Protein AF-A0A842RLC2-F1 (afdb_monomer)

Foldseek 3Di:
DEFEDEQDESEEAEQHEPEEAEQYEQEHYQAAPYEEYLYENYEYELYEQEHHHNPPDPHESYEYENYELYEYALYEQYQHQAANYEYYLYENYEDALYEHYDHNDDWNYEYDPNYANYEAALYETARAYADAPHYHQADPAAGYEYPPDDADDPVPLQWHCDWDQHHHGDIGRTYGPDHFPSVDDDAKAKAWPPPPLEAALDQKDKTFIDIPDDQWSWKWKDKDPDDTDIGPDRMDIGHRHDFAKIKMKMWTQGSNRHIHIDMHIYTYDNAAKDKAWDPDAAEEDQFQQTKGKIFIDDDTFAWDFKWKDKQVPDIDTWDDDDDRMTIDRPGGHDAFKMKIKMKIATPNGHIDIDDIGIYGYDHDDPDDPPDDPDDPPPPVPPPDDDDDDDDDDDDDDDD

Sequence (399 aa):
NRITNSDGFGIYLHSADNTTIFQNNISFHDQTGIQIEDCTYNHISQNLIENNGGHLSFDFGIFVQGSLNSTFSRNIFKGNDWRGITLENSNETLLVQNNFSNHYIDYDAYFSTDSIDSKIYKNNFYRGCYSWENNEFNSSLIGNHWKDYSGSDSNGDGIGESSYNVLGGDYDYLPKFTPFNISDVIDPVVQIEYPDEMDLNTQNFIVNWSCNESDIDHFEIRIDDGARNYTQLLEWEYIGVDNGNHTIQIRAIDNGWNIGEDEICFTIDTMGPSISLITPTNSTYDSNNVEINATITDAHSSIILVVAELDGAQNITLSLDSGNIYTNTTITFTEGHHSLKIYAEDSLGNSNTSPLLHFTIDLPSTTPPSGIPGYDLFVILGLMAVGLVYPLMKLKSRD

Secondary structure (DSSP, 8-state):
-EEE--SS-SEEEES-TT-EEES-EEE--SS-SEEEES-BS-EEES-EEES-S-SSS---SEEEES-BS-EEES-EEES-SS-SEEEES-BS-EEES-EEE--SSS-SEEE-TT--S-EEES-EESS-EE-BSS-B---SS---EETT-----SSSSSB-SS-EE-BTB-EESS-BSSPP-TT--PPP-EEEEES-S--BS-S-EEEEEEES-S-EEEEEEEETTPPPEEESSSEEEE-SPPSEEEEEEEEEEETT--EEEEEEEEEE---PPEEEEEES-SSEES-S---EEEEEE-SSS-EEEEEEEETTTEEEE-EEEETTEEEE-S--PPSEEEEEEEEEEETTS-EEEPPPEEEEE-PPP-PPPS--TT-TTSSTT-S----------------

Radius of gyration: 46.1 Å; Cα contacts (8 Å, |Δi|>4): 1080; chains: 1; bounding box: 141×34×130 Å

Structure (mmCIF, N/CA/C/O backbone):
data_AF-A0A842RLC2-F1
#
_entry.id   AF-A0A842RLC2-F1
#
loop_
_atom_site.group_PDB
_atom_site.id
_atom_site.type_symbol
_atom_site.label_atom_id
_atom_site.label_alt_id
_atom_site.label_comp_id
_atom_site.label_asym_id
_atom_site.label_entity_id
_atom_site.label_seq_id
_atom_site.pdbx_PDB_ins_code
_atom_site.Cartn_x
_atom_site.Cartn_y
_atom_site.Cartn_z
_atom_site.occupancy
_atom_site.B_iso_or_equiv
_atom_site.auth_seq_id
_atom_site.auth_comp_id
_atom_site.auth_asym_id
_atom_site.auth_atom_id
_atom_site.pdbx_PDB_model_num
ATOM 1 N N . ASN A 1 1 ? -1.863 -3.385 -30.961 1.00 90.38 1 ASN A N 1
ATOM 2 C CA . ASN A 1 1 ? -1.889 -3.751 -32.410 1.00 90.38 1 ASN A CA 1
ATOM 3 C C . ASN A 1 1 ? -0.727 -4.676 -32.766 1.00 90.38 1 ASN A C 1
ATOM 5 O O . ASN A 1 1 ? 0.130 -4.892 -31.923 1.00 90.38 1 ASN A O 1
ATOM 9 N N . ARG A 1 2 ? -0.669 -5.210 -33.996 1.00 94.19 2 ARG A N 1
ATOM 10 C CA . ARG A 1 2 ? 0.551 -5.813 -34.563 1.00 94.19 2 ARG A CA 1
ATOM 11 C C . ARG A 1 2 ? 1.010 -4.973 -35.754 1.00 94.19 2 ARG A C 1
ATOM 13 O O . ARG A 1 2 ? 0.242 -4.807 -36.696 1.00 94.19 2 ARG A O 1
ATOM 20 N N . ILE A 1 3 ? 2.226 -4.451 -35.679 1.00 94.25 3 ILE A N 1
ATOM 21 C CA . ILE A 1 3 ? 2.848 -3.543 -36.644 1.00 94.25 3 ILE A CA 1
ATOM 22 C C . ILE A 1 3 ? 4.186 -4.195 -36.997 1.00 94.25 3 ILE A C 1
ATOM 24 O O . ILE A 1 3 ? 4.971 -4.472 -36.097 1.00 94.25 3 ILE A O 1
ATOM 28 N N . THR A 1 4 ? 4.380 -4.587 -38.259 1.00 93.19 4 THR A N 1
ATOM 29 C CA . THR A 1 4 ? 5.533 -5.417 -38.652 1.00 93.19 4 THR A CA 1
ATOM 30 C C . THR A 1 4 ? 5.877 -5.307 -40.128 1.00 93.19 4 THR A C 1
ATOM 32 O O . THR A 1 4 ? 4.947 -5.166 -40.925 1.00 93.19 4 THR A O 1
ATOM 35 N N . ASN A 1 5 ? 7.138 -5.564 -40.492 1.00 85.50 5 ASN A N 1
ATOM 36 C CA . ASN A 1 5 ? 7.617 -5.679 -41.878 1.00 85.50 5 ASN A CA 1
ATOM 37 C C . ASN A 1 5 ? 7.379 -4.400 -42.699 1.00 85.50 5 ASN A C 1
ATOM 39 O O . ASN A 1 5 ? 6.626 -4.413 -43.675 1.00 85.50 5 ASN A O 1
ATOM 43 N N . SER A 1 6 ? 8.010 -3.295 -42.292 1.00 83.50 6 SER A N 1
ATOM 44 C CA . SER A 1 6 ? 8.138 -2.100 -43.136 1.00 83.50 6 SER A CA 1
ATOM 45 C C . SER A 1 6 ? 9.595 -1.727 -43.362 1.00 83.50 6 SER A C 1
ATOM 47 O O . SER A 1 6 ? 10.399 -1.773 -42.434 1.00 83.50 6 SER A O 1
ATOM 49 N N . ASP A 1 7 ? 9.867 -1.233 -44.567 1.00 85.31 7 ASP A N 1
ATOM 50 C CA . ASP A 1 7 ? 11.138 -0.675 -45.056 1.00 85.31 7 ASP A CA 1
ATOM 51 C C . ASP A 1 7 ? 11.552 0.645 -44.340 1.00 85.31 7 ASP A C 1
ATOM 53 O O . ASP A 1 7 ? 12.331 1.443 -44.860 1.00 85.31 7 ASP A O 1
ATOM 57 N N . GLY A 1 8 ? 10.960 0.938 -43.180 1.00 86.69 8 GLY A N 1
ATOM 58 C CA . GLY A 1 8 ? 11.087 2.183 -42.423 1.00 86.69 8 GLY A CA 1
ATOM 59 C C . GLY A 1 8 ? 10.551 2.029 -40.996 1.00 86.69 8 GLY A C 1
ATOM 60 O O . GLY A 1 8 ? 10.218 0.911 -40.597 1.00 86.69 8 GLY A O 1
ATOM 61 N N . PHE A 1 9 ? 10.436 3.127 -40.241 1.00 91.56 9 PHE A N 1
ATOM 62 C CA . PHE A 1 9 ? 9.949 3.107 -38.850 1.00 91.56 9 PHE A CA 1
ATOM 63 C C . PHE A 1 9 ? 8.607 2.375 -38.669 1.00 91.56 9 PHE A C 1
ATOM 65 O O . PHE A 1 9 ? 7.706 2.499 -39.502 1.00 91.56 9 PHE A O 1
ATOM 72 N N . GLY A 1 10 ? 8.442 1.673 -37.542 1.00 93.81 10 GLY A N 1
ATOM 73 C CA . GLY A 1 10 ? 7.175 1.020 -37.186 1.00 93.81 10 GLY A CA 1
ATOM 74 C C . GLY A 1 10 ? 6.098 2.009 -36.728 1.00 93.81 10 GLY A C 1
ATOM 75 O O . GLY A 1 10 ? 4.975 2.004 -37.234 1.00 93.81 10 GLY A O 1
ATOM 76 N N . ILE A 1 11 ? 6.448 2.892 -35.790 1.00 95.62 11 ILE A N 1
ATOM 77 C CA . ILE A 1 11 ? 5.656 4.062 -35.387 1.00 95.62 11 ILE A CA 1
ATOM 78 C C . ILE A 1 11 ? 6.572 5.289 -35.404 1.00 95.62 11 ILE A C 1
ATOM 80 O O . ILE A 1 11 ? 7.719 5.207 -34.975 1.00 95.62 11 ILE A O 1
ATOM 84 N N . TYR A 1 12 ? 6.058 6.433 -35.856 1.00 95.88 12 TYR A N 1
ATOM 85 C CA . TYR A 1 12 ? 6.765 7.711 -35.816 1.00 95.88 12 TYR A CA 1
ATOM 86 C C . TYR A 1 12 ? 5.864 8.796 -35.220 1.00 95.88 12 TYR A C 1
ATOM 88 O O . TYR A 1 12 ? 4.761 9.032 -35.717 1.00 95.88 12 TYR A O 1
ATOM 96 N N . LEU A 1 13 ? 6.337 9.432 -34.148 1.00 96.81 13 LEU A N 1
ATOM 97 C CA . LEU A 1 13 ? 5.762 10.628 -33.540 1.00 96.81 13 LEU A CA 1
ATOM 98 C C . LEU A 1 13 ? 6.701 11.812 -33.791 1.00 96.81 13 LEU A C 1
ATOM 100 O O . LEU A 1 13 ? 7.897 11.713 -33.531 1.00 96.81 13 LEU A O 1
ATOM 104 N N . HIS A 1 14 ? 6.153 12.926 -34.270 1.00 97.31 14 HIS A N 1
ATOM 105 C CA . HIS A 1 14 ? 6.890 14.168 -34.494 1.00 97.31 14 HIS A CA 1
ATOM 106 C C . HIS A 1 14 ? 5.993 15.350 -34.110 1.00 97.31 14 HIS A C 1
ATOM 108 O O . HIS A 1 14 ? 4.898 15.474 -34.667 1.00 97.31 14 HIS A O 1
ATOM 114 N N . SER A 1 15 ? 6.424 16.198 -33.167 1.00 96.25 15 SER A N 1
ATOM 115 C CA . SER A 1 15 ? 5.609 17.304 -32.618 1.00 96.25 15 SER A CA 1
ATOM 116 C C . SER A 1 15 ? 4.204 16.866 -32.147 1.00 96.25 15 SER A C 1
ATOM 118 O O . SER A 1 15 ? 3.202 17.536 -32.414 1.00 96.25 15 SER A O 1
ATOM 120 N N . ALA A 1 16 ? 4.113 15.699 -31.501 1.00 94.88 16 ALA A N 1
ATOM 121 C CA . ALA A 1 16 ? 2.867 15.011 -31.161 1.00 94.88 16 ALA A CA 1
ATOM 122 C C . ALA A 1 16 ? 2.757 14.743 -29.648 1.00 94.88 16 ALA A C 1
ATOM 124 O O . ALA A 1 16 ? 2.960 13.623 -29.180 1.00 94.88 16 ALA A O 1
ATOM 125 N N . ASP A 1 17 ? 2.433 15.789 -28.886 1.00 96.94 17 ASP A N 1
ATOM 126 C CA . ASP A 1 17 ? 2.313 15.728 -27.426 1.00 96.94 17 ASP A CA 1
ATOM 127 C C . ASP A 1 17 ? 1.108 14.902 -26.935 1.00 96.94 17 ASP A C 1
ATOM 129 O O . ASP A 1 17 ? 0.078 14.814 -27.606 1.00 96.94 17 ASP A O 1
ATOM 133 N N . ASN A 1 18 ? 1.182 14.412 -25.692 1.00 97.06 18 ASN A N 1
ATOM 134 C CA . ASN A 1 18 ? 0.107 13.694 -24.989 1.00 97.06 18 ASN A CA 1
ATOM 135 C C . ASN A 1 18 ? -0.343 12.394 -25.694 1.00 97.06 18 ASN A C 1
ATOM 137 O O . ASN A 1 18 ? -1.499 11.973 -25.583 1.00 97.06 18 ASN A O 1
ATOM 141 N N . THR A 1 19 ? 0.560 11.743 -26.432 1.00 97.38 19 THR A N 1
ATOM 142 C CA . THR A 1 19 ? 0.267 10.506 -27.164 1.00 97.38 19 THR A CA 1
ATOM 143 C C . THR A 1 19 ? 0.406 9.277 -26.264 1.00 97.38 19 THR A C 1
ATOM 145 O O . THR A 1 19 ? 1.356 9.156 -25.494 1.00 97.38 19 THR A O 1
ATOM 148 N N . THR A 1 20 ? -0.509 8.311 -26.395 1.00 97.75 20 THR A N 1
ATOM 149 C CA . THR A 1 20 ? -0.395 6.989 -25.753 1.00 97.75 20 THR A CA 1
ATOM 150 C C . THR A 1 20 ? -0.148 5.894 -26.793 1.00 97.75 20 THR A C 1
ATOM 152 O O . THR A 1 20 ? -0.951 5.718 -27.709 1.00 97.75 20 THR A O 1
ATOM 155 N N . ILE A 1 21 ? 0.929 5.121 -26.630 1.00 97.75 21 ILE A N 1
ATOM 156 C CA . ILE A 1 21 ? 1.228 3.913 -27.415 1.00 97.75 21 ILE A CA 1
ATOM 157 C C . ILE A 1 21 ? 1.183 2.718 -26.460 1.00 97.75 21 ILE A C 1
ATOM 159 O O . ILE A 1 21 ? 2.101 2.512 -25.671 1.00 97.75 21 ILE A O 1
ATOM 163 N N . PHE A 1 22 ? 0.112 1.927 -26.536 1.00 96.88 22 PHE A N 1
ATOM 164 C CA . PHE A 1 22 ? -0.175 0.866 -25.567 1.00 96.88 22 PHE A CA 1
ATOM 165 C C . PHE A 1 22 ? -0.469 -0.488 -26.227 1.00 96.88 22 PHE A C 1
ATOM 167 O O . PHE A 1 22 ? -1.183 -0.538 -27.234 1.00 96.88 22 PHE A O 1
ATOM 174 N N . GLN A 1 23 ? 0.058 -1.578 -25.654 1.00 95.31 23 GLN A N 1
ATOM 175 C CA . GLN A 1 23 ? -0.206 -2.970 -26.064 1.00 95.31 23 GLN A CA 1
ATOM 176 C C . GLN A 1 23 ? -0.027 -3.236 -27.575 1.00 95.31 23 GLN A C 1
ATOM 178 O O . GLN A 1 23 ? -0.905 -3.763 -28.277 1.00 95.31 23 GLN A O 1
ATOM 183 N N . ASN A 1 24 ? 1.139 -2.868 -28.111 1.00 96.94 24 ASN A N 1
ATOM 184 C CA . ASN A 1 24 ? 1.532 -3.168 -29.488 1.00 96.94 24 ASN A CA 1
ATOM 185 C C . ASN A 1 24 ? 2.673 -4.187 -29.552 1.00 96.94 24 ASN A C 1
ATOM 187 O O . ASN A 1 24 ? 3.611 -4.122 -28.769 1.00 96.94 24 ASN A O 1
ATOM 191 N N . ASN A 1 25 ? 2.601 -5.102 -30.519 1.00 96.88 25 ASN A N 1
ATOM 192 C CA . ASN A 1 25 ? 3.758 -5.839 -31.020 1.00 96.88 25 ASN A CA 1
ATOM 193 C C . ASN A 1 25 ? 4.301 -5.064 -32.229 1.00 96.88 25 ASN A C 1
ATOM 195 O O . ASN A 1 25 ? 3.563 -4.872 -33.200 1.00 96.88 25 ASN A O 1
ATOM 199 N N . ILE A 1 26 ? 5.545 -4.602 -32.126 1.00 96.75 26 ILE A N 1
ATOM 200 C CA . ILE A 1 26 ? 6.264 -3.779 -33.102 1.00 96.75 26 ILE A CA 1
ATOM 201 C C . ILE A 1 26 ? 7.551 -4.533 -33.438 1.00 96.75 26 ILE A C 1
ATOM 203 O O . ILE A 1 26 ? 8.449 -4.628 -32.595 1.00 96.75 26 ILE A O 1
ATOM 207 N N . SER A 1 27 ? 7.608 -5.161 -34.614 1.00 94.81 27 SER A N 1
ATOM 208 C CA . SER A 1 27 ? 8.696 -6.097 -34.922 1.00 94.81 27 SER A CA 1
ATOM 209 C C . SER A 1 27 ? 9.049 -6.245 -36.398 1.00 94.81 27 SER A C 1
ATOM 211 O O . SER A 1 27 ? 8.184 -6.178 -37.270 1.00 94.81 27 SER A O 1
ATOM 213 N N . PHE A 1 28 ? 10.320 -6.549 -36.675 1.00 90.62 28 PHE A N 1
ATOM 214 C CA . PHE A 1 28 ? 10.841 -6.759 -38.032 1.00 90.62 28 PHE A CA 1
ATOM 215 C C . PHE A 1 28 ? 10.667 -5.525 -38.931 1.00 90.62 28 PHE A C 1
ATOM 217 O O . PHE A 1 28 ? 10.184 -5.624 -40.057 1.00 90.62 28 PHE A O 1
ATOM 224 N N . HIS A 1 29 ? 11.000 -4.347 -38.406 1.00 89.81 29 HIS A N 1
ATOM 225 C CA . HIS A 1 29 ? 11.132 -3.113 -39.179 1.00 89.81 29 HIS A CA 1
ATOM 226 C C . HIS A 1 29 ? 12.589 -2.911 -39.617 1.00 89.81 29 HIS A C 1
ATOM 228 O O . HIS A 1 29 ? 13.495 -3.160 -38.825 1.00 89.81 29 HIS A O 1
ATOM 234 N N . ASP A 1 30 ? 12.817 -2.432 -40.844 1.00 88.19 30 ASP A N 1
ATOM 235 C CA . ASP A 1 30 ? 14.168 -2.161 -41.379 1.00 88.19 30 ASP A CA 1
ATOM 236 C C . ASP A 1 30 ? 14.829 -0.921 -40.737 1.00 88.19 30 ASP A C 1
ATOM 238 O O . ASP A 1 30 ? 16.003 -0.648 -40.972 1.00 88.19 30 ASP A O 1
ATOM 242 N N . GLN A 1 31 ? 14.077 -0.165 -39.932 1.00 90.38 31 GLN A N 1
ATOM 243 C CA . GLN A 1 31 ? 14.549 0.955 -39.115 1.00 90.38 31 GLN A CA 1
ATOM 244 C C . GLN A 1 31 ? 14.074 0.792 -37.660 1.00 90.38 31 GLN A C 1
ATOM 246 O O . GLN A 1 31 ? 13.462 -0.215 -37.297 1.00 90.38 31 GLN A O 1
ATOM 251 N N . THR A 1 32 ? 14.319 1.806 -36.824 1.00 92.19 32 THR A N 1
ATOM 252 C CA . THR A 1 32 ? 13.828 1.892 -35.440 1.00 92.19 32 THR A CA 1
ATOM 253 C C . THR A 1 32 ? 12.341 1.524 -35.288 1.00 92.19 32 THR A C 1
ATOM 255 O O . THR A 1 32 ? 11.487 1.968 -36.059 1.00 92.19 32 THR A O 1
ATOM 258 N N . GLY A 1 33 ? 12.012 0.754 -34.244 1.00 95.12 33 GLY A N 1
ATOM 259 C CA . GLY A 1 33 ? 10.639 0.321 -33.956 1.00 95.12 33 GLY A CA 1
ATOM 260 C C . GLY A 1 33 ? 9.678 1.485 -33.667 1.00 95.12 33 GLY A C 1
ATOM 261 O O . GLY A 1 33 ? 8.629 1.588 -34.305 1.00 95.12 33 GLY A O 1
ATOM 262 N N . ILE A 1 34 ? 10.041 2.378 -32.738 1.00 96.56 34 ILE A N 1
ATOM 263 C CA . ILE A 1 34 ? 9.324 3.638 -32.463 1.00 96.56 34 ILE A CA 1
ATOM 264 C C . ILE A 1 34 ? 10.299 4.820 -32.500 1.00 96.56 34 ILE A C 1
ATOM 266 O O . ILE A 1 34 ? 11.227 4.887 -31.696 1.00 96.56 34 ILE A O 1
ATOM 270 N N . GLN A 1 35 ? 10.047 5.772 -33.392 1.00 96.25 35 GLN A N 1
ATOM 271 C CA . GLN A 1 35 ? 10.743 7.055 -33.476 1.00 96.25 35 GLN A CA 1
ATOM 272 C C . GLN A 1 35 ? 9.891 8.141 -32.794 1.00 96.25 35 GLN A C 1
ATOM 274 O O . GLN A 1 35 ? 8.692 8.236 -33.071 1.00 96.25 35 GLN A O 1
ATOM 279 N N . ILE A 1 36 ? 10.480 8.951 -31.911 1.00 97.44 36 ILE A N 1
ATOM 280 C CA . ILE A 1 36 ? 9.808 10.057 -31.208 1.00 97.44 36 ILE A CA 1
ATOM 281 C C . ILE A 1 36 ? 10.683 11.311 -31.296 1.00 97.44 36 ILE A C 1
ATOM 283 O O . ILE A 1 36 ? 11.817 11.295 -30.830 1.00 97.44 36 ILE A O 1
ATOM 287 N N . GLU A 1 37 ? 10.165 12.391 -31.875 1.00 98.00 37 GLU A N 1
ATOM 288 C CA . GLU A 1 37 ? 10.899 13.644 -32.108 1.00 98.00 37 GLU A CA 1
ATOM 289 C C . GLU A 1 37 ? 10.094 14.863 -31.648 1.00 98.00 37 GLU A C 1
ATOM 291 O O . GLU A 1 37 ? 8.940 15.035 -32.047 1.00 98.00 37 GLU A O 1
ATOM 296 N N . ASP A 1 38 ? 10.703 15.730 -30.840 1.00 97.88 38 ASP A N 1
ATOM 297 C CA . ASP A 1 38 ? 10.122 16.999 -30.381 1.00 97.88 38 ASP A CA 1
ATOM 298 C C . ASP A 1 38 ? 8.718 16.836 -29.747 1.00 97.88 38 ASP A C 1
ATOM 300 O O . ASP A 1 38 ? 7.798 17.600 -30.039 1.00 97.88 38 ASP A O 1
ATOM 304 N N . CYS A 1 39 ? 8.518 15.798 -28.920 1.00 97.00 39 CYS A N 1
ATOM 305 C CA . CYS A 1 39 ? 7.225 15.473 -28.297 1.00 97.00 39 CYS A CA 1
ATOM 306 C C . CYS A 1 39 ? 7.268 15.547 -26.755 1.00 97.00 39 CYS A C 1
ATOM 308 O O . CYS A 1 39 ? 8.276 15.247 -26.118 1.00 97.00 39 CYS A O 1
ATOM 310 N N . THR A 1 40 ? 6.126 15.842 -26.135 1.00 96.81 40 THR A N 1
ATOM 311 C CA . THR A 1 40 ? 5.985 16.039 -24.679 1.00 96.81 40 THR A CA 1
ATOM 312 C C . THR A 1 40 ? 4.878 15.163 -24.084 1.00 96.81 40 THR A C 1
ATOM 314 O O . THR A 1 40 ? 3.861 14.929 -24.736 1.00 96.81 40 THR A O 1
ATOM 317 N N . TYR A 1 41 ? 5.018 14.716 -22.830 1.00 96.50 41 TYR A N 1
ATOM 318 C CA . TYR A 1 41 ? 3.956 14.017 -22.074 1.00 96.50 41 TYR A CA 1
ATOM 319 C C . TYR A 1 41 ? 3.432 12.722 -22.722 1.00 96.50 41 TYR A C 1
ATOM 321 O O . TYR A 1 41 ? 2.236 12.437 -22.691 1.00 96.50 41 TYR A O 1
ATOM 329 N N . ASN A 1 42 ? 4.308 11.922 -23.333 1.00 96.31 42 ASN A N 1
ATOM 330 C CA . ASN A 1 42 ? 3.894 10.688 -24.006 1.00 96.31 42 ASN A CA 1
ATOM 331 C C . ASN A 1 42 ? 3.946 9.481 -23.070 1.00 96.31 42 ASN A C 1
ATOM 333 O O . ASN A 1 42 ? 4.799 9.395 -22.189 1.00 96.31 42 ASN A O 1
ATOM 337 N N . HIS A 1 43 ? 3.050 8.520 -23.281 1.00 97.81 43 HIS A N 1
ATOM 338 C CA . HIS A 1 43 ? 2.955 7.297 -22.486 1.00 97.81 43 HIS A CA 1
ATOM 339 C C . HIS A 1 43 ? 3.080 6.072 -23.394 1.00 97.81 43 HIS A C 1
ATOM 341 O O . HIS A 1 43 ? 2.152 5.706 -24.115 1.00 97.81 43 HIS A O 1
ATOM 347 N N . ILE A 1 44 ? 4.253 5.444 -23.383 1.00 98.25 44 ILE A N 1
ATOM 348 C CA . ILE A 1 44 ? 4.569 4.268 -24.191 1.00 98.25 44 ILE A CA 1
ATOM 349 C C . ILE A 1 44 ? 4.647 3.084 -23.233 1.00 98.25 44 ILE A C 1
ATOM 351 O O . ILE A 1 44 ? 5.610 2.972 -22.472 1.00 98.25 44 ILE A O 1
ATOM 355 N N . SER A 1 45 ? 3.638 2.211 -23.226 1.00 96.75 45 SER A N 1
ATOM 356 C CA . SER A 1 45 ? 3.575 1.141 -22.229 1.00 96.75 45 SER A CA 1
ATOM 357 C C . SER A 1 45 ? 3.012 -0.202 -22.689 1.00 96.75 45 SER A C 1
ATOM 359 O O . SER A 1 45 ? 2.210 -0.298 -23.617 1.00 96.75 45 SER A O 1
ATOM 361 N N . GLN A 1 46 ? 3.460 -1.278 -22.034 1.00 94.94 46 GLN A N 1
ATOM 362 C CA . GLN A 1 46 ? 3.072 -2.664 -22.343 1.00 94.94 46 GLN A CA 1
ATOM 363 C C . GLN A 1 46 ? 3.287 -3.073 -23.819 1.00 94.94 46 GLN A C 1
ATOM 365 O O . GLN A 1 46 ? 2.574 -3.929 -24.345 1.00 94.94 46 GLN A O 1
ATOM 370 N N . ASN A 1 47 ? 4.253 -2.469 -24.521 1.00 97.00 47 ASN A N 1
ATOM 371 C CA . ASN A 1 47 ? 4.578 -2.839 -25.900 1.00 97.00 47 ASN A CA 1
ATOM 372 C C . ASN A 1 47 ? 5.675 -3.911 -25.945 1.00 97.00 47 ASN A C 1
ATOM 374 O O . ASN A 1 47 ? 6.657 -3.844 -25.208 1.00 97.00 47 ASN A O 1
ATOM 378 N N . LEU A 1 48 ? 5.536 -4.866 -26.863 1.00 96.19 48 LEU A N 1
ATOM 379 C CA . LEU A 1 48 ? 6.591 -5.792 -27.262 1.00 96.19 48 LEU A CA 1
ATOM 380 C C . LEU A 1 48 ? 7.292 -5.218 -28.496 1.00 96.19 48 LEU A C 1
ATOM 382 O O . LEU A 1 48 ? 6.690 -5.125 -29.565 1.00 96.19 48 LEU A O 1
ATOM 386 N N . ILE A 1 49 ? 8.553 -4.832 -28.338 1.00 96.00 49 ILE A N 1
ATOM 387 C CA . ILE A 1 49 ? 9.353 -4.142 -29.350 1.00 96.00 49 ILE A CA 1
ATOM 388 C C . ILE A 1 49 ? 10.560 -5.029 -29.651 1.00 96.00 49 ILE A C 1
ATOM 390 O O . ILE A 1 49 ? 11.560 -5.005 -28.923 1.00 96.00 49 ILE A O 1
ATOM 394 N N . GLU A 1 50 ? 10.435 -5.874 -30.678 1.00 93.62 50 GLU A N 1
ATOM 395 C CA . GLU A 1 50 ? 11.387 -6.963 -30.920 1.00 93.62 50 GLU A CA 1
ATOM 396 C C . GLU A 1 50 ? 11.913 -7.082 -32.355 1.00 93.62 50 GLU A C 1
ATOM 398 O O . GLU A 1 50 ? 11.163 -6.968 -33.317 1.00 93.62 50 GLU A O 1
ATOM 403 N N . ASN A 1 51 ? 13.200 -7.409 -32.498 1.00 90.81 51 ASN A N 1
ATOM 404 C CA . ASN A 1 51 ? 13.870 -7.665 -33.781 1.00 90.81 51 ASN A CA 1
ATOM 405 C C . ASN A 1 51 ? 13.677 -6.537 -34.818 1.00 90.81 51 ASN A C 1
ATOM 407 O O . ASN A 1 51 ? 13.362 -6.803 -35.977 1.00 90.81 51 ASN A O 1
ATOM 411 N N . ASN A 1 52 ? 13.804 -5.280 -34.388 1.00 90.44 52 ASN A N 1
ATOM 412 C CA . ASN A 1 52 ? 13.821 -4.109 -35.267 1.00 90.44 52 ASN A CA 1
ATOM 413 C C . ASN A 1 52 ? 15.260 -3.678 -35.581 1.00 90.44 52 ASN A C 1
ATOM 415 O O . ASN A 1 52 ? 16.144 -3.794 -34.725 1.00 90.44 52 ASN A O 1
ATOM 419 N N . GLY A 1 53 ? 15.453 -3.161 -36.791 1.00 83.12 53 GLY A N 1
ATOM 420 C CA . GLY A 1 53 ? 16.728 -2.759 -37.373 1.00 83.12 53 GLY A CA 1
ATOM 421 C C . GLY A 1 53 ? 17.096 -3.572 -38.612 1.00 83.12 53 GLY A C 1
ATOM 422 O O . GLY A 1 53 ? 16.950 -4.793 -38.651 1.00 83.12 53 GLY A O 1
ATOM 423 N N . GLY A 1 54 ? 17.570 -2.872 -39.643 1.00 66.69 54 GLY A N 1
ATOM 424 C CA . GLY A 1 54 ? 17.836 -3.419 -40.973 1.00 66.69 54 GLY A CA 1
ATOM 425 C C . GLY A 1 54 ? 19.228 -4.029 -41.149 1.00 66.69 54 GLY A C 1
ATOM 426 O O . GLY A 1 54 ? 19.849 -3.803 -42.186 1.00 66.69 54 GLY A O 1
ATOM 427 N N . HIS A 1 55 ? 19.750 -4.760 -40.155 1.00 58.03 55 HIS A N 1
ATOM 428 C CA . HIS A 1 55 ? 21.023 -5.497 -40.209 1.00 58.03 55 HIS A CA 1
ATOM 429 C C . HIS A 1 55 ? 22.173 -4.728 -40.884 1.00 58.03 55 HIS A C 1
ATOM 431 O O . HIS A 1 55 ? 22.717 -5.221 -41.873 1.00 58.03 55 HIS A O 1
ATOM 437 N N . LEU A 1 56 ? 22.527 -3.541 -40.350 1.00 57.31 56 LEU A N 1
ATOM 438 C CA . LEU A 1 56 ? 23.809 -2.795 -40.491 1.00 57.31 56 LEU A CA 1
ATOM 439 C C . LEU A 1 56 ? 23.708 -1.297 -40.082 1.00 57.31 56 LEU A C 1
ATOM 441 O O . LEU A 1 56 ? 24.707 -0.579 -40.178 1.00 57.31 56 LEU A O 1
ATOM 445 N N . SER A 1 57 ? 22.543 -0.810 -39.639 1.00 61.00 57 SER A N 1
ATOM 446 C CA . SER A 1 57 ? 22.258 0.606 -39.326 1.00 61.00 57 SER A CA 1
ATOM 447 C C . SER A 1 57 ? 22.114 0.917 -37.823 1.00 61.00 57 SER A C 1
ATOM 449 O O . SER A 1 57 ? 22.078 0.025 -36.977 1.00 61.00 57 SER A O 1
ATOM 451 N N . PHE A 1 58 ? 22.075 2.215 -37.485 1.00 69.56 58 PHE A N 1
ATOM 452 C CA . PHE A 1 58 ? 21.870 2.747 -36.127 1.00 69.56 58 PHE A CA 1
ATOM 453 C C . PHE A 1 58 ? 20.387 2.673 -35.719 1.00 69.56 58 PHE A C 1
ATOM 455 O O . PHE A 1 58 ? 19.762 3.697 -35.463 1.00 69.56 58 PHE A O 1
ATOM 462 N N . ASP A 1 59 ? 19.816 1.468 -35.713 1.00 79.56 59 ASP A N 1
ATOM 463 C CA . ASP A 1 59 ? 18.385 1.253 -35.483 1.00 79.56 59 ASP A CA 1
ATOM 464 C C . ASP A 1 59 ? 18.103 0.686 -34.090 1.00 79.56 59 ASP A C 1
ATOM 466 O O . ASP A 1 59 ? 18.773 -0.236 -33.613 1.00 79.56 59 ASP A O 1
ATOM 470 N N . PHE A 1 60 ? 17.078 1.230 -33.438 1.00 87.94 60 PHE A N 1
ATOM 471 C CA . PHE A 1 60 ? 16.784 0.978 -32.028 1.00 87.94 60 PHE A CA 1
ATOM 472 C C . PHE A 1 60 ? 15.415 0.305 -31.838 1.00 87.94 60 PHE A C 1
ATOM 474 O O . PHE A 1 60 ? 14.578 0.271 -32.740 1.00 87.94 60 PHE A O 1
ATOM 481 N N . GLY A 1 61 ? 15.129 -0.195 -30.635 1.00 93.62 61 GLY A N 1
ATOM 482 C CA . GLY A 1 61 ? 13.740 -0.495 -30.267 1.00 93.62 61 GLY A CA 1
ATOM 483 C C . GLY A 1 61 ? 12.902 0.788 -30.233 1.00 93.62 61 GLY A C 1
ATOM 484 O O . GLY A 1 61 ? 11.907 0.912 -30.948 1.00 93.62 61 GLY A O 1
ATOM 485 N N . ILE A 1 62 ? 13.352 1.761 -29.441 1.00 96.19 62 ILE A N 1
ATOM 486 C CA . ILE A 1 62 ? 12.832 3.129 -29.385 1.00 96.19 62 ILE A CA 1
ATOM 487 C C . ILE A 1 62 ? 13.995 4.115 -29.516 1.00 96.19 62 ILE A C 1
ATOM 489 O O . ILE A 1 62 ? 15.031 3.945 -28.870 1.00 96.19 62 ILE A O 1
ATOM 493 N N . PHE A 1 63 ? 13.797 5.175 -30.291 1.00 96.00 63 PHE A N 1
ATOM 494 C CA . PHE A 1 63 ? 14.662 6.351 -30.304 1.00 96.00 63 PHE A CA 1
ATOM 495 C C . PHE A 1 63 ? 13.835 7.598 -30.001 1.00 96.00 63 PHE A C 1
ATOM 497 O O . PHE A 1 63 ? 12.747 7.781 -30.551 1.00 96.00 63 PHE A O 1
ATOM 504 N N . VAL A 1 64 ? 14.353 8.434 -29.106 1.00 97.50 64 VAL A N 1
ATOM 505 C CA . VAL A 1 64 ? 13.690 9.636 -28.603 1.00 97.50 64 VAL A CA 1
ATOM 506 C C . VAL A 1 64 ? 14.635 10.816 -28.767 1.00 97.50 64 VAL A C 1
ATOM 508 O O . VAL A 1 64 ? 15.769 10.755 -28.297 1.00 97.50 64 VAL A O 1
ATOM 511 N N . GLN A 1 65 ? 14.171 11.886 -29.406 1.00 97.62 65 GLN A N 1
ATOM 512 C CA . GLN A 1 65 ? 14.952 13.092 -29.654 1.00 97.62 65 GLN A CA 1
ATOM 513 C C . GLN A 1 65 ? 14.172 14.353 -29.269 1.00 97.62 65 GLN A C 1
ATOM 515 O O . GLN A 1 65 ? 12.973 14.446 -29.537 1.00 97.62 65 GLN A O 1
ATOM 520 N N . GLY A 1 66 ? 14.843 15.319 -28.632 1.00 97.50 66 GLY A N 1
ATOM 521 C CA . GLY A 1 66 ? 14.280 16.645 -28.323 1.00 97.50 66 GLY A CA 1
ATOM 522 C C . GLY A 1 66 ? 13.008 16.632 -27.463 1.00 97.50 66 GLY A C 1
ATOM 523 O O . GLY A 1 66 ? 12.233 17.584 -27.497 1.00 97.50 66 GLY A O 1
ATOM 524 N N . SER A 1 67 ? 12.746 15.539 -26.744 1.00 97.56 67 SER A N 1
ATOM 525 C CA . SER A 1 67 ? 11.454 15.259 -26.109 1.00 97.56 67 SER A CA 1
ATOM 526 C C . SER A 1 67 ? 11.520 15.393 -24.586 1.00 97.56 67 SER A C 1
ATOM 528 O O . SER A 1 67 ? 12.579 15.246 -23.980 1.00 97.56 67 SER A O 1
ATOM 530 N N . LEU A 1 68 ? 10.385 15.661 -23.941 1.00 97.50 68 LEU A N 1
ATOM 531 C CA . LEU A 1 68 ? 10.337 15.975 -22.507 1.00 97.50 68 LEU A CA 1
ATOM 532 C C . LEU A 1 68 ? 9.202 15.220 -21.795 1.00 97.50 68 LEU A C 1
ATOM 534 O O . LEU A 1 68 ? 8.152 14.940 -22.383 1.00 97.50 68 LEU A O 1
ATOM 538 N N . ASN A 1 69 ? 9.410 14.896 -20.516 1.00 97.19 69 ASN A N 1
ATOM 539 C CA . ASN A 1 69 ? 8.375 14.412 -19.591 1.00 97.19 69 ASN A CA 1
ATOM 540 C C . ASN A 1 69 ? 7.584 13.194 -20.122 1.00 97.19 69 ASN A C 1
ATOM 542 O O . ASN A 1 69 ? 6.364 13.103 -19.998 1.00 97.19 69 ASN A O 1
ATOM 546 N N . SER A 1 70 ? 8.270 12.274 -20.805 1.00 97.88 70 SER A N 1
ATOM 547 C CA . SER A 1 70 ? 7.653 11.080 -21.394 1.00 97.88 70 SER A CA 1
ATOM 548 C C . SER A 1 70 ? 7.906 9.845 -20.526 1.00 97.88 70 SER A C 1
ATOM 550 O O . SER A 1 70 ? 8.944 9.709 -19.884 1.00 97.88 70 SER A O 1
ATOM 552 N N . THR A 1 71 ? 6.933 8.938 -20.476 1.00 98.50 71 THR A N 1
ATOM 553 C CA . THR A 1 71 ? 6.967 7.712 -19.670 1.00 98.50 71 THR A CA 1
ATOM 554 C C . THR A 1 71 ? 7.034 6.485 -20.567 1.00 98.50 71 THR A C 1
ATOM 556 O O . THR A 1 71 ? 6.166 6.275 -21.417 1.00 98.50 71 THR A O 1
ATOM 559 N N . PHE A 1 72 ? 8.025 5.639 -20.314 1.00 98.38 72 PHE A N 1
ATOM 560 C CA . PHE A 1 72 ? 8.212 4.333 -20.926 1.00 98.38 72 PHE A CA 1
ATOM 561 C C . PHE A 1 72 ? 8.061 3.279 -19.830 1.00 98.38 72 PHE A C 1
ATOM 563 O O . PHE A 1 72 ? 8.933 3.171 -18.963 1.00 98.38 72 PHE A O 1
ATOM 570 N N . SER A 1 73 ? 6.959 2.522 -19.829 1.00 96.81 73 SER A N 1
ATOM 571 C CA . SER A 1 73 ? 6.693 1.557 -18.755 1.00 96.81 73 SER A CA 1
ATOM 572 C C . SER A 1 73 ? 6.193 0.185 -19.190 1.00 96.81 73 SER A C 1
ATOM 574 O O . SER A 1 73 ? 5.365 0.055 -20.086 1.00 96.81 73 SER A O 1
ATOM 576 N N . ARG A 1 74 ? 6.676 -0.883 -18.542 1.00 95.25 74 ARG A N 1
ATOM 577 C CA . ARG A 1 74 ? 6.254 -2.270 -18.840 1.00 95.25 74 ARG A CA 1
ATOM 578 C C . ARG A 1 74 ? 6.464 -2.702 -20.298 1.00 95.25 74 ARG A C 1
ATOM 580 O O . ARG A 1 74 ? 5.806 -3.624 -20.770 1.00 95.25 74 ARG A O 1
ATOM 587 N N . ASN A 1 75 ? 7.373 -2.057 -21.034 1.00 97.19 75 ASN A N 1
ATOM 588 C CA . ASN A 1 75 ? 7.722 -2.482 -22.390 1.00 97.19 75 ASN A CA 1
ATOM 589 C C . ASN A 1 75 ? 8.750 -3.619 -22.350 1.00 97.19 75 ASN A C 1
ATOM 591 O O . ASN A 1 75 ? 9.632 -3.657 -21.489 1.00 97.19 75 ASN A O 1
ATOM 595 N N . ILE A 1 76 ? 8.650 -4.528 -23.316 1.00 96.25 76 ILE A N 1
ATOM 596 C CA . ILE A 1 76 ? 9.576 -5.641 -23.509 1.00 96.25 76 ILE A CA 1
ATOM 597 C C . ILE A 1 76 ? 10.396 -5.358 -24.765 1.00 96.25 76 ILE A C 1
ATOM 599 O O . ILE A 1 76 ? 9.884 -5.416 -25.883 1.00 96.25 76 ILE A O 1
ATOM 603 N N . PHE A 1 77 ? 11.680 -5.086 -24.569 1.00 95.38 77 PHE A N 1
ATOM 604 C CA . PHE A 1 77 ? 12.668 -4.891 -25.619 1.00 95.38 77 PHE A CA 1
ATOM 605 C C . PHE A 1 77 ? 13.431 -6.198 -25.830 1.00 95.38 77 PHE A C 1
ATOM 607 O O . PHE A 1 77 ? 13.966 -6.786 -24.884 1.00 95.38 77 PHE A O 1
ATOM 614 N N . LYS A 1 78 ? 13.455 -6.697 -27.069 1.00 93.25 78 LYS A N 1
ATOM 615 C CA . LYS A 1 78 ? 14.023 -8.022 -27.337 1.00 93.25 78 LYS A CA 1
ATOM 616 C C . LYS A 1 78 ? 14.660 -8.138 -28.712 1.00 93.25 78 LYS A C 1
ATOM 618 O O . LYS A 1 78 ? 13.978 -8.033 -29.719 1.00 93.25 78 LYS A O 1
ATOM 623 N N . GLY A 1 79 ? 15.958 -8.413 -28.774 1.00 89.12 79 GLY A N 1
ATOM 624 C CA . GLY A 1 79 ? 16.611 -8.770 -30.041 1.00 89.12 79 GLY A CA 1
ATOM 625 C C . GLY A 1 79 ? 16.626 -7.680 -31.117 1.00 89.12 79 GLY A C 1
ATOM 626 O O . GLY A 1 79 ? 16.911 -8.000 -32.263 1.00 89.12 79 GLY A O 1
ATOM 627 N N . ASN A 1 80 ? 16.322 -6.418 -30.781 1.00 90.06 80 ASN A N 1
ATOM 628 C CA . ASN A 1 80 ? 16.580 -5.291 -31.686 1.00 90.06 80 ASN A CA 1
ATOM 629 C C . ASN A 1 80 ? 18.093 -5.211 -31.974 1.00 90.06 80 ASN A C 1
ATOM 631 O O . ASN A 1 80 ? 18.899 -5.569 -31.104 1.00 90.06 80 ASN A O 1
ATOM 635 N N . ASP A 1 81 ? 18.458 -4.768 -33.176 1.00 87.94 81 ASP A N 1
ATOM 636 C CA . ASP A 1 81 ? 19.831 -4.867 -33.691 1.00 87.94 81 ASP A CA 1
ATOM 637 C C . ASP A 1 81 ? 20.842 -4.053 -32.870 1.00 87.94 81 ASP A C 1
ATOM 639 O O . ASP A 1 81 ? 21.960 -4.509 -32.608 1.00 87.94 81 ASP A O 1
ATOM 643 N N . TRP A 1 82 ? 20.434 -2.875 -32.399 1.00 88.50 82 TRP A N 1
ATOM 644 C CA . TRP A 1 82 ? 21.195 -2.077 -31.443 1.00 88.50 82 TRP A CA 1
ATOM 645 C C . TRP A 1 82 ? 20.466 -2.028 -30.091 1.00 88.50 82 TRP A C 1
ATOM 647 O O . TRP A 1 82 ? 20.056 -3.064 -29.566 1.00 88.50 82 TRP A O 1
ATOM 657 N N . ARG A 1 83 ?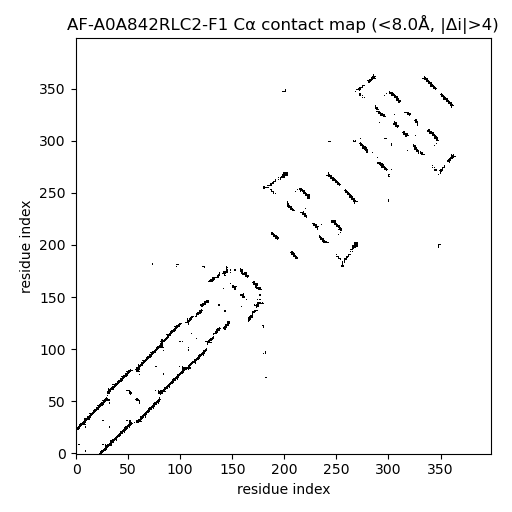 20.315 -0.844 -29.493 1.00 91.38 83 ARG A N 1
ATOM 658 C CA . ARG A 1 83 ? 19.785 -0.683 -28.128 1.00 91.38 83 ARG A CA 1
ATOM 659 C C . ARG A 1 83 ? 18.276 -0.907 -28.069 1.00 91.38 83 ARG A C 1
ATOM 661 O O . ARG A 1 83 ? 17.556 -0.721 -29.053 1.00 91.38 83 ARG A O 1
ATOM 668 N N . GLY A 1 84 ? 17.780 -1.252 -26.885 1.00 94.38 84 GLY A N 1
ATOM 669 C CA . GLY A 1 84 ? 16.352 -1.247 -26.593 1.00 94.38 84 GLY A CA 1
ATOM 670 C C . GLY A 1 84 ? 15.781 0.168 -26.668 1.00 94.38 84 GLY A C 1
ATOM 671 O O . GLY A 1 84 ? 14.846 0.394 -27.433 1.00 94.38 84 GLY A O 1
ATOM 672 N N . ILE A 1 85 ? 16.382 1.121 -25.950 1.00 96.06 85 ILE A N 1
ATOM 673 C CA . ILE A 1 85 ? 15.996 2.540 -25.980 1.00 96.06 85 ILE A CA 1
ATOM 674 C C . ILE A 1 85 ? 17.216 3.469 -26.081 1.00 96.06 85 ILE A C 1
ATOM 676 O O . ILE A 1 85 ? 18.266 3.204 -25.498 1.00 96.06 85 ILE A O 1
ATOM 680 N N . THR A 1 86 ? 17.069 4.573 -26.809 1.00 95.69 86 THR A N 1
ATOM 681 C CA . THR A 1 86 ? 18.052 5.662 -26.888 1.00 95.69 86 THR A CA 1
ATOM 682 C C . THR A 1 86 ? 17.341 6.998 -26.663 1.00 95.69 86 THR A C 1
ATOM 684 O O . THR A 1 86 ? 16.336 7.263 -27.324 1.00 95.69 86 THR A O 1
ATOM 687 N N . LEU A 1 87 ? 17.863 7.826 -25.752 1.00 96.81 87 LEU A N 1
ATOM 688 C CA . LEU A 1 87 ? 17.443 9.214 -25.541 1.00 96.81 87 LEU A CA 1
ATOM 689 C C . LEU A 1 87 ? 18.546 10.165 -26.031 1.00 96.81 87 LEU A C 1
ATOM 691 O O . LEU A 1 87 ? 19.698 10.061 -25.603 1.00 96.81 87 LEU A O 1
ATOM 695 N N . GLU A 1 88 ? 18.186 11.101 -26.907 1.00 96.75 88 GLU A N 1
ATOM 696 C CA . GLU A 1 88 ? 19.034 12.210 -27.339 1.00 96.75 88 GLU A CA 1
ATOM 697 C C . GLU A 1 88 ? 18.375 13.551 -27.008 1.00 96.75 88 GLU A C 1
ATOM 699 O O . GLU A 1 88 ? 17.268 13.854 -27.455 1.00 96.75 88 GLU A O 1
ATOM 704 N N . ASN A 1 89 ? 19.074 14.382 -26.237 1.00 96.88 89 ASN A N 1
ATOM 705 C CA . ASN A 1 89 ? 18.640 15.722 -25.834 1.00 96.88 89 ASN A CA 1
ATOM 706 C C . ASN A 1 89 ? 17.213 15.714 -25.251 1.00 96.88 89 ASN A C 1
ATOM 708 O O . ASN A 1 89 ? 16.392 16.564 -25.602 1.00 96.88 89 ASN A O 1
ATOM 712 N N . SER A 1 90 ? 16.890 14.676 -24.471 1.00 97.62 90 SER A N 1
ATOM 713 C CA . SER A 1 90 ? 15.532 14.385 -24.010 1.00 97.62 90 SER A CA 1
ATOM 714 C C . SER A 1 90 ? 15.511 14.168 -22.499 1.00 97.62 90 SER A C 1
ATOM 716 O O . SER A 1 90 ? 16.218 13.302 -21.988 1.00 97.62 90 SER A O 1
ATOM 718 N N . ASN A 1 91 ? 14.694 14.953 -21.796 1.00 97.56 91 ASN A N 1
ATOM 719 C CA . ASN A 1 91 ? 14.786 15.146 -20.343 1.00 97.56 91 ASN A CA 1
ATOM 720 C C . ASN A 1 91 ? 13.512 14.712 -19.608 1.00 97.56 91 ASN A C 1
ATOM 722 O O . ASN A 1 91 ? 12.478 14.440 -20.228 1.00 97.56 91 ASN A O 1
ATOM 726 N N . GLU A 1 92 ? 13.574 14.679 -18.274 1.00 97.44 92 GLU A N 1
ATOM 727 C CA . GLU A 1 92 ? 12.435 14.361 -17.392 1.00 97.44 92 GLU A CA 1
ATOM 728 C C . GLU A 1 92 ? 11.760 13.013 -17.739 1.00 97.44 92 GLU A C 1
ATOM 730 O O . GLU A 1 92 ? 10.559 12.825 -17.539 1.00 97.44 92 GLU A O 1
ATOM 735 N N . THR A 1 93 ? 12.506 12.067 -18.318 1.00 97.75 93 THR A N 1
ATOM 736 C CA . THR A 1 93 ? 11.942 10.805 -18.809 1.00 97.75 93 THR A CA 1
ATOM 737 C C . THR A 1 93 ? 11.791 9.800 -17.670 1.00 97.75 93 THR A C 1
ATOM 739 O O . THR A 1 93 ? 12.707 9.597 -16.877 1.00 97.75 93 THR A O 1
ATOM 742 N N . LEU A 1 94 ? 10.647 9.121 -17.595 1.00 98.44 94 LEU A N 1
ATOM 743 C CA . LEU A 1 94 ? 10.418 8.027 -16.651 1.00 98.44 94 LEU A CA 1
ATOM 744 C C . LEU A 1 94 ? 10.547 6.682 -17.373 1.00 98.44 94 LEU A C 1
ATOM 746 O O . LEU A 1 94 ? 9.658 6.300 -18.132 1.00 98.44 94 LEU A O 1
ATOM 750 N N . LEU A 1 95 ? 11.631 5.948 -17.117 1.00 98.19 95 LEU A N 1
ATOM 751 C CA . LEU A 1 95 ? 11.851 4.588 -17.614 1.00 98.19 95 LEU A CA 1
ATOM 752 C C . LEU A 1 95 ? 11.639 3.607 -16.452 1.00 98.19 95 LEU A C 1
ATOM 754 O O . LEU A 1 95 ? 12.513 3.452 -15.603 1.00 98.19 95 LEU A O 1
ATOM 758 N N . VAL A 1 96 ? 10.472 2.963 -16.377 1.00 97.00 96 VAL A N 1
ATOM 759 C CA . VAL A 1 96 ? 10.082 2.156 -15.203 1.00 97.00 96 VAL A CA 1
ATOM 760 C C . VAL A 1 96 ? 9.493 0.797 -15.569 1.00 97.00 96 VAL A C 1
ATOM 762 O O . VAL A 1 96 ? 8.680 0.699 -16.480 1.00 97.00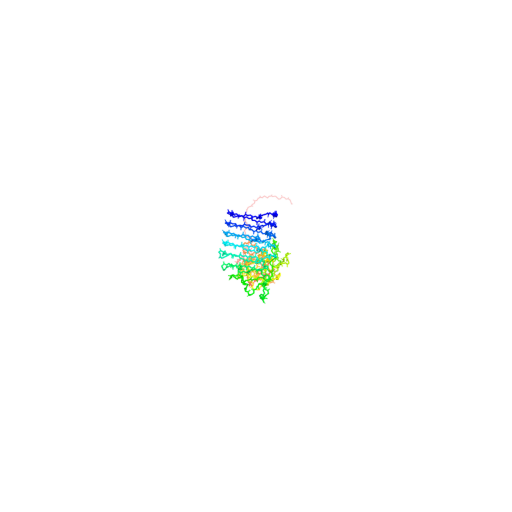 96 VAL A O 1
ATOM 765 N N . GLN A 1 97 ? 9.854 -0.271 -14.851 1.00 95.94 97 GLN A N 1
ATOM 766 C CA . GLN A 1 97 ? 9.304 -1.617 -15.098 1.00 95.94 97 GLN A CA 1
ATOM 767 C C . GLN A 1 97 ? 9.534 -2.149 -16.531 1.00 95.94 97 GLN A C 1
ATOM 769 O O . GLN A 1 97 ? 8.718 -2.909 -17.029 1.00 95.94 97 GLN A O 1
ATOM 774 N N . ASN A 1 98 ? 10.592 -1.772 -17.255 1.00 97.69 98 ASN A N 1
ATOM 775 C CA . ASN A 1 98 ? 10.852 -2.312 -18.602 1.00 97.69 98 ASN A CA 1
ATOM 776 C C . ASN A 1 98 ? 11.777 -3.534 -18.558 1.00 97.69 98 ASN A C 1
ATOM 778 O O . ASN A 1 98 ? 12.613 -3.661 -17.666 1.00 97.69 98 ASN A O 1
ATOM 782 N N . ASN A 1 99 ? 11.657 -4.420 -19.546 1.00 96.31 99 ASN A N 1
ATOM 783 C CA . ASN A 1 99 ? 12.455 -5.640 -19.646 1.00 96.31 99 ASN A CA 1
ATOM 784 C C . ASN A 1 99 ? 13.300 -5.636 -20.924 1.00 96.31 99 ASN A C 1
ATOM 786 O O . ASN A 1 99 ? 12.740 -5.636 -22.020 1.00 96.31 99 ASN A O 1
ATOM 790 N N . PHE A 1 100 ? 14.626 -5.667 -20.793 1.00 95.94 100 PHE A N 1
ATOM 791 C CA . PHE A 1 100 ? 15.567 -5.662 -21.915 1.00 95.94 100 PHE A CA 1
ATOM 792 C C . PHE A 1 100 ? 16.220 -7.035 -22.090 1.00 95.94 100 PHE A C 1
ATOM 794 O O . PHE A 1 100 ? 16.570 -7.698 -21.115 1.00 95.94 100 PHE A O 1
ATOM 801 N N . SER A 1 101 ? 16.381 -7.506 -23.332 1.00 92.25 101 SER A N 1
ATOM 802 C CA . SER A 1 101 ? 16.958 -8.834 -23.574 1.00 92.25 101 SER A CA 1
ATOM 803 C C . SER A 1 101 ? 17.539 -9.031 -24.976 1.00 92.25 101 SER A C 1
ATOM 805 O O . SER A 1 101 ? 16.971 -8.619 -25.984 1.00 92.25 101 SER A O 1
ATOM 807 N N . ASN A 1 102 ? 18.644 -9.777 -25.058 1.00 78.62 102 ASN A N 1
ATOM 808 C CA . ASN A 1 102 ? 19.181 -10.341 -26.308 1.00 78.62 102 ASN A CA 1
ATOM 809 C C . ASN A 1 102 ? 19.475 -9.341 -27.448 1.00 78.62 102 ASN A C 1
ATOM 811 O O . ASN A 1 102 ? 19.564 -9.758 -28.599 1.00 78.62 102 ASN A O 1
ATOM 815 N N . HIS A 1 103 ? 19.653 -8.054 -27.144 1.00 77.25 103 HIS A N 1
ATOM 816 C CA . HIS A 1 103 ? 20.084 -7.033 -28.103 1.00 77.25 103 HIS A CA 1
ATOM 817 C C . HIS A 1 103 ? 21.415 -7.404 -28.763 1.00 77.25 103 HIS A C 1
ATOM 819 O O . HIS A 1 103 ? 22.254 -8.056 -28.134 1.00 77.25 103 HIS A O 1
ATOM 825 N N . TYR A 1 104 ? 21.608 -7.049 -30.036 1.00 70.06 104 TYR A N 1
ATOM 826 C CA . TYR A 1 104 ? 22.748 -7.563 -30.805 1.00 70.06 104 TYR A CA 1
ATOM 827 C C . TYR A 1 104 ? 24.056 -6.867 -30.403 1.00 70.06 104 TYR A C 1
ATOM 829 O O . TYR A 1 104 ? 25.020 -7.533 -30.005 1.00 70.06 104 TYR A O 1
ATOM 837 N N . ILE A 1 105 ? 24.078 -5.531 -30.389 1.00 71.12 105 ILE A N 1
ATOM 838 C CA . ILE A 1 105 ? 25.263 -4.693 -30.129 1.00 71.12 105 ILE A CA 1
ATOM 839 C C . ILE A 1 105 ? 24.982 -3.699 -28.986 1.00 71.12 105 ILE A C 1
ATOM 841 O O . ILE A 1 105 ? 23.856 -3.238 -28.835 1.00 71.12 105 ILE A O 1
ATOM 845 N N . ASP A 1 106 ? 26.026 -3.356 -28.218 1.00 81.75 106 ASP A N 1
ATOM 846 C CA . ASP A 1 106 ? 26.026 -2.276 -27.209 1.00 81.75 106 ASP A CA 1
ATOM 847 C C . ASP A 1 106 ? 25.153 -2.532 -25.956 1.00 81.75 106 ASP A C 1
ATOM 849 O O . ASP A 1 106 ? 24.766 -3.677 -25.692 1.00 81.75 106 ASP A O 1
ATOM 853 N N . TYR A 1 107 ? 24.923 -1.474 -25.169 1.00 89.38 107 TYR A N 1
ATOM 854 C CA . TYR A 1 107 ? 24.039 -1.409 -23.993 1.00 89.38 107 TYR A CA 1
ATOM 855 C C . TYR A 1 107 ? 22.548 -1.532 -24.340 1.00 89.38 107 TYR A C 1
ATOM 857 O O . TYR A 1 107 ? 22.128 -1.253 -25.464 1.00 89.38 107 TYR A O 1
ATOM 865 N N . ASP A 1 108 ? 21.723 -1.870 -23.350 1.00 94.75 108 ASP A N 1
ATOM 866 C CA . ASP A 1 108 ? 20.268 -1.954 -23.528 1.00 94.75 108 ASP A CA 1
ATOM 867 C C . ASP A 1 108 ? 19.604 -0.570 -23.616 1.00 94.75 108 ASP A C 1
ATOM 869 O O . ASP A 1 108 ? 18.629 -0.390 -24.351 1.00 94.75 108 ASP A O 1
ATOM 873 N N . ALA A 1 109 ? 20.145 0.405 -22.880 1.00 95.62 109 ALA A N 1
ATOM 874 C CA . ALA A 1 109 ? 19.699 1.793 -22.852 1.00 95.62 109 ALA A CA 1
ATOM 875 C C . ALA A 1 109 ? 20.890 2.765 -22.943 1.00 95.62 109 ALA A C 1
ATOM 877 O O . ALA A 1 109 ? 21.969 2.488 -22.411 1.00 95.62 109 ALA A O 1
ATOM 878 N N . TYR A 1 110 ? 20.694 3.894 -23.628 1.00 95.44 110 TYR A N 1
ATOM 879 C CA . TYR A 1 110 ? 21.680 4.974 -23.757 1.00 95.44 110 TYR A CA 1
ATOM 880 C C . TYR A 1 110 ? 21.015 6.343 -23.638 1.00 95.44 110 TYR A C 1
ATOM 882 O O . TYR A 1 110 ? 20.056 6.604 -24.368 1.00 95.44 110 TYR A O 1
ATOM 890 N N . PHE A 1 111 ? 21.562 7.224 -22.802 1.00 96.88 111 PHE A N 1
ATOM 891 C CA . PHE A 1 111 ? 21.140 8.622 -22.667 1.00 96.88 111 PHE A CA 1
ATOM 892 C C . PHE A 1 111 ? 22.309 9.557 -23.021 1.00 96.88 111 PHE A C 1
ATOM 894 O O . PHE A 1 111 ? 23.443 9.330 -22.591 1.00 96.88 111 PHE A O 1
ATOM 901 N N . SER A 1 112 ? 22.055 10.577 -23.850 1.00 95.56 112 SER A N 1
ATOM 902 C CA . SER A 1 112 ? 23.087 11.525 -24.304 1.00 95.56 112 SER A CA 1
ATOM 903 C C . SER A 1 112 ? 23.530 12.517 -23.216 1.00 95.56 112 SER A C 1
ATOM 905 O O . SER A 1 112 ? 22.907 12.629 -22.165 1.00 95.56 112 SER A O 1
ATOM 907 N N . THR A 1 113 ? 24.573 13.305 -23.513 1.00 95.12 113 THR A N 1
ATOM 908 C CA . THR A 1 113 ? 25.071 14.429 -22.687 1.00 95.12 113 THR A CA 1
ATOM 909 C C . THR A 1 113 ? 24.006 15.383 -22.179 1.00 95.12 113 THR A C 1
ATOM 911 O O . THR A 1 113 ? 24.150 15.934 -21.093 1.00 95.12 113 THR A O 1
ATOM 914 N N . ASP A 1 114 ? 22.978 15.598 -22.986 1.00 95.50 114 ASP A N 1
ATOM 915 C CA . ASP A 1 114 ? 21.943 16.597 -22.765 1.00 95.50 114 ASP A CA 1
ATOM 916 C C . ASP A 1 114 ? 20.591 15.920 -22.471 1.00 95.50 114 ASP A C 1
ATOM 918 O O . ASP A 1 114 ? 19.550 16.534 -22.680 1.00 95.50 114 ASP A O 1
ATOM 922 N N . SER A 1 115 ? 20.620 14.647 -22.041 1.00 97.06 115 SER A N 1
ATOM 923 C CA . SER A 1 115 ? 19.469 13.845 -21.601 1.00 97.06 115 SER A CA 1
ATOM 924 C C . SER A 1 115 ? 19.563 13.605 -20.088 1.00 97.06 115 SER A C 1
ATOM 926 O O . SER A 1 115 ? 20.229 12.673 -19.635 1.00 97.06 115 SER A O 1
ATOM 928 N N . ILE A 1 116 ? 18.944 14.493 -19.313 1.00 96.69 116 ILE A N 1
ATOM 929 C CA . ILE A 1 116 ? 19.092 14.634 -17.855 1.00 96.69 116 ILE A CA 1
ATOM 930 C C . ILE A 1 116 ? 17.737 14.633 -17.128 1.00 96.69 116 ILE A C 1
ATOM 932 O O . ILE A 1 116 ? 16.670 14.616 -17.752 1.00 96.69 116 ILE A O 1
ATOM 936 N N . ASP A 1 117 ? 17.779 14.655 -15.794 1.00 97.19 117 ASP A N 1
ATOM 937 C CA . ASP A 1 117 ? 16.622 14.705 -14.888 1.00 97.19 117 ASP A CA 1
ATOM 938 C C . ASP A 1 117 ? 15.634 13.531 -15.078 1.00 97.19 117 ASP A C 1
ATOM 940 O O . ASP A 1 117 ? 14.467 13.595 -14.683 1.00 97.19 117 ASP A O 1
ATOM 944 N N . SER A 1 118 ? 16.096 12.435 -15.688 1.00 97.62 118 SER A N 1
ATOM 945 C CA . SER A 1 118 ? 15.297 11.235 -15.937 1.00 97.62 118 SER A CA 1
ATOM 946 C C . SER A 1 118 ? 15.374 10.262 -14.759 1.00 97.62 118 SER A C 1
ATOM 948 O O . SER A 1 118 ? 16.360 10.219 -14.021 1.00 97.62 118 SER A O 1
ATOM 950 N N . LYS A 1 119 ? 14.315 9.468 -14.570 1.00 98.19 119 LYS A N 1
ATOM 951 C CA . LYS A 1 119 ? 14.168 8.503 -13.469 1.00 98.19 119 LYS A CA 1
ATOM 952 C C . LYS A 1 119 ? 14.049 7.091 -14.023 1.00 98.19 119 LYS A C 1
ATOM 954 O O . LYS A 1 119 ? 13.154 6.806 -14.820 1.00 98.19 119 LYS A O 1
ATOM 959 N N . ILE A 1 120 ? 14.943 6.210 -13.590 1.00 98.31 120 ILE A N 1
ATOM 960 C CA . ILE A 1 120 ? 15.144 4.876 -14.149 1.00 98.31 120 ILE A CA 1
ATOM 961 C C . ILE A 1 120 ? 15.171 3.858 -13.014 1.00 98.31 120 ILE A C 1
ATOM 963 O O . ILE A 1 120 ? 16.192 3.676 -12.369 1.00 98.31 120 ILE A O 1
ATOM 967 N N . TYR A 1 121 ? 14.056 3.187 -12.739 1.00 97.69 121 TYR A N 1
ATOM 968 C CA . TYR A 1 121 ? 13.975 2.208 -11.647 1.00 97.69 121 TYR A CA 1
ATOM 969 C C . TYR A 1 121 ? 13.028 1.054 -11.991 1.00 97.69 121 TYR A C 1
ATOM 971 O O . TYR A 1 121 ? 12.182 1.159 -12.876 1.00 97.69 121 TYR A O 1
ATOM 979 N N . LYS A 1 122 ? 13.161 -0.076 -11.295 1.00 96.38 122 LYS A N 1
ATOM 980 C CA . LYS A 1 122 ? 12.415 -1.324 -11.532 1.00 96.38 122 LYS A CA 1
ATOM 981 C C . LYS A 1 122 ? 12.579 -1.943 -12.931 1.00 96.38 122 LYS A C 1
ATOM 983 O O . LYS A 1 122 ? 11.760 -2.762 -13.330 1.00 96.38 122 LYS A O 1
ATOM 988 N N . ASN A 1 123 ? 13.599 -1.572 -13.706 1.00 97.81 123 ASN A N 1
ATOM 989 C CA . ASN A 1 123 ? 13.859 -2.197 -15.009 1.00 97.81 123 ASN A CA 1
ATOM 990 C C . ASN A 1 123 ? 14.734 -3.454 -14.862 1.00 97.81 123 ASN A C 1
ATOM 992 O O . ASN A 1 123 ? 15.528 -3.549 -13.929 1.00 97.81 123 ASN A O 1
ATOM 996 N N . ASN A 1 124 ? 14.626 -4.387 -15.809 1.00 97.06 124 ASN A N 1
ATOM 997 C CA . ASN A 1 124 ? 15.536 -5.524 -15.966 1.00 97.06 124 ASN A CA 1
ATOM 998 C C . ASN A 1 124 ? 16.528 -5.239 -17.099 1.00 97.06 124 ASN A C 1
ATOM 1000 O O . ASN A 1 124 ? 16.150 -5.286 -18.274 1.00 97.06 124 ASN A O 1
ATOM 1004 N N . PHE A 1 125 ? 17.791 -4.997 -16.760 1.00 97.06 125 PHE A N 1
ATOM 1005 C CA . PHE A 1 125 ? 18.882 -4.804 -17.713 1.00 97.06 125 PHE A CA 1
ATOM 1006 C C . PHE A 1 125 ? 19.713 -6.086 -17.892 1.00 97.06 125 PHE A C 1
ATOM 1008 O O . PHE A 1 125 ? 20.123 -6.740 -16.934 1.00 97.06 125 PHE A O 1
ATOM 1015 N N . TYR A 1 126 ? 19.987 -6.437 -19.147 1.00 95.06 126 TYR A N 1
ATOM 1016 C CA . TYR A 1 126 ? 20.704 -7.632 -19.598 1.00 95.06 126 TYR A CA 1
ATOM 1017 C C . TYR A 1 126 ? 22.170 -7.355 -19.999 1.00 95.06 126 TYR A C 1
ATOM 1019 O O . TYR A 1 126 ? 23.015 -8.250 -19.886 1.00 95.06 126 TYR A O 1
ATOM 1027 N N . ARG A 1 127 ? 22.463 -6.134 -20.470 1.00 92.00 127 ARG A N 1
ATOM 1028 C CA . ARG A 1 127 ? 23.787 -5.588 -20.844 1.00 92.00 127 ARG A CA 1
ATOM 1029 C C . ARG A 1 127 ? 24.095 -4.229 -20.198 1.00 92.00 127 ARG A C 1
ATOM 1031 O O . ARG A 1 127 ? 25.102 -3.610 -20.537 1.00 92.00 127 ARG A O 1
ATOM 1038 N N . GLY A 1 128 ? 23.240 -3.773 -19.289 1.00 93.94 128 GLY A N 1
ATOM 1039 C CA . GLY A 1 128 ? 23.407 -2.507 -18.586 1.00 93.94 128 GLY A CA 1
ATOM 1040 C C . GLY A 1 128 ? 22.962 -1.288 -19.393 1.00 93.94 128 GLY A C 1
ATOM 1041 O O . GLY A 1 128 ? 22.382 -1.394 -20.477 1.00 93.94 128 GLY A O 1
ATOM 1042 N N . CYS A 1 129 ? 23.234 -0.118 -18.823 1.00 95.50 129 CYS A N 1
ATOM 1043 C CA . CYS A 1 129 ? 22.837 1.190 -19.328 1.00 95.50 129 CYS A CA 1
ATOM 1044 C C . CYS A 1 129 ? 24.059 2.111 -19.389 1.00 95.50 129 CYS A C 1
ATOM 1046 O O . CYS A 1 129 ? 25.000 1.971 -18.602 1.00 95.50 129 CYS A O 1
ATOM 1048 N N . TYR A 1 130 ? 24.017 3.066 -20.311 1.00 96.06 130 TYR A N 1
ATOM 1049 C CA . TYR A 1 130 ? 25.006 4.126 -20.446 1.00 96.06 130 TYR A CA 1
ATOM 1050 C C . TYR A 1 130 ? 24.304 5.468 -20.284 1.00 96.06 130 TYR A C 1
ATOM 1052 O O . TYR A 1 130 ? 23.416 5.802 -21.066 1.00 96.06 130 TYR A O 1
ATOM 1060 N N . SER A 1 131 ? 24.655 6.199 -19.236 1.00 96.19 131 SER A N 1
ATOM 1061 C CA . SER A 1 131 ? 23.978 7.427 -18.832 1.00 96.19 131 SER A CA 1
ATOM 1062 C C . SER A 1 131 ? 25.002 8.415 -18.328 1.00 96.19 131 SER A C 1
ATOM 1064 O O . SER A 1 131 ? 25.860 8.075 -17.510 1.00 96.19 131 SER A O 1
ATOM 1066 N N . TRP A 1 132 ? 24.953 9.617 -18.887 1.00 92.94 132 TRP A N 1
ATOM 1067 C CA . TRP A 1 132 ? 25.773 10.722 -18.431 1.00 92.94 132 TRP A CA 1
ATOM 1068 C C . TRP A 1 132 ? 25.141 11.333 -17.180 1.00 92.94 132 TRP A C 1
ATOM 1070 O O . TRP A 1 132 ? 23.917 11.361 -17.070 1.00 92.94 132 TRP A O 1
ATOM 1080 N N . GLU A 1 133 ? 26.003 11.812 -16.275 1.00 86.56 133 GLU A N 1
ATOM 1081 C CA . GLU A 1 133 ? 25.634 12.323 -14.949 1.00 86.56 133 GLU A CA 1
ATOM 1082 C C . GLU A 1 133 ? 24.367 13.202 -14.958 1.00 86.56 133 GLU A C 1
ATOM 1084 O O . GLU A 1 133 ? 24.175 14.012 -15.870 1.00 86.56 133 GLU A O 1
ATOM 1089 N N . ASN A 1 134 ? 23.600 13.123 -13.863 1.00 94.38 134 ASN A N 1
ATOM 1090 C CA . ASN A 1 134 ? 22.312 13.792 -13.590 1.00 94.38 134 ASN A CA 1
ATOM 1091 C C . ASN A 1 134 ? 21.063 12.978 -13.988 1.00 94.38 134 ASN A C 1
ATOM 1093 O O . ASN A 1 134 ? 20.049 13.560 -14.377 1.00 94.38 134 ASN A O 1
ATOM 1097 N N . ASN A 1 135 ? 21.095 11.650 -13.826 1.00 97.44 135 ASN A N 1
ATOM 1098 C CA . ASN A 1 135 ? 19.899 10.802 -13.899 1.00 97.44 135 ASN A CA 1
ATOM 1099 C C . ASN A 1 135 ? 19.751 9.911 -12.645 1.00 97.44 135 ASN A C 1
ATOM 1101 O O . ASN A 1 135 ? 20.727 9.424 -12.078 1.00 97.44 135 ASN A O 1
ATOM 1105 N N . GLU A 1 136 ? 18.516 9.690 -12.183 1.00 98.06 136 GLU A N 1
ATOM 1106 C CA . GLU A 1 136 ? 18.224 8.928 -10.958 1.00 98.06 136 GLU A CA 1
ATOM 1107 C C . GLU A 1 136 ? 17.961 7.446 -11.276 1.00 98.06 136 GLU A C 1
ATOM 1109 O O . GLU A 1 136 ? 16.894 7.103 -11.790 1.00 98.06 136 GLU A O 1
ATOM 1114 N N . PHE A 1 137 ? 18.887 6.546 -10.924 1.00 98.25 137 PHE A N 1
ATOM 1115 C CA . PHE A 1 137 ? 18.745 5.101 -11.182 1.00 98.25 137 PHE A CA 1
ATOM 1116 C C . PHE A 1 137 ? 18.071 4.293 -10.057 1.00 98.25 137 PHE A C 1
ATOM 1118 O O . PHE A 1 137 ? 18.002 3.066 -10.118 1.00 98.25 137 PHE A O 1
ATOM 1125 N N . ASN A 1 138 ? 17.525 4.956 -9.039 1.00 98.00 138 ASN A N 1
ATOM 1126 C CA . ASN A 1 138 ? 16.685 4.308 -8.040 1.00 98.00 138 ASN A CA 1
ATOM 1127 C C . ASN A 1 138 ? 15.644 5.257 -7.450 1.00 98.00 138 ASN A C 1
ATOM 1129 O O . ASN A 1 138 ? 15.835 6.466 -7.366 1.00 98.00 138 ASN A O 1
ATOM 1133 N N . SER A 1 139 ? 14.537 4.672 -6.997 1.00 94.69 139 SER A N 1
ATOM 1134 C CA . SER A 1 139 ? 13.597 5.327 -6.086 1.00 94.69 139 SER A CA 1
ATOM 1135 C C . SER A 1 139 ? 14.159 5.351 -4.655 1.00 94.69 139 SER A C 1
ATOM 1137 O O . SER A 1 139 ? 15.250 4.845 -4.397 1.00 94.69 139 SER A O 1
ATOM 1139 N N . SER A 1 140 ? 13.403 5.879 -3.690 1.00 91.88 140 SER A N 1
ATOM 1140 C CA . SER A 1 140 ? 13.765 5.806 -2.265 1.00 91.88 140 SER A CA 1
ATOM 1141 C C . SER A 1 140 ? 13.690 4.396 -1.660 1.00 91.88 140 SER A C 1
ATOM 1143 O O . SER A 1 140 ? 14.105 4.227 -0.519 1.00 91.88 140 SER A O 1
ATOM 1145 N N . LEU A 1 141 ? 13.118 3.421 -2.379 1.00 90.06 141 LEU A N 1
ATOM 1146 C CA . LEU A 1 141 ? 12.903 2.049 -1.897 1.00 90.06 141 LEU A CA 1
ATOM 1147 C C . LEU A 1 141 ? 13.622 0.995 -2.743 1.00 90.06 141 LEU A C 1
ATOM 1149 O O . LEU A 1 141 ? 14.048 -0.014 -2.201 1.00 90.06 141 LEU A O 1
ATOM 1153 N N . ILE A 1 142 ? 13.752 1.203 -4.058 1.00 94.19 142 ILE A N 1
ATOM 1154 C CA . ILE A 1 142 ? 14.394 0.234 -4.958 1.00 94.19 142 ILE A CA 1
ATOM 1155 C C . ILE A 1 142 ? 14.896 0.848 -6.272 1.00 94.19 142 ILE A C 1
ATOM 1157 O O . ILE A 1 142 ? 14.310 1.811 -6.786 1.00 94.19 142 ILE A O 1
ATOM 1161 N N . GLY A 1 143 ? 15.960 0.260 -6.816 1.00 97.31 143 GLY A N 1
ATOM 1162 C CA . GLY A 1 143 ? 16.547 0.524 -8.126 1.00 97.31 143 GLY A CA 1
ATOM 1163 C C . GLY A 1 143 ? 16.127 -0.477 -9.197 1.00 97.31 143 GLY A C 1
ATOM 1164 O O . GLY A 1 143 ? 14.956 -0.850 -9.295 1.00 97.31 143 GLY A O 1
ATOM 1165 N N . ASN A 1 144 ? 17.073 -0.875 -10.041 1.00 98.00 144 ASN A N 1
ATOM 1166 C CA . ASN A 1 144 ? 16.903 -1.774 -11.181 1.00 98.00 144 ASN A CA 1
ATOM 1167 C C . ASN A 1 144 ? 17.551 -3.136 -10.918 1.00 98.00 144 ASN A C 1
ATOM 1169 O O . ASN A 1 144 ? 18.438 -3.277 -10.081 1.00 98.00 144 ASN A O 1
ATOM 1173 N N . HIS A 1 145 ? 17.144 -4.144 -11.682 1.00 97.38 145 HIS A N 1
ATOM 1174 C CA . HIS A 1 145 ? 17.851 -5.409 -11.756 1.00 97.38 145 HIS A CA 1
ATOM 1175 C C . HIS A 1 145 ? 18.886 -5.339 -12.879 1.00 97.38 145 HIS A C 1
ATOM 1177 O O . HIS A 1 145 ? 18.543 -5.063 -14.031 1.00 97.38 145 HIS A O 1
ATOM 1183 N N . TRP A 1 146 ? 20.140 -5.644 -12.556 1.00 97.44 146 TRP A N 1
ATOM 1184 C CA . TRP A 1 146 ? 21.233 -5.716 -13.521 1.00 97.44 146 TRP A CA 1
ATOM 1185 C C . TRP A 1 146 ? 21.749 -7.150 -13.571 1.00 97.44 146 TRP A C 1
ATOM 1187 O O . TRP A 1 146 ? 22.197 -7.691 -12.562 1.00 97.44 146 TRP A O 1
ATOM 1197 N N . LYS A 1 147 ? 21.710 -7.776 -14.749 1.00 95.69 147 LYS A N 1
ATOM 1198 C CA . LYS A 1 147 ? 22.111 -9.180 -14.927 1.00 95.69 147 LYS A CA 1
ATOM 1199 C C . LYS A 1 147 ? 23.562 -9.470 -14.517 1.00 95.69 147 LYS A C 1
ATOM 1201 O O . LYS A 1 147 ? 23.891 -10.612 -14.197 1.00 95.69 147 LYS A O 1
ATOM 1206 N N . ASP A 1 148 ? 24.437 -8.475 -14.594 1.00 94.69 148 ASP A N 1
ATOM 1207 C CA . ASP A 1 148 ? 25.841 -8.555 -14.197 1.00 94.69 148 ASP A CA 1
ATOM 1208 C C . ASP A 1 148 ? 26.114 -8.002 -12.787 1.00 94.69 148 ASP A C 1
ATOM 1210 O O . ASP A 1 148 ? 27.275 -7.939 -12.379 1.00 94.69 148 ASP A O 1
ATOM 1214 N N . TYR A 1 149 ? 25.075 -7.659 -12.011 1.00 97.19 149 TYR A N 1
ATOM 1215 C CA . TYR A 1 149 ? 25.246 -7.299 -10.607 1.00 97.19 149 TYR A CA 1
ATOM 1216 C C . TYR A 1 149 ? 25.813 -8.477 -9.809 1.00 97.19 149 TYR A C 1
ATOM 1218 O O . TYR A 1 149 ? 25.292 -9.592 -9.829 1.00 97.19 149 TYR A O 1
ATOM 1226 N N . SER A 1 150 ? 26.901 -8.210 -9.090 1.00 95.50 150 SER A N 1
ATOM 1227 C CA . SER A 1 150 ? 27.634 -9.204 -8.303 1.00 95.50 150 SER A CA 1
ATOM 1228 C C . SER A 1 150 ? 28.041 -8.665 -6.927 1.00 95.50 150 SER A C 1
ATOM 1230 O O . SER A 1 150 ? 29.127 -8.986 -6.436 1.00 95.50 150 SER A O 1
ATOM 1232 N N . GLY A 1 151 ? 27.231 -7.772 -6.351 1.00 95.50 151 GLY A N 1
ATOM 1233 C CA . GLY A 1 151 ? 27.445 -7.278 -4.992 1.00 95.50 151 GLY A CA 1
ATOM 1234 C C . GLY A 1 151 ? 27.015 -8.293 -3.931 1.00 95.50 151 GLY A C 1
ATOM 1235 O O . GLY A 1 151 ? 26.957 -9.497 -4.188 1.00 95.50 151 GLY A O 1
ATOM 1236 N N . SER A 1 152 ? 26.708 -7.802 -2.734 1.00 95.44 152 SER A N 1
ATOM 1237 C CA . SER A 1 152 ? 26.165 -8.592 -1.626 1.00 95.44 152 SER A CA 1
ATOM 1238 C C . SER A 1 152 ? 24.733 -8.176 -1.286 1.00 95.44 152 SER A C 1
ATOM 1240 O O . SER A 1 152 ? 24.335 -7.037 -1.538 1.00 95.44 152 SER A O 1
ATOM 1242 N N . ASP A 1 153 ? 23.996 -9.140 -0.741 1.00 93.38 153 ASP A N 1
ATOM 1243 C CA . ASP A 1 153 ? 22.733 -9.012 -0.013 1.00 93.38 153 ASP A CA 1
ATOM 1244 C C . ASP A 1 153 ? 22.920 -9.896 1.231 1.00 93.38 153 ASP A C 1
ATOM 1246 O O . ASP A 1 153 ? 22.924 -11.130 1.152 1.00 93.38 153 ASP A O 1
ATOM 1250 N N . SER A 1 154 ? 23.274 -9.260 2.347 1.00 94.50 154 SER A N 1
ATOM 1251 C CA . SER A 1 154 ? 23.658 -9.909 3.605 1.00 94.50 154 SER A CA 1
ATOM 1252 C C . SER A 1 154 ? 22.522 -9.882 4.629 1.00 94.50 154 SER A C 1
ATOM 1254 O O . SER A 1 154 ? 22.546 -10.665 5.583 1.00 94.50 154 SER A O 1
ATOM 1256 N N . ASN A 1 155 ? 21.549 -8.985 4.454 1.00 89.12 155 ASN A N 1
ATOM 1257 C CA . ASN A 1 155 ? 20.311 -8.913 5.228 1.00 89.12 155 ASN A CA 1
ATOM 1258 C C . ASN A 1 155 ? 19.187 -9.792 4.643 1.00 89.12 155 ASN A C 1
ATOM 1260 O O . ASN A 1 155 ? 18.275 -10.150 5.387 1.00 89.12 155 ASN A O 1
ATOM 1264 N N . GLY A 1 156 ? 19.289 -10.210 3.381 1.00 87.62 156 GLY A N 1
ATOM 1265 C CA . GLY A 1 156 ? 18.361 -11.116 2.705 1.00 87.62 156 GLY A CA 1
ATOM 1266 C C . GLY A 1 156 ? 17.109 -10.433 2.153 1.00 87.62 156 GLY A C 1
ATOM 1267 O O . GLY A 1 156 ? 16.098 -11.114 1.992 1.00 87.62 156 GLY A O 1
ATOM 1268 N N . ASP A 1 157 ? 17.139 -9.117 1.912 1.00 84.94 157 ASP A N 1
ATOM 1269 C CA . ASP A 1 157 ? 15.974 -8.354 1.428 1.00 84.94 157 ASP A CA 1
ATOM 1270 C C . ASP A 1 157 ? 15.864 -8.296 -0.111 1.00 84.94 157 ASP A C 1
ATOM 1272 O O . ASP A 1 157 ? 14.901 -7.755 -0.659 1.00 84.94 157 ASP A O 1
ATOM 1276 N N . GLY A 1 158 ? 16.821 -8.892 -0.831 1.00 90.25 158 GLY A N 1
ATOM 1277 C CA . GLY A 1 158 ? 16.866 -8.912 -2.291 1.00 90.25 158 GLY A CA 1
ATOM 1278 C C . GLY A 1 158 ? 17.378 -7.616 -2.929 1.00 90.25 158 GLY A C 1
ATOM 1279 O O . GLY A 1 158 ? 17.408 -7.533 -4.165 1.00 90.25 158 GLY A O 1
ATOM 1280 N N . ILE A 1 159 ? 17.789 -6.626 -2.132 1.00 93.62 159 ILE A N 1
ATOM 1281 C CA . ILE A 1 159 ? 18.401 -5.368 -2.561 1.00 93.62 159 ILE A CA 1
ATOM 1282 C C . ILE A 1 159 ? 19.903 -5.407 -2.258 1.00 93.62 159 ILE A C 1
ATOM 1284 O O . ILE A 1 159 ? 20.381 -5.873 -1.230 1.00 93.62 159 ILE A O 1
ATOM 1288 N N . GLY A 1 160 ? 20.688 -4.933 -3.216 1.00 95.75 160 GLY A N 1
ATOM 1289 C CA . GLY A 1 160 ? 22.133 -4.920 -3.145 1.00 95.75 160 GLY A CA 1
ATOM 1290 C C . GLY A 1 160 ? 22.692 -3.806 -2.267 1.00 95.75 160 GLY A C 1
ATOM 1291 O O . GLY A 1 160 ? 22.390 -2.634 -2.455 1.00 95.75 160 GLY A O 1
ATOM 1292 N N . GLU A 1 161 ? 23.608 -4.169 -1.372 1.00 95.44 161 GLU A N 1
ATOM 1293 C CA . GLU A 1 161 ? 24.233 -3.248 -0.407 1.00 95.44 161 GLU A CA 1
ATOM 1294 C C . GLU A 1 161 ? 25.357 -2.391 -1.023 1.00 95.44 161 GLU A C 1
ATOM 1296 O O . GLU A 1 161 ? 25.868 -1.459 -0.401 1.00 95.44 161 GLU A O 1
ATOM 1301 N N . SER A 1 162 ? 25.788 -2.734 -2.240 1.00 96.38 162 SER A N 1
ATOM 1302 C CA . SER A 1 162 ? 26.779 -1.999 -3.028 1.00 96.38 162 SER A CA 1
ATOM 1303 C C . SER A 1 162 ? 26.101 -1.384 -4.244 1.00 96.38 162 SER A C 1
ATOM 1305 O O . SER A 1 162 ? 25.420 -2.081 -4.988 1.00 96.38 162 SER A O 1
ATOM 1307 N N . SER A 1 163 ? 26.336 -0.098 -4.504 1.00 97.38 163 SER A N 1
ATOM 1308 C CA . SER A 1 163 ? 25.771 0.558 -5.685 1.00 97.38 163 SER A CA 1
ATOM 1309 C C . SER A 1 163 ? 26.280 -0.069 -6.987 1.00 97.38 163 SER A C 1
ATOM 1311 O O . SER A 1 163 ? 27.478 -0.348 -7.111 1.00 97.38 163 SER A O 1
ATOM 1313 N N . TYR A 1 164 ? 25.413 -0.200 -7.988 1.00 97.75 164 TYR A N 1
ATOM 1314 C CA . TYR A 1 164 ? 25.825 -0.513 -9.354 1.00 97.75 164 TYR A CA 1
ATOM 1315 C C . TYR A 1 164 ? 26.280 0.769 -10.062 1.00 97.75 164 TYR A C 1
ATOM 1317 O O . TYR A 1 164 ? 25.612 1.801 -10.008 1.00 97.75 164 TYR A O 1
ATOM 1325 N N . ASN A 1 165 ? 27.441 0.704 -10.712 1.00 96.25 165 ASN A N 1
ATOM 1326 C CA . ASN A 1 165 ? 28.030 1.820 -11.448 1.00 96.25 165 ASN A CA 1
ATOM 1327 C C . ASN A 1 165 ? 27.455 1.856 -12.868 1.00 96.25 165 ASN A C 1
ATOM 1329 O O . ASN A 1 165 ? 27.771 0.979 -13.676 1.00 96.25 165 ASN A O 1
ATOM 1333 N N . VAL A 1 166 ? 26.635 2.861 -13.175 1.00 96.69 166 VAL A N 1
ATOM 1334 C CA . VAL A 1 166 ? 26.093 3.056 -14.520 1.00 96.69 166 VAL A CA 1
ATOM 1335 C C . VAL A 1 166 ? 27.160 3.732 -15.376 1.00 96.69 166 VAL A C 1
ATOM 1337 O O . VAL A 1 166 ? 27.833 4.679 -14.963 1.00 96.69 166 VAL A O 1
ATOM 1340 N N . LEU A 1 167 ? 27.362 3.223 -16.590 1.00 93.44 167 LEU A N 1
ATOM 1341 C CA . LEU A 1 167 ? 28.475 3.663 -17.421 1.00 93.44 167 LEU A CA 1
ATOM 1342 C C . LEU A 1 167 ? 28.272 5.114 -17.866 1.00 93.44 167 LEU A C 1
ATOM 1344 O O . LEU A 1 167 ? 27.439 5.398 -18.721 1.00 93.44 167 LEU A O 1
ATOM 1348 N N . GLY A 1 168 ? 29.073 6.011 -17.292 1.00 89.75 168 GLY A N 1
ATOM 1349 C CA . GLY A 1 168 ? 29.028 7.447 -17.570 1.00 89.75 168 GLY A CA 1
ATOM 1350 C C . GLY A 1 168 ? 29.013 8.356 -16.349 1.00 89.75 168 GLY A C 1
ATOM 1351 O O . GLY A 1 168 ? 29.310 9.537 -16.502 1.00 89.75 168 GLY A O 1
ATOM 1352 N N . GLY A 1 169 ? 28.786 7.803 -15.154 1.00 90.56 169 GLY A N 1
ATOM 1353 C CA . GLY A 1 169 ? 28.969 8.510 -13.882 1.00 90.56 169 GLY A CA 1
ATOM 1354 C C . GLY A 1 169 ? 27.773 8.442 -12.934 1.00 90.56 169 GLY A C 1
ATOM 1355 O O . GLY A 1 169 ? 27.944 8.725 -11.751 1.00 90.56 169 GLY A O 1
ATOM 1356 N N . ASP A 1 170 ? 26.597 8.032 -13.417 1.00 95.56 170 ASP A N 1
ATOM 1357 C CA . ASP A 1 170 ? 25.437 7.765 -12.561 1.00 95.56 170 ASP A CA 1
ATOM 1358 C C . ASP A 1 170 ? 25.583 6.444 -11.777 1.00 95.56 170 ASP A C 1
ATOM 1360 O O . ASP A 1 170 ? 26.376 5.560 -12.113 1.00 95.56 170 ASP A O 1
ATOM 1364 N N . TYR A 1 171 ? 24.774 6.288 -10.728 1.00 96.69 171 TYR A N 1
ATOM 1365 C CA . TYR A 1 171 ? 24.757 5.098 -9.877 1.00 96.69 171 TYR A CA 1
ATOM 1366 C C . TYR A 1 171 ? 23.330 4.675 -9.553 1.00 96.69 171 TYR A C 1
ATOM 1368 O O . TYR A 1 171 ? 22.481 5.507 -9.235 1.00 96.69 171 TYR A O 1
ATOM 1376 N N . ASP A 1 172 ? 23.104 3.366 -9.559 1.00 98.06 172 ASP A N 1
ATOM 1377 C CA . ASP A 1 172 ? 21.961 2.750 -8.893 1.00 98.06 172 ASP A CA 1
ATOM 1378 C C . ASP A 1 172 ? 22.393 2.371 -7.474 1.00 98.06 172 ASP A C 1
ATOM 1380 O O . ASP A 1 172 ? 23.271 1.523 -7.292 1.00 98.06 172 ASP A O 1
ATOM 1384 N N . TYR A 1 173 ? 21.819 3.023 -6.466 1.00 97.81 173 TYR A N 1
ATOM 1385 C CA . TYR A 1 173 ? 22.158 2.788 -5.062 1.00 97.81 173 TYR A CA 1
ATOM 1386 C C . TYR A 1 173 ? 21.372 1.640 -4.418 1.00 97.81 173 TYR A C 1
ATOM 1388 O O . TYR A 1 173 ? 21.705 1.272 -3.295 1.00 97.81 173 TYR A O 1
ATOM 1396 N N . LEU A 1 174 ? 20.350 1.091 -5.088 1.00 97.38 174 LEU A N 1
ATOM 1397 C CA . LEU A 1 174 ? 19.470 0.040 -4.558 1.00 97.38 174 LEU A CA 1
ATOM 1398 C C . LEU A 1 174 ? 19.215 -1.075 -5.605 1.00 97.38 174 LEU A C 1
ATOM 1400 O O . LEU A 1 174 ? 18.052 -1.385 -5.897 1.00 97.38 174 LEU A O 1
ATOM 1404 N N . PRO A 1 175 ? 20.261 -1.678 -6.208 1.00 97.88 175 PRO A N 1
ATOM 1405 C CA . PRO A 1 175 ? 20.103 -2.646 -7.292 1.00 97.88 175 PRO A CA 1
ATOM 1406 C C . PRO A 1 175 ? 19.432 -3.941 -6.806 1.00 97.88 175 PRO A C 1
ATOM 1408 O O . PRO A 1 175 ? 19.836 -4.508 -5.795 1.00 97.88 175 PRO A O 1
ATOM 1411 N N . LYS A 1 176 ? 18.434 -4.461 -7.530 1.00 95.19 176 LYS A N 1
ATOM 1412 C CA . LYS A 1 176 ? 17.711 -5.692 -7.157 1.00 95.19 176 LYS A CA 1
ATOM 1413 C C . LYS A 1 176 ? 18.433 -6.951 -7.654 1.00 95.19 176 LYS A C 1
ATOM 1415 O O . LYS A 1 176 ? 18.805 -7.045 -8.827 1.00 95.19 176 LYS A O 1
ATOM 1420 N N . PHE A 1 177 ? 18.573 -7.960 -6.794 1.00 93.00 177 PHE A N 1
ATOM 1421 C CA . PHE A 1 177 ? 19.199 -9.244 -7.144 1.00 93.00 177 PHE A CA 1
ATOM 1422 C C . PHE A 1 177 ? 18.385 -10.088 -8.126 1.00 93.00 177 PHE A C 1
ATOM 1424 O O . PHE A 1 177 ? 18.957 -10.707 -9.024 1.00 93.00 177 PHE A O 1
ATOM 1431 N N . THR A 1 178 ? 17.063 -10.130 -7.964 1.00 91.31 178 THR A N 1
ATOM 1432 C CA . THR A 1 178 ? 16.161 -10.899 -8.828 1.00 91.31 178 THR A CA 1
ATOM 1433 C C . THR A 1 178 ? 15.520 -10.012 -9.903 1.00 91.31 178 THR A C 1
ATOM 1435 O O . THR A 1 178 ? 15.198 -8.855 -9.623 1.00 91.31 178 THR A O 1
ATOM 1438 N N . PRO A 1 179 ? 15.307 -10.523 -11.133 1.00 92.94 179 PRO A N 1
ATOM 1439 C CA . PRO A 1 179 ? 14.543 -9.808 -12.149 1.00 92.94 179 PRO A CA 1
ATOM 1440 C C . PRO A 1 179 ? 13.089 -9.590 -11.719 1.00 92.94 179 PRO A C 1
ATOM 1442 O O . PRO A 1 179 ? 12.456 -10.495 -11.181 1.00 92.94 179 PRO A O 1
ATOM 1445 N N . PHE A 1 180 ? 12.538 -8.426 -12.049 1.00 92.50 180 PHE A N 1
ATOM 1446 C CA . PHE A 1 180 ? 11.119 -8.109 -11.896 1.00 92.50 180 PHE A CA 1
ATOM 1447 C C . PHE A 1 180 ? 10.258 -8.924 -12.882 1.00 92.50 180 PHE A C 1
ATOM 1449 O O . PHE A 1 180 ? 10.629 -9.076 -14.054 1.00 92.50 180 PHE A O 1
ATOM 1456 N N . ASN A 1 181 ? 9.082 -9.396 -12.455 1.00 90.75 181 ASN A N 1
ATOM 1457 C CA . ASN A 1 181 ? 8.111 -10.107 -13.299 1.00 90.75 181 ASN A CA 1
ATOM 1458 C C . ASN A 1 181 ? 7.288 -9.109 -14.141 1.00 90.75 181 ASN A C 1
ATOM 1460 O O . ASN A 1 181 ? 6.100 -8.909 -13.927 1.00 90.75 181 ASN A O 1
ATOM 1464 N N . ILE A 1 182 ? 7.928 -8.452 -15.114 1.00 87.25 182 ILE A N 1
ATOM 1465 C CA . ILE A 1 182 ? 7.317 -7.375 -15.927 1.00 87.25 182 ILE A CA 1
ATOM 1466 C C . ILE A 1 182 ? 6.077 -7.822 -16.724 1.00 87.25 182 ILE A C 1
ATOM 1468 O O . ILE A 1 182 ? 5.239 -6.995 -17.088 1.00 87.25 182 ILE A O 1
ATOM 1472 N N . SER A 1 183 ? 5.965 -9.120 -17.016 1.00 85.50 183 SER A N 1
ATOM 1473 C CA . SER A 1 183 ? 4.786 -9.708 -17.656 1.00 85.50 183 SER A CA 1
ATOM 1474 C C . SER A 1 183 ? 3.560 -9.767 -16.752 1.00 85.50 183 SER A C 1
ATOM 1476 O O . SER A 1 183 ? 2.459 -9.877 -17.293 1.00 85.50 183 SER A O 1
ATOM 1478 N N . ASP A 1 184 ? 3.732 -9.706 -15.430 1.00 85.94 184 ASP A N 1
ATOM 1479 C CA . ASP A 1 184 ? 2.599 -9.683 -14.519 1.00 85.94 184 ASP A CA 1
ATOM 1480 C C . ASP A 1 184 ? 1.988 -8.293 -14.422 1.00 85.94 184 ASP A C 1
ATOM 1482 O O . ASP A 1 184 ? 2.688 -7.285 -14.346 1.00 85.94 184 ASP A O 1
ATOM 1486 N N . VAL A 1 185 ? 0.666 -8.249 -14.440 1.00 84.75 185 VAL A N 1
ATOM 1487 C CA . VAL A 1 185 ? -0.168 -7.041 -14.424 1.00 84.75 185 VAL A CA 1
ATOM 1488 C C . VAL A 1 185 ? -1.424 -7.246 -13.572 1.00 84.75 185 VAL A C 1
ATOM 1490 O O . VAL A 1 185 ? -2.370 -6.467 -13.695 1.00 84.75 185 VAL A O 1
ATOM 1493 N N . ILE A 1 186 ? -1.471 -8.325 -12.790 1.00 89.56 186 ILE A N 1
ATOM 1494 C CA . ILE A 1 186 ? -2.558 -8.637 -11.870 1.00 89.56 186 ILE A CA 1
ATOM 1495 C C . ILE A 1 186 ? -2.134 -8.148 -10.487 1.00 89.56 186 ILE A C 1
ATOM 1497 O O . ILE A 1 186 ? -1.027 -8.429 -10.047 1.00 89.56 186 ILE A O 1
ATOM 1501 N N . ASP A 1 187 ? -2.986 -7.367 -9.828 1.00 93.62 187 ASP A N 1
ATOM 1502 C CA . ASP A 1 187 ? -2.756 -7.007 -8.431 1.00 93.62 187 ASP A CA 1
ATOM 1503 C C . ASP A 1 187 ? -3.091 -8.210 -7.534 1.00 93.62 187 ASP A C 1
ATOM 1505 O O . ASP A 1 187 ? -4.175 -8.789 -7.708 1.00 93.62 187 ASP A O 1
ATOM 1509 N N . PRO A 1 188 ? -2.226 -8.563 -6.561 1.00 97.00 188 PRO A N 1
ATOM 1510 C CA . PRO A 1 188 ? -2.536 -9.618 -5.612 1.00 97.00 188 PRO A CA 1
ATOM 1511 C C . PRO A 1 188 ? -3.816 -9.297 -4.843 1.00 97.00 188 PRO A C 1
ATOM 1513 O O . PRO A 1 188 ? -4.103 -8.159 -4.479 1.00 97.00 188 PRO A O 1
ATOM 1516 N N . VAL A 1 189 ? -4.587 -10.330 -4.542 1.00 97.31 189 VAL A N 1
ATOM 1517 C CA . VAL A 1 189 ? -5.722 -10.262 -3.626 1.00 97.31 189 VAL A CA 1
ATOM 1518 C C . VAL A 1 189 ? -5.230 -10.724 -2.266 1.00 97.31 189 VAL A C 1
ATOM 1520 O O . VAL A 1 189 ? -4.905 -11.899 -2.081 1.00 97.31 189 VAL A O 1
ATOM 1523 N N . VAL A 1 190 ? -5.169 -9.787 -1.326 1.00 97.31 190 VAL A N 1
ATOM 1524 C CA . VAL A 1 190 ? -4.891 -10.039 0.089 1.00 97.31 190 VAL A CA 1
ATOM 1525 C C . VAL A 1 190 ? -6.186 -9.900 0.888 1.00 97.31 190 VAL A C 1
ATOM 1527 O O . VAL A 1 190 ? -7.041 -9.095 0.527 1.00 97.31 190 VAL A O 1
ATOM 1530 N N . GLN A 1 191 ? -6.350 -10.713 1.928 1.00 96.94 191 GLN A N 1
ATOM 1531 C CA . GLN A 1 191 ? -7.484 -10.636 2.847 1.00 96.94 191 GLN A CA 1
ATOM 1532 C C . GLN A 1 191 ? -7.003 -10.890 4.275 1.00 96.94 191 GLN A C 1
ATOM 1534 O O . GLN A 1 191 ? -6.391 -11.926 4.539 1.00 96.94 191 GLN A O 1
ATOM 1539 N N . ILE A 1 192 ? -7.301 -9.980 5.196 1.00 96.62 192 ILE A N 1
ATOM 1540 C CA . ILE A 1 192 ? -7.040 -10.152 6.624 1.00 96.62 192 ILE A CA 1
ATOM 1541 C C . ILE A 1 192 ? -8.029 -11.187 7.178 1.00 96.62 192 ILE A C 1
ATOM 1543 O O . ILE A 1 192 ? -9.239 -11.091 6.980 1.00 96.62 192 ILE A O 1
ATOM 1547 N N . GLU A 1 193 ? -7.501 -12.217 7.839 1.00 95.69 193 GLU A N 1
ATOM 1548 C CA . GLU A 1 193 ? -8.281 -13.321 8.419 1.00 95.69 193 GLU A CA 1
ATOM 1549 C C . GLU A 1 193 ? -8.474 -13.153 9.933 1.00 95.69 193 GLU A C 1
ATOM 1551 O O . GLU A 1 193 ? -9.417 -13.699 10.507 1.00 95.69 193 GLU A O 1
ATOM 1556 N N . TYR A 1 194 ? -7.603 -12.377 10.586 1.00 94.56 194 TYR A N 1
ATOM 1557 C CA . TYR A 1 194 ? -7.750 -11.979 11.981 1.00 94.56 194 TYR A CA 1
ATOM 1558 C C . TYR A 1 194 ? -7.003 -10.661 12.267 1.00 94.56 194 TYR A C 1
ATOM 1560 O O . TYR A 1 194 ? -5.850 -10.527 11.839 1.00 94.56 194 TYR A O 1
ATOM 1568 N N . PRO A 1 195 ? -7.573 -9.735 13.070 1.00 91.88 195 PRO A N 1
ATOM 1569 C CA . PRO A 1 195 ? -8.912 -9.803 13.675 1.00 91.88 195 PRO A CA 1
ATOM 1570 C C . PRO A 1 195 ? -10.065 -9.668 12.657 1.00 91.88 195 PRO A C 1
ATOM 1572 O O . PRO A 1 195 ? -10.054 -8.795 11.803 1.00 91.88 195 PRO A O 1
ATOM 1575 N N . ASP A 1 196 ? -11.071 -10.543 12.749 1.00 79.94 196 ASP A N 1
ATOM 1576 C CA . ASP A 1 196 ? -12.210 -10.638 11.809 1.00 79.94 196 ASP A CA 1
ATOM 1577 C C . ASP A 1 196 ? -13.325 -9.642 12.183 1.00 79.94 196 ASP A C 1
ATOM 1579 O O . ASP A 1 196 ? -14.297 -10.018 12.835 1.00 79.94 196 ASP A O 1
ATOM 1583 N N . GLU A 1 197 ? -13.114 -8.346 11.898 1.00 67.81 197 GLU A N 1
ATOM 1584 C CA . GLU A 1 197 ? -13.982 -7.206 12.293 1.00 67.81 197 GLU A CA 1
ATOM 1585 C C . GLU A 1 197 ? -14.416 -7.208 13.784 1.00 67.81 197 GLU A C 1
ATOM 1587 O O . GLU A 1 197 ? -15.407 -6.588 14.175 1.00 67.81 197 GLU A O 1
ATOM 1592 N N . MET A 1 198 ? -13.672 -7.917 14.639 1.00 77.25 198 MET A N 1
ATOM 1593 C CA . MET A 1 198 ? -13.982 -8.118 16.052 1.00 77.25 198 MET A CA 1
ATOM 1594 C C . MET A 1 198 ? -13.106 -7.250 16.944 1.00 77.25 198 MET A C 1
ATOM 1596 O O . MET A 1 198 ? -11.877 -7.290 16.864 1.00 77.25 198 MET A O 1
ATOM 1600 N N . ASP A 1 199 ? -13.758 -6.548 17.867 1.00 90.12 199 ASP A N 1
ATOM 1601 C CA . ASP A 1 199 ? -13.095 -5.911 18.996 1.00 90.12 199 ASP A CA 1
ATOM 1602 C C . ASP A 1 199 ? -12.373 -6.965 19.874 1.00 90.12 199 ASP A C 1
ATOM 1604 O O . ASP A 1 199 ? -12.785 -8.127 19.960 1.00 90.12 199 ASP A O 1
ATOM 1608 N N . LEU A 1 200 ? -11.281 -6.572 20.537 1.00 94.44 200 LEU A N 1
ATOM 1609 C CA . LEU A 1 200 ? -10.365 -7.456 21.261 1.00 94.44 200 LEU A CA 1
ATOM 1610 C C . LEU A 1 200 ? -10.262 -7.097 22.747 1.00 94.44 200 LEU A C 1
ATOM 1612 O O . LEU A 1 200 ? -10.012 -5.949 23.105 1.00 94.44 200 LEU A O 1
ATOM 1616 N N . ASN A 1 201 ? -10.306 -8.110 23.617 1.00 94.62 201 ASN A N 1
ATOM 1617 C CA . ASN A 1 201 ? -10.027 -7.973 25.055 1.00 94.62 201 ASN A CA 1
ATOM 1618 C C . ASN A 1 201 ? -8.555 -8.227 25.432 1.00 94.62 201 ASN A C 1
ATOM 1620 O O . ASN A 1 201 ? -8.237 -8.693 26.528 1.00 94.62 201 ASN A O 1
ATOM 1624 N N . THR A 1 202 ? -7.634 -7.936 24.510 1.00 95.25 202 THR A N 1
ATOM 1625 C CA . THR A 1 202 ? -6.193 -8.138 24.692 1.00 95.25 202 THR A CA 1
ATOM 1626 C C . THR A 1 202 ? -5.383 -7.076 23.955 1.00 95.25 202 THR A C 1
ATOM 1628 O O . THR A 1 202 ? -5.653 -6.760 22.802 1.00 95.25 202 THR A O 1
ATOM 1631 N N . GLN A 1 203 ? -4.334 -6.577 24.613 1.00 96.62 203 GLN A N 1
ATOM 1632 C CA . GLN A 1 203 ? -3.341 -5.664 24.028 1.00 96.62 203 GLN A CA 1
ATOM 1633 C C . GLN A 1 203 ? -2.273 -6.389 23.188 1.00 96.62 203 GLN A C 1
ATOM 1635 O O . GLN A 1 203 ? -1.436 -5.746 22.555 1.00 96.62 203 GLN A O 1
ATOM 1640 N N . ASN A 1 204 ? -2.268 -7.728 23.222 1.00 96.69 204 ASN A N 1
ATOM 1641 C CA . ASN A 1 204 ? -1.325 -8.584 22.507 1.00 96.69 204 ASN A CA 1
ATOM 1642 C C . ASN A 1 204 ? -2.104 -9.518 21.577 1.00 96.69 204 ASN A C 1
ATOM 1644 O O . ASN A 1 204 ? -2.971 -10.259 22.051 1.00 96.69 204 ASN A O 1
ATOM 1648 N N . PHE A 1 205 ? -1.789 -9.504 20.286 1.00 95.94 205 PHE A N 1
ATOM 1649 C CA . PHE A 1 205 ? -2.474 -10.303 19.272 1.00 95.94 205 PHE A CA 1
ATOM 1650 C C . PHE A 1 205 ? -1.581 -10.529 18.046 1.00 95.94 205 PHE A C 1
ATOM 1652 O O . PHE A 1 205 ? -0.617 -9.801 17.816 1.00 95.94 205 PHE A O 1
ATOM 1659 N N . ILE A 1 206 ? -1.906 -11.549 17.253 1.00 96.38 206 ILE A N 1
ATOM 1660 C CA . ILE A 1 206 ? -1.252 -11.836 15.972 1.00 96.38 206 ILE A CA 1
ATOM 1661 C C . ILE A 1 206 ? -2.251 -11.497 14.875 1.00 96.38 206 ILE A C 1
ATOM 1663 O O . ILE A 1 206 ? -3.331 -12.075 14.865 1.00 96.38 206 ILE A O 1
ATOM 1667 N N . VAL A 1 207 ? -1.898 -10.595 13.963 1.00 97.25 207 VAL A N 1
ATOM 1668 C CA . VAL A 1 207 ? -2.630 -10.390 12.706 1.00 97.25 207 VAL A CA 1
ATOM 1669 C C . VAL A 1 207 ? -2.224 -11.501 11.746 1.00 97.25 207 VAL A C 1
ATOM 1671 O O . VAL A 1 207 ? -1.034 -11.796 11.635 1.00 97.25 207 VAL A O 1
ATOM 1674 N N . ASN A 1 208 ? -3.180 -12.093 11.037 1.00 97.25 208 ASN A N 1
ATOM 1675 C CA . ASN A 1 208 ? -2.902 -13.012 9.934 1.00 97.25 208 ASN A CA 1
ATOM 1676 C C . ASN A 1 208 ? -3.771 -12.690 8.713 1.00 97.25 208 ASN A C 1
ATOM 1678 O O . ASN A 1 208 ? -4.814 -12.043 8.820 1.00 97.25 208 ASN A O 1
ATOM 1682 N N . TRP A 1 209 ? -3.288 -13.082 7.539 1.00 97.50 209 TRP A N 1
ATOM 1683 C CA . TRP A 1 209 ? -3.935 -12.812 6.259 1.00 97.50 209 TRP A CA 1
ATOM 1684 C C . TRP A 1 209 ? -3.656 -13.935 5.263 1.00 97.50 209 TRP A C 1
ATOM 1686 O O . TRP A 1 209 ? -2.649 -14.634 5.362 1.00 97.50 209 TRP A O 1
ATOM 1696 N N . SER A 1 210 ? -4.514 -14.087 4.260 1.00 97.19 210 SER A N 1
ATOM 1697 C CA . SER A 1 210 ? -4.228 -14.906 3.082 1.00 97.19 210 SER A CA 1
ATOM 1698 C C . SER A 1 210 ? -3.941 -14.043 1.859 1.00 97.19 210 SER A C 1
ATOM 1700 O O . SER A 1 210 ? -4.299 -12.868 1.787 1.00 97.19 210 SER A O 1
ATOM 1702 N N . CYS A 1 211 ? -3.251 -14.638 0.887 1.00 97.31 211 CYS A N 1
ATOM 1703 C CA . CYS A 1 211 ? -3.022 -14.055 -0.427 1.00 97.31 211 CYS A CA 1
ATOM 1704 C C . CYS A 1 211 ? -3.297 -15.110 -1.509 1.00 97.31 211 CYS A C 1
ATOM 1706 O O . CYS A 1 211 ? -3.011 -16.294 -1.315 1.00 97.31 211 CYS A O 1
ATOM 1708 N N . ASN A 1 212 ? -3.879 -14.697 -2.637 1.00 96.06 212 ASN A N 1
ATOM 1709 C CA . ASN A 1 212 ? -4.162 -15.566 -3.788 1.00 96.06 212 ASN A CA 1
ATOM 1710 C C . ASN A 1 212 ? -2.905 -15.967 -4.587 1.00 96.06 212 ASN A C 1
ATOM 1712 O O . ASN A 1 212 ? -2.967 -16.918 -5.370 1.00 96.06 212 ASN A O 1
ATOM 1716 N N . GLU A 1 213 ? -1.804 -15.232 -4.425 1.00 92.38 213 GLU A N 1
ATOM 1717 C CA . GLU A 1 213 ? -0.591 -15.325 -5.238 1.00 92.38 213 GLU A CA 1
ATOM 1718 C C . GLU A 1 213 ? 0.601 -15.900 -4.470 1.00 92.38 213 GLU A C 1
ATOM 1720 O O . GLU A 1 213 ? 0.674 -15.871 -3.241 1.00 92.38 213 GLU A O 1
ATOM 1725 N N . SER A 1 214 ? 1.538 -16.478 -5.224 1.00 88.38 214 SER A N 1
ATOM 1726 C CA . SER A 1 214 ? 2.713 -17.177 -4.681 1.00 88.38 214 SER A CA 1
ATOM 1727 C C . SER A 1 214 ? 4.042 -16.504 -5.018 1.00 88.38 214 SER A C 1
ATOM 1729 O O . SER A 1 214 ? 5.059 -16.830 -4.413 1.00 88.38 214 SER A O 1
ATOM 1731 N N . ASP A 1 215 ? 4.045 -15.583 -5.978 1.00 88.94 215 ASP A N 1
ATOM 1732 C CA . ASP A 1 215 ? 5.183 -14.774 -6.412 1.00 88.94 215 ASP A CA 1
ATOM 1733 C C . ASP A 1 215 ? 5.153 -13.365 -5.802 1.00 88.94 215 ASP A C 1
ATOM 1735 O O . ASP A 1 215 ? 5.535 -12.374 -6.427 1.00 88.94 215 ASP A O 1
ATOM 1739 N N . ILE A 1 216 ? 4.773 -13.310 -4.524 1.00 92.44 216 ILE A N 1
ATOM 1740 C CA . ILE A 1 216 ? 4.930 -12.144 -3.656 1.00 92.44 216 ILE A CA 1
ATOM 1741 C C . ILE A 1 216 ? 6.418 -11.814 -3.464 1.00 92.44 216 ILE A C 1
ATOM 1743 O O . ILE A 1 216 ? 7.249 -12.698 -3.251 1.00 92.44 216 ILE A O 1
ATOM 1747 N N . 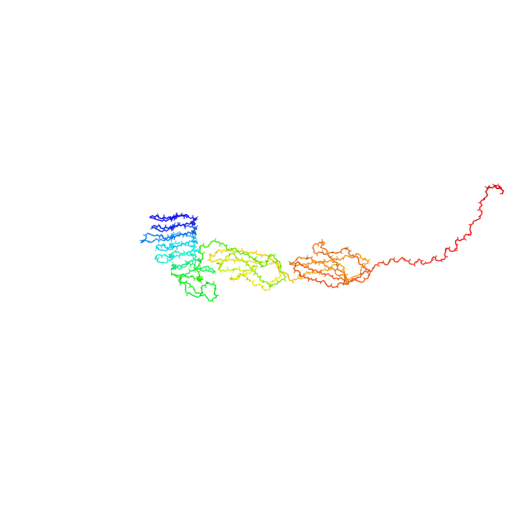ASP A 1 217 ? 6.758 -10.530 -3.565 1.00 90.56 217 ASP A N 1
ATOM 1748 C CA . ASP A 1 217 ? 8.069 -9.976 -3.217 1.00 90.56 217 ASP A CA 1
ATOM 1749 C C . ASP A 1 217 ? 8.141 -9.767 -1.695 1.00 90.56 217 ASP A C 1
ATOM 1751 O O . ASP A 1 217 ? 9.023 -10.311 -1.022 1.00 90.56 217 ASP A O 1
ATOM 1755 N N . HIS A 1 218 ? 7.148 -9.055 -1.147 1.00 92.75 218 HIS A N 1
ATOM 1756 C CA . HIS A 1 218 ? 6.941 -8.856 0.287 1.00 92.75 218 HIS A CA 1
ATOM 1757 C C . HIS A 1 218 ? 5.502 -8.413 0.617 1.00 92.75 218 HIS A C 1
ATOM 1759 O O . HIS A 1 218 ? 4.745 -7.963 -0.245 1.00 92.75 218 HIS A O 1
ATOM 1765 N N . PHE A 1 219 ? 5.151 -8.487 1.901 1.00 96.69 219 PHE A N 1
ATOM 1766 C CA . PHE A 1 219 ? 4.000 -7.812 2.493 1.00 96.69 219 PHE A CA 1
ATOM 1767 C C . PHE A 1 219 ? 4.453 -6.588 3.297 1.00 96.69 219 PHE A C 1
ATOM 1769 O O . PHE A 1 219 ? 5.479 -6.638 3.982 1.00 96.69 219 PHE A O 1
ATOM 1776 N N . GLU A 1 220 ? 3.665 -5.514 3.261 1.00 97.25 220 GLU A N 1
ATOM 1777 C CA . GLU A 1 220 ? 3.771 -4.379 4.183 1.00 97.25 220 GLU A CA 1
ATOM 1778 C C . GLU A 1 220 ? 2.619 -4.431 5.200 1.00 97.25 220 GLU A C 1
ATOM 1780 O O . GLU A 1 220 ? 1.461 -4.554 4.805 1.00 97.25 220 GLU A O 1
ATOM 1785 N N . ILE A 1 221 ? 2.904 -4.265 6.495 1.00 97.75 221 ILE A N 1
ATOM 1786 C CA . ILE A 1 221 ? 1.890 -4.137 7.556 1.00 97.75 221 ILE A CA 1
ATOM 1787 C C . ILE A 1 221 ? 2.098 -2.867 8.383 1.00 97.75 221 ILE A C 1
ATOM 1789 O O . ILE A 1 221 ? 3.225 -2.524 8.760 1.00 97.75 221 ILE A O 1
ATOM 1793 N N . ARG A 1 222 ? 1.001 -2.181 8.717 1.00 96.75 222 ARG A N 1
ATOM 1794 C CA . ARG A 1 222 ? 0.978 -1.121 9.734 1.00 96.75 222 ARG A CA 1
ATOM 1795 C C . ARG A 1 222 ? -0.295 -1.163 10.578 1.00 96.75 222 ARG A C 1
ATOM 1797 O O . ARG A 1 222 ? -1.338 -1.609 10.109 1.00 96.75 222 ARG A O 1
ATOM 1804 N N . ILE A 1 223 ? -0.173 -0.624 11.789 1.00 97.00 223 ILE A N 1
ATOM 1805 C CA . ILE A 1 223 ? -1.286 -0.242 12.657 1.00 97.00 223 ILE A CA 1
ATOM 1806 C C . ILE A 1 223 ? -1.353 1.286 12.694 1.00 97.00 223 ILE A C 1
ATOM 1808 O O . ILE A 1 223 ? -0.319 1.945 12.847 1.00 97.00 223 ILE A O 1
ATOM 1812 N N . ASP A 1 224 ? -2.551 1.831 12.513 1.00 96.44 224 ASP A N 1
ATOM 1813 C CA . ASP A 1 224 ? -2.862 3.261 12.504 1.00 96.44 224 ASP A CA 1
ATOM 1814 C C . ASP A 1 224 ? -1.922 4.068 11.568 1.00 96.44 224 ASP A C 1
ATOM 1816 O O . ASP A 1 224 ? -1.528 3.621 10.484 1.00 96.44 224 ASP A O 1
ATOM 1820 N N . ASP A 1 225 ? -1.507 5.264 11.996 1.00 93.81 225 ASP A N 1
ATOM 1821 C CA . ASP A 1 225 ? -0.480 6.084 11.335 1.00 93.81 225 ASP A CA 1
ATOM 1822 C C . ASP A 1 225 ? 0.966 5.620 11.641 1.00 93.81 225 ASP A C 1
ATOM 1824 O O . ASP A 1 225 ? 1.932 6.371 11.474 1.00 93.81 225 ASP A O 1
ATOM 1828 N N . GLY A 1 226 ? 1.138 4.377 12.102 1.00 93.81 226 GLY A N 1
ATOM 1829 C CA . GLY A 1 226 ? 2.434 3.772 12.381 1.00 93.81 226 GLY A CA 1
ATOM 1830 C C . GLY A 1 226 ? 3.306 3.568 11.136 1.00 93.81 226 GLY A C 1
ATOM 1831 O O . GLY A 1 226 ? 2.849 3.576 9.988 1.00 93.81 226 GLY A O 1
ATOM 1832 N N . ALA A 1 227 ? 4.602 3.349 11.369 1.00 92.75 227 ALA A N 1
ATOM 1833 C CA . ALA A 1 227 ? 5.530 2.969 10.309 1.00 92.75 227 ALA A CA 1
ATOM 1834 C C . ALA A 1 227 ? 5.157 1.598 9.718 1.00 92.75 227 ALA A C 1
ATOM 1836 O O . ALA A 1 227 ? 4.745 0.692 10.445 1.00 92.75 227 ALA A O 1
ATOM 1837 N N . ARG A 1 228 ? 5.348 1.439 8.403 1.00 93.69 228 ARG A N 1
ATOM 1838 C CA . ARG A 1 228 ? 5.210 0.138 7.740 1.00 93.69 228 ARG A CA 1
ATOM 1839 C C . ARG A 1 228 ? 6.362 -0.782 8.126 1.00 93.69 228 ARG A C 1
ATOM 1841 O O . ARG A 1 228 ? 7.524 -0.381 8.076 1.00 93.69 228 ARG A O 1
ATOM 1848 N N . ASN A 1 229 ? 6.010 -2.010 8.475 1.00 94.56 229 ASN A N 1
ATOM 1849 C CA . ASN A 1 229 ? 6.925 -3.125 8.659 1.00 94.56 229 ASN A CA 1
ATOM 1850 C C . ASN A 1 229 ? 6.824 -4.044 7.440 1.00 94.56 229 ASN A C 1
ATOM 1852 O O . ASN A 1 229 ? 5.763 -4.129 6.826 1.00 94.56 229 ASN A O 1
ATOM 1856 N N . TYR A 1 230 ? 7.914 -4.731 7.113 1.00 92.50 230 TYR A N 1
ATOM 1857 C CA . TYR A 1 230 ? 8.026 -5.572 5.924 1.00 92.50 230 TYR A CA 1
ATOM 1858 C C . TYR A 1 230 ? 8.217 -7.028 6.351 1.00 92.50 230 TYR A C 1
ATOM 1860 O O . TYR A 1 230 ? 8.982 -7.305 7.277 1.00 92.50 230 TYR A O 1
ATOM 1868 N N . THR A 1 231 ? 7.524 -7.959 5.698 1.00 94.06 231 THR A N 1
ATOM 1869 C CA . THR A 1 231 ? 7.611 -9.394 6.003 1.00 94.06 231 THR A CA 1
ATOM 1870 C C . THR A 1 231 ? 7.345 -10.249 4.764 1.00 94.06 231 THR A C 1
ATOM 1872 O O . THR A 1 231 ? 6.698 -9.808 3.821 1.00 94.06 231 THR A O 1
ATOM 1875 N N . GLN A 1 232 ? 7.832 -11.490 4.767 1.00 92.19 232 GLN A N 1
ATOM 1876 C CA . GLN A 1 232 ? 7.445 -12.532 3.801 1.00 92.19 232 GLN A CA 1
ATOM 1877 C C . GLN A 1 232 ? 6.529 -13.597 4.432 1.00 92.19 232 GLN A C 1
ATOM 1879 O O . GLN A 1 232 ? 6.159 -14.572 3.781 1.00 92.19 232 GLN A O 1
ATOM 1884 N N . LEU A 1 233 ? 6.180 -13.429 5.710 1.00 95.19 233 LEU A N 1
ATOM 1885 C CA . LEU A 1 233 ? 5.220 -14.272 6.417 1.00 95.19 233 LEU A CA 1
ATOM 1886 C C . LEU A 1 233 ? 3.794 -13.752 6.198 1.00 95.19 233 LEU A C 1
ATOM 1888 O O . LEU A 1 233 ? 3.597 -12.579 5.902 1.00 95.19 233 LEU A O 1
ATOM 1892 N N . LEU A 1 234 ? 2.812 -14.629 6.402 1.00 96.94 234 LEU A N 1
ATOM 1893 C CA . LEU A 1 234 ? 1.374 -14.323 6.385 1.00 96.94 234 LEU A CA 1
ATOM 1894 C C . LEU A 1 234 ? 0.829 -13.971 7.787 1.00 96.94 234 LEU A C 1
ATOM 1896 O O . LEU A 1 234 ? -0.364 -14.096 8.058 1.00 96.94 234 LEU A O 1
ATOM 1900 N N . GLU A 1 235 ? 1.723 -13.598 8.705 1.00 97.31 235 GLU A N 1
ATOM 1901 C CA . GLU A 1 235 ? 1.410 -13.280 10.096 1.00 97.31 235 GLU A CA 1
ATOM 1902 C C . GLU A 1 235 ? 2.337 -12.187 10.651 1.00 97.31 235 GLU A C 1
ATOM 1904 O O . GLU A 1 235 ? 3.484 -12.036 10.213 1.00 97.31 235 GLU A O 1
ATOM 1909 N N . TRP A 1 236 ? 1.839 -11.432 11.633 1.00 97.81 236 TRP A N 1
ATOM 1910 C CA . TRP A 1 236 ? 2.594 -10.407 12.355 1.00 97.81 236 TRP A CA 1
ATOM 1911 C C . TRP A 1 236 ? 2.093 -10.244 13.797 1.00 97.81 236 TRP A C 1
ATOM 1913 O O . TRP A 1 236 ? 0.891 -10.141 14.029 1.00 97.81 236 TRP A O 1
ATOM 1923 N N . GLU A 1 237 ? 3.001 -10.182 14.773 1.00 97.38 237 GLU A N 1
ATOM 1924 C CA . GLU A 1 237 ? 2.663 -10.023 16.195 1.00 97.38 237 GLU A CA 1
ATOM 1925 C C . GLU A 1 237 ? 2.684 -8.545 16.627 1.00 97.38 237 GLU A C 1
ATOM 1927 O O . GLU A 1 237 ? 3.662 -7.826 16.406 1.00 97.38 237 GLU A O 1
ATOM 1932 N N . TYR A 1 238 ? 1.621 -8.111 17.305 1.00 96.75 238 TYR A N 1
ATOM 1933 C CA . TYR A 1 238 ? 1.551 -6.849 18.037 1.00 96.75 238 TYR A CA 1
ATOM 1934 C C . TYR A 1 238 ? 1.505 -7.111 19.546 1.00 96.75 238 TYR A C 1
ATOM 1936 O O . TYR A 1 238 ? 0.799 -8.001 20.022 1.00 96.75 238 TYR A O 1
ATOM 1944 N N . ILE A 1 239 ? 2.262 -6.317 20.308 1.00 96.69 239 ILE A N 1
ATOM 1945 C CA . ILE A 1 239 ? 2.409 -6.444 21.763 1.00 96.69 239 ILE A CA 1
ATOM 1946 C C . ILE A 1 239 ? 2.236 -5.064 22.399 1.00 96.69 239 ILE A C 1
ATOM 1948 O O . ILE A 1 239 ? 2.950 -4.129 22.039 1.00 96.69 239 ILE A O 1
ATOM 1952 N N . GLY A 1 240 ? 1.348 -4.960 23.387 1.00 96.25 240 GLY A N 1
ATOM 1953 C CA . GLY A 1 240 ? 1.142 -3.748 24.176 1.00 96.25 240 GLY A CA 1
ATOM 1954 C C . GLY A 1 240 ? 0.487 -2.605 23.402 1.00 96.25 240 GLY A C 1
ATOM 1955 O O . GLY A 1 240 ? 0.861 -1.455 23.616 1.00 96.25 240 GLY A O 1
ATOM 1956 N N . VAL A 1 241 ? -0.455 -2.909 22.505 1.00 96.75 241 VAL A N 1
ATOM 1957 C CA . VAL A 1 241 ? -1.292 -1.885 21.861 1.00 96.75 241 VAL A CA 1
ATOM 1958 C C . VAL A 1 241 ? -2.268 -1.316 22.897 1.00 96.75 241 VAL A C 1
ATOM 1960 O O . VAL A 1 241 ? -2.852 -2.065 23.681 1.00 96.75 241 VAL A O 1
ATOM 1963 N N . ASP A 1 242 ? -2.403 0.009 22.953 1.00 96.62 242 ASP A N 1
ATOM 1964 C CA . ASP A 1 242 ? -3.286 0.693 23.907 1.00 96.62 242 ASP A CA 1
ATOM 1965 C C . ASP A 1 242 ? -4.773 0.331 23.691 1.00 96.62 242 ASP A C 1
ATOM 1967 O O . ASP A 1 242 ? -5.143 -0.248 22.677 1.00 96.62 242 ASP A O 1
ATOM 1971 N N . ASN A 1 243 ? -5.639 0.647 24.661 1.00 96.69 243 ASN A N 1
ATOM 1972 C CA . ASN A 1 243 ? -7.087 0.536 24.450 1.00 96.69 243 ASN A CA 1
ATOM 1973 C C . ASN A 1 243 ? -7.577 1.693 23.561 1.00 96.69 243 ASN A C 1
ATOM 1975 O O . ASN A 1 243 ? -7.139 2.837 23.726 1.00 96.69 243 ASN A O 1
ATOM 1979 N N . GLY A 1 244 ? -8.530 1.417 22.674 1.00 96.25 244 GLY A N 1
ATOM 1980 C CA . GLY A 1 244 ? -9.052 2.383 21.711 1.00 96.25 244 GLY A CA 1
ATOM 1981 C C . GLY A 1 244 ? -9.384 1.763 20.358 1.00 96.25 244 GLY A C 1
ATOM 1982 O O . GLY A 1 244 ? -9.300 0.553 20.172 1.00 96.25 244 GLY A O 1
ATOM 1983 N N . ASN A 1 245 ? -9.794 2.607 19.414 1.00 95.38 245 ASN A N 1
ATOM 1984 C CA . ASN A 1 245 ? -10.073 2.200 18.040 1.00 95.38 245 ASN A CA 1
ATOM 1985 C C . ASN A 1 245 ? -8.766 2.168 17.245 1.00 95.38 245 ASN A C 1
ATOM 1987 O O . ASN A 1 245 ? -8.029 3.155 17.256 1.00 95.38 245 ASN A O 1
ATOM 1991 N N . HIS A 1 246 ? -8.550 1.086 16.505 1.00 96.44 246 HIS A N 1
ATOM 1992 C CA . HIS A 1 246 ? -7.367 0.858 15.689 1.00 96.44 246 HIS A CA 1
ATOM 1993 C C . HIS A 1 246 ? -7.727 0.442 14.265 1.00 96.44 246 HIS A C 1
ATOM 1995 O O . HIS A 1 246 ? -8.816 -0.075 13.992 1.00 96.44 246 HIS A O 1
ATOM 2001 N N . THR A 1 247 ? -6.776 0.638 13.357 1.00 96.62 247 THR A N 1
ATOM 2002 C CA . THR A 1 247 ? -6.875 0.238 11.953 1.00 96.62 247 THR A CA 1
ATOM 2003 C C . THR A 1 247 ? -5.628 -0.546 11.556 1.00 96.62 247 THR A C 1
ATOM 2005 O O . THR A 1 247 ? -4.519 -0.023 11.655 1.00 96.62 247 THR A O 1
ATOM 2008 N N . ILE A 1 248 ? -5.783 -1.792 11.096 1.00 97.19 248 ILE A N 1
ATOM 2009 C CA . ILE A 1 248 ? -4.692 -2.533 10.441 1.00 97.19 248 ILE A CA 1
ATOM 2010 C C . ILE A 1 248 ? -4.826 -2.353 8.938 1.00 97.19 248 ILE A C 1
ATOM 2012 O O . ILE A 1 248 ? -5.896 -2.598 8.389 1.00 97.19 248 ILE A O 1
ATOM 2016 N N . GLN A 1 249 ? -3.717 -2.016 8.280 1.00 97.19 249 GLN A N 1
ATOM 2017 C CA . GLN A 1 249 ? -3.596 -2.093 6.829 1.00 97.19 249 GLN A CA 1
ATOM 2018 C C . GLN A 1 249 ? -2.512 -3.109 6.449 1.00 97.19 249 GLN A C 1
ATOM 2020 O O . GLN A 1 249 ? -1.364 -2.982 6.891 1.00 97.19 249 GLN A O 1
ATOM 2025 N N . ILE A 1 250 ? -2.866 -4.058 5.579 1.00 97.81 250 ILE A N 1
ATOM 2026 C CA . ILE A 1 250 ? -1.932 -4.951 4.882 1.00 97.81 250 ILE A CA 1
ATOM 2027 C C . ILE A 1 250 ? -1.804 -4.515 3.426 1.00 97.81 250 ILE A C 1
ATOM 2029 O O . ILE A 1 250 ? -2.774 -4.100 2.792 1.00 97.81 250 ILE A O 1
ATOM 2033 N N . ARG A 1 251 ? -0.599 -4.648 2.874 1.00 97.75 251 ARG A N 1
ATOM 2034 C CA . ARG A 1 251 ? -0.346 -4.579 1.436 1.00 97.75 251 ARG A CA 1
ATOM 2035 C C . ARG A 1 251 ? 0.452 -5.791 0.994 1.00 97.75 251 ARG A C 1
ATOM 2037 O O . ARG A 1 251 ? 1.404 -6.168 1.669 1.00 97.75 251 ARG A O 1
ATOM 2044 N N . ALA A 1 252 ? 0.087 -6.372 -0.137 1.00 97.69 252 ALA A N 1
ATOM 2045 C CA . ALA A 1 252 ? 0.845 -7.407 -0.823 1.00 97.69 252 ALA A CA 1
ATOM 2046 C C . ALA A 1 252 ? 1.487 -6.791 -2.069 1.00 97.69 252 ALA A C 1
ATOM 2048 O O . ALA A 1 252 ? 0.787 -6.190 -2.883 1.00 97.69 252 ALA A O 1
ATOM 2049 N N . ILE A 1 253 ? 2.809 -6.908 -2.200 1.00 94.19 253 ILE A N 1
ATOM 2050 C CA . ILE A 1 253 ? 3.564 -6.434 -3.361 1.00 94.19 253 ILE A CA 1
ATOM 2051 C C . ILE A 1 253 ? 4.120 -7.671 -4.062 1.00 94.19 253 ILE A C 1
ATOM 2053 O O . ILE A 1 253 ? 4.892 -8.426 -3.468 1.00 94.19 253 ILE A O 1
ATOM 2057 N N . ASP A 1 254 ? 3.734 -7.895 -5.316 1.00 93.56 254 ASP A N 1
ATOM 2058 C CA . ASP A 1 254 ? 4.241 -9.016 -6.113 1.00 93.56 254 ASP A CA 1
ATOM 2059 C C . ASP A 1 254 ? 5.615 -8.715 -6.752 1.00 93.56 254 ASP A C 1
ATOM 2061 O O . ASP A 1 254 ? 6.124 -7.588 -6.735 1.00 93.56 254 ASP A O 1
ATOM 2065 N N . ASN A 1 255 ? 6.238 -9.723 -7.369 1.00 89.00 255 ASN A N 1
ATOM 2066 C CA . ASN A 1 255 ? 7.488 -9.527 -8.114 1.00 89.00 255 ASN A CA 1
ATOM 2067 C C . ASN A 1 255 ? 7.305 -8.681 -9.398 1.00 89.00 255 ASN A C 1
ATOM 2069 O O . ASN A 1 255 ? 8.299 -8.217 -9.970 1.00 89.00 255 ASN A O 1
ATOM 2073 N N . GLY A 1 256 ? 6.070 -8.455 -9.861 1.00 88.19 256 GLY A N 1
ATOM 2074 C CA . GLY A 1 256 ? 5.715 -7.490 -10.907 1.00 88.19 256 GLY A CA 1
ATOM 2075 C C . GLY A 1 256 ? 5.626 -6.036 -10.414 1.00 88.19 256 GLY A C 1
ATOM 2076 O O . GLY A 1 256 ? 5.669 -5.110 -11.230 1.00 88.19 256 GLY A O 1
ATOM 2077 N N . TRP A 1 257 ? 5.591 -5.817 -9.095 1.00 88.19 257 TRP A N 1
ATOM 2078 C CA . TRP A 1 257 ? 5.231 -4.573 -8.402 1.00 88.19 257 TRP A CA 1
ATOM 2079 C C . TRP A 1 257 ? 3.809 -4.073 -8.695 1.00 88.19 257 TRP A C 1
ATOM 2081 O O . TRP A 1 257 ? 3.565 -2.866 -8.792 1.00 88.19 257 TRP A O 1
ATOM 2091 N N . ASN A 1 258 ? 2.888 -5.016 -8.845 1.00 90.75 258 ASN A N 1
ATOM 2092 C CA . ASN A 1 258 ? 1.452 -4.856 -8.665 1.00 90.75 258 ASN A CA 1
ATOM 2093 C C . ASN A 1 258 ? 1.142 -4.859 -7.149 1.00 90.75 258 ASN A C 1
ATOM 2095 O O . ASN A 1 258 ? 1.947 -5.365 -6.358 1.00 90.75 258 ASN A O 1
ATOM 2099 N N . ILE A 1 259 ? 0.046 -4.221 -6.719 1.00 95.31 259 ILE A N 1
ATOM 2100 C CA . ILE A 1 259 ? -0.217 -3.955 -5.291 1.00 95.31 259 ILE A CA 1
ATOM 2101 C C . ILE A 1 259 ? -1.659 -4.297 -4.918 1.00 95.31 259 ILE A C 1
ATOM 2103 O O . ILE A 1 259 ? -2.601 -3.619 -5.322 1.00 95.31 259 ILE A O 1
ATOM 2107 N N . GLY A 1 260 ? -1.796 -5.298 -4.055 1.00 97.69 260 GLY A N 1
ATOM 2108 C CA . GLY A 1 260 ? -3.016 -5.600 -3.315 1.00 97.69 260 GLY A CA 1
ATOM 2109 C C . GLY A 1 260 ? -3.019 -4.901 -1.967 1.00 97.69 260 GLY A C 1
ATOM 2110 O O . GLY A 1 260 ? -1.982 -4.860 -1.308 1.00 97.69 260 GLY A O 1
ATOM 2111 N N . GLU A 1 261 ? -4.162 -4.391 -1.517 1.00 97.81 261 GLU A N 1
ATOM 2112 C CA . GLU A 1 261 ? -4.312 -3.811 -0.176 1.00 97.81 261 GLU A CA 1
ATOM 2113 C C . GLU A 1 261 ? -5.601 -4.322 0.477 1.00 97.81 261 GLU A C 1
ATOM 2115 O O . GLU A 1 261 ? -6.610 -4.486 -0.209 1.00 97.81 261 GLU A O 1
ATOM 2120 N N . ASP A 1 262 ? -5.564 -4.529 1.793 1.00 97.50 262 ASP A N 1
ATOM 2121 C CA . ASP A 1 262 ? -6.744 -4.781 2.625 1.00 97.50 262 ASP A CA 1
ATOM 2122 C C . ASP A 1 262 ? -6.624 -4.019 3.954 1.00 97.50 262 ASP A C 1
ATOM 2124 O O . ASP A 1 262 ? -5.517 -3.716 4.418 1.00 97.50 262 ASP A O 1
ATOM 2128 N N . GLU A 1 263 ? -7.762 -3.656 4.541 1.00 96.19 263 GLU A N 1
ATOM 2129 C CA . GLU A 1 263 ? -7.843 -2.794 5.719 1.00 96.19 263 GLU A CA 1
ATOM 2130 C C . GLU A 1 263 ? -9.032 -3.174 6.606 1.00 96.19 263 GLU 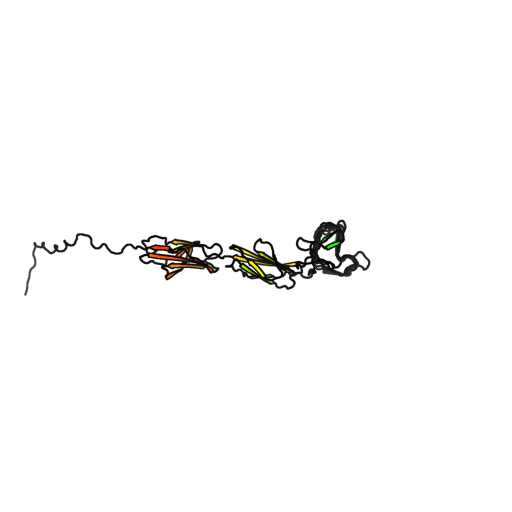A C 1
ATOM 2132 O O . GLU A 1 263 ? -10.156 -3.316 6.128 1.00 96.19 263 GLU A O 1
ATOM 2137 N N . ILE A 1 264 ? -8.788 -3.274 7.913 1.00 96.00 264 ILE A N 1
ATOM 2138 C CA . ILE A 1 264 ? -9.817 -3.548 8.923 1.00 96.00 264 ILE A CA 1
ATOM 2139 C C . ILE A 1 264 ? -9.757 -2.538 10.066 1.00 96.00 264 ILE A C 1
ATOM 2141 O O . ILE A 1 264 ? -8.687 -2.043 10.431 1.00 96.00 264 ILE A O 1
ATOM 2145 N N . CYS A 1 265 ? -10.910 -2.301 10.687 1.00 94.75 265 CYS A N 1
ATOM 2146 C CA . CYS A 1 265 ? -11.046 -1.518 11.911 1.00 94.75 265 CYS A CA 1
ATOM 2147 C C . CYS A 1 265 ? -11.551 -2.406 13.050 1.00 94.75 265 CYS A C 1
ATOM 2149 O O . CYS A 1 265 ? -12.427 -3.242 12.844 1.00 94.75 265 CYS A O 1
ATOM 2151 N N . PHE A 1 266 ? -11.020 -2.194 14.250 1.00 94.81 266 PHE A N 1
ATOM 2152 C CA . PHE A 1 266 ? -11.367 -2.941 15.461 1.00 94.81 266 PHE A CA 1
ATOM 2153 C C . PHE A 1 266 ? -11.071 -2.085 16.698 1.00 94.81 266 PHE A C 1
ATOM 2155 O O . PHE A 1 266 ? -10.283 -1.140 16.633 1.00 94.81 266 PHE A O 1
ATOM 2162 N N . THR A 1 267 ? -11.686 -2.404 17.831 1.00 95.25 267 THR A N 1
ATOM 2163 C CA . THR A 1 267 ? -11.434 -1.732 19.114 1.00 95.25 267 THR A CA 1
ATOM 2164 C C . THR A 1 267 ? -10.683 -2.666 20.054 1.00 95.25 267 THR A C 1
ATOM 2166 O O . THR A 1 267 ? -11.003 -3.846 20.132 1.00 95.25 267 THR A O 1
ATOM 2169 N N . ILE A 1 268 ? -9.707 -2.163 20.803 1.00 97.00 268 ILE A N 1
ATOM 2170 C CA . ILE A 1 268 ? -9.105 -2.883 21.930 1.00 97.00 268 ILE A CA 1
ATOM 2171 C C . ILE A 1 268 ? -9.704 -2.335 23.221 1.00 97.00 268 ILE A C 1
ATOM 2173 O O . ILE A 1 268 ? -9.656 -1.128 23.463 1.00 97.00 268 ILE A O 1
ATOM 2177 N N . ASP A 1 269 ? -10.231 -3.217 24.068 1.00 97.25 269 ASP A N 1
ATOM 2178 C CA . ASP A 1 269 ? -10.686 -2.854 25.406 1.00 97.25 269 ASP A CA 1
ATOM 2179 C C . ASP A 1 269 ? -10.442 -3.963 26.429 1.00 97.25 269 ASP A C 1
ATOM 2181 O O . ASP A 1 269 ? -10.985 -5.063 26.353 1.00 97.25 269 ASP A O 1
ATOM 2185 N N . THR A 1 270 ? -9.623 -3.638 27.422 1.00 96.69 270 THR A N 1
ATOM 2186 C CA . THR A 1 270 ? -9.212 -4.527 28.514 1.00 96.69 270 THR A CA 1
ATOM 2187 C C . THR A 1 270 ? -9.749 -4.091 29.880 1.00 96.69 270 THR A C 1
ATOM 2189 O O . THR A 1 270 ? -9.330 -4.629 30.910 1.00 96.69 270 THR A O 1
ATOM 2192 N N . MET A 1 271 ? -10.630 -3.085 29.930 1.00 96.62 271 MET A N 1
ATOM 2193 C CA . MET A 1 271 ? -11.149 -2.524 31.177 1.00 96.62 271 MET A CA 1
ATOM 2194 C C . MET A 1 271 ? -12.628 -2.841 31.359 1.00 96.62 271 MET A C 1
ATOM 2196 O O . MET A 1 271 ? -13.408 -2.755 30.432 1.00 96.62 271 MET A O 1
ATOM 2200 N N . GLY A 1 272 ? -13.027 -3.179 32.588 1.00 96.31 272 GLY A N 1
ATOM 2201 C CA . GLY A 1 272 ? -14.442 -3.346 32.914 1.00 96.31 272 GLY A CA 1
ATOM 2202 C C . GLY A 1 272 ? -15.168 -2.003 33.109 1.00 96.31 272 GLY A C 1
ATOM 2203 O O . GLY A 1 272 ? -14.543 -1.047 33.588 1.00 96.31 272 GLY A O 1
ATOM 2204 N N . PRO A 1 273 ? -16.498 -1.955 32.896 1.00 98.06 273 PRO A N 1
ATOM 2205 C CA . PRO A 1 273 ? -17.289 -0.727 32.975 1.00 98.06 273 PRO A CA 1
ATOM 2206 C C . PRO A 1 273 ? -17.129 0.087 34.264 1.00 98.06 273 PRO A C 1
ATOM 2208 O O . PRO A 1 273 ? -16.996 -0.444 35.367 1.00 98.06 273 PRO A O 1
ATOM 2211 N N . SER A 1 274 ? -17.248 1.408 34.168 1.00 98.06 274 SER A N 1
ATOM 2212 C CA . SER A 1 274 ? -17.336 2.294 35.333 1.00 98.06 274 SER A CA 1
ATOM 2213 C C . SER A 1 274 ? -18.765 2.338 35.884 1.00 98.06 274 SER A C 1
ATOM 2215 O O . SER A 1 274 ? -19.729 2.513 35.138 1.00 98.06 274 SER A O 1
ATOM 2217 N N . ILE A 1 275 ? -18.905 2.193 37.206 1.00 98.44 275 ILE A N 1
ATOM 2218 C CA . ILE A 1 275 ? -20.191 2.040 37.903 1.00 98.44 275 ILE A CA 1
ATOM 2219 C C . ILE A 1 275 ? -20.350 3.129 38.970 1.00 98.44 275 ILE A C 1
ATOM 2221 O O . ILE A 1 275 ? -19.560 3.206 39.912 1.00 98.44 275 ILE A O 1
ATOM 2225 N N . SER A 1 276 ? -21.417 3.926 38.874 1.00 97.38 276 SER A N 1
ATOM 2226 C CA . SER A 1 276 ? -21.775 4.959 39.853 1.00 97.38 276 SER A CA 1
ATOM 2227 C C . SER A 1 276 ? -23.234 4.815 40.292 1.00 97.38 276 SER A C 1
ATOM 2229 O O . SER A 1 276 ? -24.160 5.134 39.549 1.00 97.38 276 SER A O 1
ATOM 2231 N N . LEU A 1 277 ? -23.452 4.313 41.509 1.00 97.19 277 LEU A N 1
ATOM 2232 C CA . LEU A 1 277 ? -24.786 4.117 42.082 1.00 97.19 277 LEU A CA 1
ATOM 2233 C C . LEU A 1 277 ? -25.404 5.467 42.499 1.00 97.19 277 LEU A C 1
ATOM 2235 O O . LEU A 1 277 ? -24.796 6.215 43.264 1.00 97.19 277 LEU A O 1
ATOM 2239 N N . ILE A 1 278 ? -26.610 5.763 42.004 1.00 96.62 278 ILE A N 1
ATOM 2240 C CA . ILE A 1 278 ? -27.356 7.006 42.263 1.00 96.62 278 ILE A CA 1
ATOM 2241 C C . ILE A 1 278 ? -28.377 6.793 43.388 1.00 96.62 278 ILE A C 1
ATOM 2243 O O . ILE A 1 278 ? -28.395 7.561 44.351 1.00 96.62 278 ILE A O 1
ATOM 2247 N N . THR A 1 279 ? -29.208 5.750 43.290 1.00 95.94 279 THR A N 1
ATOM 2248 C CA . THR A 1 279 ? -30.105 5.310 44.372 1.00 95.94 279 THR A CA 1
ATOM 2249 C C . THR A 1 279 ? -30.125 3.783 44.504 1.00 95.94 279 THR A C 1
ATOM 2251 O O . THR A 1 279 ? -29.990 3.085 43.499 1.00 95.94 279 THR A O 1
ATOM 2254 N N . PRO A 1 280 ? -30.331 3.232 45.717 1.00 96.19 280 PRO A N 1
ATOM 2255 C CA . PRO A 1 280 ? -30.310 3.915 47.013 1.00 96.19 280 PRO A CA 1
ATOM 2256 C C . PRO A 1 280 ? -28.949 4.562 47.334 1.00 96.19 280 PRO A C 1
ATOM 2258 O O . PRO A 1 280 ? -27.944 4.317 46.677 1.00 96.19 280 PRO A O 1
ATOM 2261 N N . THR A 1 281 ? -28.931 5.406 48.363 1.00 96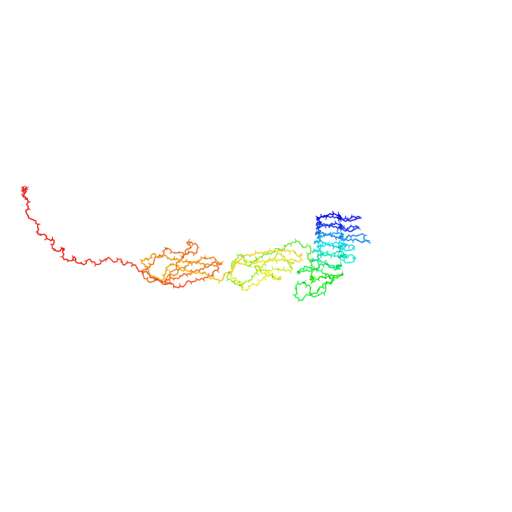.69 281 THR A N 1
ATOM 2262 C CA . THR A 1 281 ? -27.717 5.968 48.982 1.00 96.69 281 THR A CA 1
ATOM 2263 C C . THR A 1 281 ? -27.636 5.516 50.440 1.00 96.69 281 THR A C 1
ATOM 2265 O O . THR A 1 281 ? -28.631 5.033 50.984 1.00 96.69 281 THR A O 1
ATOM 2268 N N . ASN A 1 282 ? -26.481 5.680 51.099 1.00 96.56 282 ASN A N 1
ATOM 2269 C CA . ASN A 1 282 ? -26.288 5.246 52.489 1.00 96.56 282 ASN A CA 1
ATOM 2270 C C . ASN A 1 282 ? -27.068 6.145 53.462 1.00 96.56 282 ASN A C 1
ATOM 2272 O O . ASN A 1 282 ? -26.564 7.150 53.963 1.00 96.56 282 ASN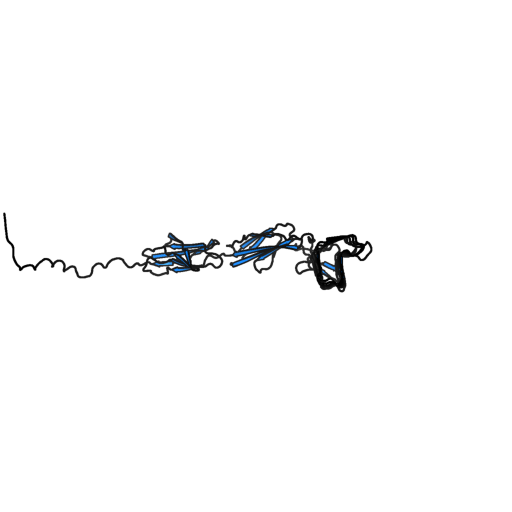 A O 1
ATOM 2276 N N . SER A 1 283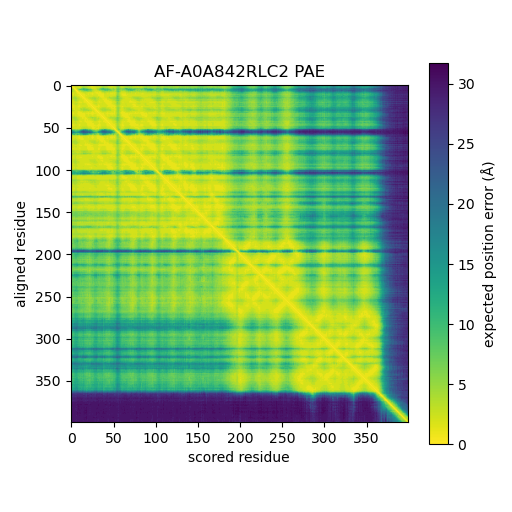 ? -28.339 5.800 53.640 1.00 96.31 283 SER A N 1
ATOM 2277 C CA . SER A 1 283 ? -29.366 6.587 54.312 1.00 96.31 283 SER A CA 1
ATOM 2278 C C . SER A 1 283 ? -30.526 5.683 54.751 1.00 96.31 283 SER A C 1
ATOM 2280 O O . SER A 1 283 ? -30.539 4.480 54.465 1.00 96.31 283 SER A O 1
ATOM 2282 N N . THR A 1 284 ? -31.490 6.271 55.458 1.00 96.94 284 THR A N 1
ATOM 2283 C CA . THR A 1 284 ? -32.743 5.616 55.844 1.00 96.94 284 THR A CA 1
ATOM 2284 C C . THR A 1 284 ? -33.887 6.152 54.986 1.00 96.94 284 THR A C 1
ATOM 2286 O O . THR A 1 284 ? -34.007 7.367 54.827 1.00 96.94 284 THR A O 1
ATOM 2289 N N . TYR A 1 285 ? -34.727 5.256 54.471 1.00 96.69 285 TYR A N 1
ATOM 2290 C CA . TYR A 1 285 ? -35.905 5.565 53.660 1.00 96.69 285 TYR A CA 1
ATOM 2291 C C . TYR A 1 285 ? -37.190 5.190 54.413 1.00 96.69 285 TYR A C 1
ATOM 2293 O O . TYR A 1 285 ? -37.279 4.108 54.988 1.00 96.69 285 TYR A O 1
ATOM 2301 N N . ASP A 1 286 ? -38.203 6.058 54.361 1.00 95.38 286 ASP A N 1
ATOM 2302 C CA . ASP A 1 286 ? -39.535 5.875 54.967 1.00 95.38 286 ASP A CA 1
ATOM 2303 C C . ASP A 1 286 ? -40.547 5.177 54.030 1.00 95.38 286 ASP A C 1
ATOM 2305 O O . ASP A 1 286 ? -41.744 5.089 54.314 1.00 95.38 286 ASP A O 1
ATOM 2309 N N . SER A 1 287 ? -40.053 4.663 52.902 1.00 93.88 287 SER A N 1
ATOM 2310 C CA . SER A 1 287 ? -40.792 3.976 51.844 1.00 93.88 287 SER A CA 1
ATOM 2311 C C . SER A 1 287 ? -40.043 2.712 51.436 1.00 93.88 287 SER A C 1
ATOM 2313 O O . SER A 1 287 ? -38.826 2.731 51.283 1.00 93.88 287 SER A O 1
ATOM 2315 N N . ASN A 1 288 ? -40.775 1.626 51.187 1.00 93.50 288 ASN A N 1
ATOM 2316 C CA . ASN A 1 288 ? -40.229 0.376 50.652 1.00 93.50 288 ASN A CA 1
ATOM 2317 C C . ASN A 1 288 ? -40.116 0.361 49.117 1.00 93.50 288 ASN A C 1
ATOM 2319 O O . ASN A 1 288 ? -39.476 -0.527 48.554 1.00 93.50 288 ASN A O 1
ATOM 2323 N N . ASN A 1 289 ? -40.730 1.336 48.445 1.00 92.88 289 ASN A N 1
ATOM 2324 C CA . ASN A 1 289 ? -40.600 1.559 47.011 1.00 92.88 289 ASN A CA 1
ATOM 2325 C C . ASN A 1 289 ? -39.448 2.543 46.762 1.00 92.88 289 ASN A C 1
ATOM 2327 O O . ASN A 1 289 ? -39.672 3.745 46.594 1.00 92.88 289 ASN A O 1
ATOM 2331 N N . VAL A 1 290 ? -38.219 2.028 46.818 1.00 94.44 290 VAL A N 1
ATOM 2332 C CA . VAL A 1 290 ? -36.990 2.752 46.470 1.00 94.44 290 VAL A CA 1
ATOM 2333 C C . VAL A 1 290 ? -36.507 2.213 45.126 1.00 94.44 290 VAL A C 1
ATOM 2335 O O . VAL A 1 290 ? -36.416 1.003 44.940 1.00 94.44 290 VAL A O 1
ATOM 2338 N N . GLU A 1 291 ? -36.208 3.093 44.177 1.00 94.62 291 GLU A N 1
ATOM 2339 C CA . GLU A 1 291 ? -35.661 2.687 42.882 1.00 94.62 291 GLU A CA 1
ATOM 2340 C C . GLU A 1 291 ? -34.171 2.339 43.014 1.00 94.62 291 GLU A C 1
ATOM 2342 O O . GLU A 1 291 ? -33.406 3.084 43.636 1.00 94.62 291 GLU A O 1
ATOM 2347 N N . ILE A 1 292 ? -33.745 1.237 42.390 1.00 97.44 292 ILE A N 1
ATOM 2348 C CA . ILE A 1 292 ? -32.322 1.007 42.124 1.00 97.44 292 ILE A CA 1
ATOM 2349 C C . ILE A 1 292 ? -31.985 1.751 40.833 1.00 97.44 292 ILE A C 1
ATOM 2351 O O . ILE A 1 292 ? -32.586 1.470 39.800 1.00 97.44 292 ILE A O 1
ATOM 2355 N N . ASN A 1 293 ? -31.038 2.680 40.888 1.00 97.44 293 ASN A N 1
ATOM 2356 C CA . ASN A 1 293 ? -30.661 3.558 39.785 1.00 97.44 293 ASN A CA 1
ATOM 2357 C C . ASN A 1 293 ? -29.139 3.761 39.803 1.00 97.44 293 ASN A C 1
ATOM 2359 O O . ASN A 1 293 ? -28.589 4.168 40.828 1.00 97.44 293 ASN A O 1
ATOM 2363 N N . ALA A 1 294 ? -28.448 3.472 38.701 1.00 98.00 294 ALA A N 1
ATOM 2364 C CA . ALA A 1 294 ? -27.001 3.635 38.579 1.00 98.00 294 ALA A CA 1
ATOM 2365 C C . ALA A 1 294 ? -26.605 4.165 37.195 1.00 98.00 294 ALA A C 1
ATOM 2367 O O . ALA A 1 294 ? -27.150 3.738 36.180 1.00 98.00 294 ALA A O 1
ATOM 2368 N N . THR A 1 295 ? -25.601 5.039 37.146 1.00 98.06 295 THR A N 1
ATOM 2369 C CA . THR A 1 295 ? -24.897 5.362 35.901 1.00 98.06 295 THR A CA 1
ATOM 2370 C C . THR A 1 295 ? -23.851 4.288 35.634 1.00 98.06 295 THR A C 1
ATOM 2372 O O . THR A 1 295 ? -22.975 4.070 36.475 1.00 98.06 295 THR A O 1
ATOM 2375 N N . ILE A 1 296 ? -23.910 3.661 34.462 1.00 98.25 296 ILE A N 1
ATOM 2376 C CA . ILE A 1 296 ? -22.920 2.694 33.979 1.00 98.25 296 ILE A CA 1
ATOM 2377 C C . ILE A 1 296 ? -22.334 3.240 32.679 1.00 98.25 296 ILE A C 1
ATOM 2379 O O . ILE A 1 296 ? -23.083 3.563 31.759 1.00 98.25 296 ILE A O 1
ATOM 2383 N N . THR A 1 297 ? -21.014 3.370 32.600 1.00 97.69 297 THR A N 1
ATOM 2384 C CA . THR A 1 297 ? -20.328 3.875 31.401 1.00 97.69 297 THR A CA 1
ATOM 2385 C C . THR A 1 297 ? -19.148 2.999 31.056 1.00 97.69 297 THR A C 1
ATOM 2387 O O . THR A 1 297 ? -18.346 2.710 31.944 1.00 97.69 297 THR A O 1
ATOM 2390 N N . ASP A 1 298 ? -18.981 2.711 29.775 1.00 97.44 298 ASP A N 1
ATOM 2391 C CA . ASP A 1 298 ? -17.713 2.241 29.237 1.00 97.44 298 ASP A CA 1
ATOM 2392 C C . ASP A 1 298 ? -17.115 3.278 28.266 1.00 97.44 298 ASP A C 1
ATOM 2394 O O . ASP A 1 298 ? -17.814 4.204 27.837 1.00 97.44 298 ASP A O 1
ATOM 2398 N N . ALA A 1 299 ? -15.812 3.185 28.007 1.00 94.88 299 ALA A N 1
ATOM 2399 C CA . ALA A 1 299 ? -15.065 4.070 27.123 1.00 94.88 299 ALA A CA 1
ATOM 2400 C C . ALA A 1 299 ? -14.893 3.505 25.703 1.00 94.88 299 ALA A C 1
ATOM 2402 O O . ALA A 1 299 ? -14.772 4.297 24.765 1.00 94.88 299 ALA A O 1
ATOM 2403 N N . HIS A 1 300 ? -14.872 2.179 25.550 1.00 95.06 300 HIS A N 1
ATOM 2404 C CA . HIS A 1 300 ? -14.456 1.503 24.318 1.00 95.06 300 HIS A CA 1
ATOM 2405 C C . HIS A 1 300 ? -15.395 0.361 23.908 1.00 95.06 300 HIS A C 1
ATOM 2407 O O . HIS A 1 300 ? -15.480 0.054 22.723 1.00 95.06 300 HIS A O 1
ATOM 2413 N N . SER A 1 301 ? -16.161 -0.211 24.836 1.00 94.69 301 SER A N 1
ATOM 2414 C CA . SER A 1 301 ? -17.072 -1.327 24.571 1.00 94.69 301 SER A CA 1
ATOM 2415 C C . SER A 1 301 ? -18.544 -0.993 24.875 1.00 94.69 301 SER A C 1
ATOM 2417 O O . SER A 1 301 ? -18.892 0.079 25.374 1.00 94.69 301 SER A O 1
ATOM 2419 N N . SER A 1 302 ? -19.468 -1.891 24.512 1.00 94.44 302 SER A N 1
ATOM 2420 C CA . SER A 1 302 ? -20.902 -1.724 24.797 1.00 94.44 302 SER A CA 1
ATOM 2421 C C . SER A 1 302 ? -21.314 -2.524 26.028 1.00 94.44 302 SER A C 1
ATOM 2423 O O . SER A 1 302 ? -21.054 -3.717 26.101 1.00 94.44 302 SER A O 1
ATOM 2425 N N . ILE A 1 303 ? -22.037 -1.913 26.969 1.00 97.31 303 ILE A N 1
ATOM 2426 C CA . ILE A 1 303 ? -22.588 -2.626 28.136 1.00 97.31 303 ILE A CA 1
ATOM 2427 C C . ILE A 1 303 ? -23.615 -3.677 27.682 1.00 97.31 303 ILE A C 1
ATOM 2429 O O . ILE A 1 303 ? -24.604 -3.323 27.036 1.00 97.31 303 ILE A O 1
ATOM 2433 N N . ILE A 1 304 ? -23.431 -4.946 28.066 1.00 96.62 304 ILE A N 1
ATOM 2434 C CA . ILE A 1 304 ? -24.370 -6.040 27.735 1.00 96.62 304 ILE A CA 1
ATOM 2435 C C . ILE A 1 304 ? -25.185 -6.532 28.934 1.00 96.62 304 ILE A C 1
ATOM 2437 O O . ILE A 1 304 ? -26.276 -7.075 28.753 1.00 96.62 304 ILE A O 1
ATOM 2441 N N . LEU A 1 305 ? -24.683 -6.347 30.158 1.00 97.56 305 LEU A N 1
ATOM 2442 C CA . LEU A 1 305 ? -25.321 -6.851 31.372 1.00 97.56 305 LEU A CA 1
ATOM 2443 C C . LEU A 1 305 ? -25.106 -5.894 32.545 1.00 97.56 305 LEU A C 1
ATOM 2445 O O . LEU A 1 305 ? -23.985 -5.475 32.819 1.00 97.56 305 LEU A O 1
ATOM 2449 N N . VAL A 1 306 ? -26.183 -5.604 33.282 1.00 98.44 306 VAL A N 1
ATOM 2450 C CA . VAL A 1 306 ? -26.137 -4.881 34.562 1.00 98.44 306 VAL A CA 1
ATOM 2451 C C . VAL A 1 306 ? -27.047 -5.581 35.571 1.00 98.44 306 VAL A C 1
ATOM 2453 O O . VAL A 1 306 ? -28.236 -5.798 35.318 1.00 98.44 306 VAL A O 1
ATOM 2456 N N . VAL A 1 307 ? -26.491 -5.948 36.725 1.00 98.19 307 VAL A N 1
ATOM 2457 C CA . VAL A 1 307 ? -27.178 -6.717 37.774 1.00 98.19 307 VAL A CA 1
ATOM 2458 C C . VAL A 1 307 ? -26.906 -6.107 39.141 1.00 98.19 307 VAL A C 1
ATOM 2460 O O . VAL A 1 307 ? -25.759 -5.886 39.513 1.00 98.19 307 VAL A O 1
ATOM 2463 N N . ALA A 1 308 ? -27.957 -5.898 39.926 1.00 97.81 308 ALA A N 1
ATOM 2464 C CA . ALA A 1 308 ? -27.856 -5.613 41.347 1.00 97.81 308 ALA A CA 1
ATOM 2465 C C . ALA A 1 308 ? -27.977 -6.902 42.172 1.00 97.81 308 ALA A C 1
ATOM 2467 O O . ALA A 1 308 ? -28.965 -7.623 42.058 1.00 97.81 308 ALA A O 1
ATOM 2468 N N . GLU A 1 309 ? -26.996 -7.167 43.028 1.00 97.69 309 GLU A N 1
ATOM 2469 C CA . GLU A 1 309 ? -27.056 -8.162 44.098 1.00 97.69 309 GLU A CA 1
ATOM 2470 C C . GLU A 1 309 ? -27.581 -7.482 45.366 1.00 97.69 309 GLU A C 1
ATOM 2472 O O . GLU A 1 309 ? -26.953 -6.565 45.905 1.00 97.69 309 GLU A O 1
ATOM 2477 N N . LEU A 1 310 ? -28.744 -7.935 45.825 1.00 96.81 310 LEU A N 1
ATOM 2478 C CA . LEU A 1 310 ? -29.404 -7.529 47.058 1.00 96.81 310 LEU A CA 1
ATOM 2479 C C . LEU A 1 310 ? -29.182 -8.594 48.141 1.00 96.81 310 LEU A C 1
ATOM 2481 O O . LEU A 1 310 ? -29.384 -9.793 47.917 1.00 96.81 310 LEU A O 1
ATOM 2485 N N . ASP A 1 311 ? -28.743 -8.134 49.312 1.00 96.62 311 ASP A N 1
ATOM 2486 C CA . ASP A 1 311 ? -28.527 -8.902 50.547 1.00 96.62 311 ASP A CA 1
ATOM 2487 C C . ASP A 1 311 ? -27.656 -10.164 50.387 1.00 96.62 311 ASP A C 1
ATOM 2489 O O . ASP A 1 311 ? -27.759 -11.118 51.160 1.00 96.62 311 ASP A O 1
ATOM 2493 N N . GLY A 1 312 ? -26.783 -10.176 49.372 1.00 93.12 312 GLY A N 1
ATOM 2494 C CA . GLY A 1 312 ? -25.887 -11.292 49.060 1.00 93.12 312 GLY A CA 1
ATOM 2495 C C . GLY A 1 312 ? -26.592 -12.553 48.545 1.00 93.12 312 GLY A C 1
ATOM 2496 O O . GLY A 1 312 ? -25.996 -13.631 48.579 1.00 93.12 312 GLY A O 1
ATOM 2497 N N . ALA A 1 313 ? -27.858 -12.452 48.119 1.00 91.44 313 ALA A N 1
ATOM 2498 C CA . ALA A 1 313 ? -28.675 -13.613 47.751 1.00 91.44 313 ALA A CA 1
ATOM 2499 C C . ALA A 1 313 ? -29.591 -13.411 46.531 1.00 91.44 313 ALA A C 1
ATOM 2501 O O . ALA A 1 313 ? -29.871 -14.383 45.827 1.00 91.44 313 ALA A O 1
ATOM 2502 N N . GLN A 1 314 ? -30.083 -12.194 46.276 1.00 95.19 314 GLN A N 1
ATOM 2503 C CA . GLN A 1 314 ? -31.026 -11.921 45.189 1.00 95.19 314 GLN A CA 1
ATOM 2504 C C . GLN A 1 314 ? -30.372 -11.089 44.086 1.00 95.19 314 GLN A C 1
ATOM 2506 O O . GLN A 1 314 ? -29.981 -9.952 44.321 1.00 95.19 314 GLN A O 1
ATOM 2511 N N . ASN A 1 315 ? -30.347 -11.619 42.862 1.00 96.69 315 ASN A N 1
ATOM 2512 C CA . ASN A 1 315 ? -29.897 -10.882 41.683 1.00 96.69 315 ASN A CA 1
ATOM 2513 C C . ASN A 1 315 ? -31.087 -10.245 40.954 1.00 96.69 315 ASN A C 1
ATOM 2515 O O . ASN A 1 315 ? -32.100 -10.900 40.703 1.00 96.69 315 ASN A O 1
ATOM 2519 N N . ILE A 1 316 ? -30.953 -8.965 40.613 1.00 96.06 316 ILE A N 1
ATOM 2520 C CA . ILE A 1 316 ? -31.979 -8.121 39.998 1.00 96.06 316 ILE A CA 1
ATOM 2521 C C . ILE A 1 316 ? -31.363 -7.474 38.755 1.00 96.06 316 ILE A C 1
ATOM 2523 O O . ILE A 1 316 ? -30.438 -6.676 38.871 1.00 96.06 316 ILE A O 1
ATOM 2527 N N . THR A 1 317 ? -31.858 -7.795 37.562 1.00 97.19 317 THR A N 1
ATOM 2528 C CA . THR A 1 317 ? -31.401 -7.143 36.324 1.00 97.19 317 THR A CA 1
ATOM 2529 C C . THR A 1 317 ? -31.863 -5.687 36.287 1.00 97.19 317 THR A C 1
ATOM 2531 O O . THR A 1 317 ? -33.037 -5.397 36.543 1.00 97.19 317 THR A O 1
ATOM 2534 N N . LEU A 1 318 ? -30.954 -4.776 35.947 1.00 97.88 318 LEU A N 1
ATOM 2535 C CA . LEU A 1 318 ? -31.278 -3.384 35.639 1.00 97.88 318 LEU A CA 1
ATOM 2536 C C . LEU A 1 318 ? -31.398 -3.234 34.119 1.00 97.88 318 LEU A C 1
ATOM 2538 O O . LEU A 1 318 ? -30.660 -3.864 33.366 1.00 97.88 318 LEU A O 1
ATOM 2542 N N . SER A 1 319 ? -32.330 -2.401 33.667 1.00 96.88 319 SER A N 1
ATOM 2543 C CA . SER A 1 319 ? -32.501 -2.070 32.245 1.00 96.88 319 SER A CA 1
ATOM 2544 C C . SER A 1 319 ? -32.035 -0.646 31.979 1.00 96.88 319 SER A C 1
ATOM 2546 O O . SER A 1 319 ? -32.167 0.208 32.854 1.00 96.88 319 SER A O 1
ATOM 2548 N N . LEU A 1 320 ? -31.514 -0.382 30.780 1.00 97.06 320 LEU A N 1
ATOM 2549 C CA . LEU A 1 320 ? -31.200 0.979 30.357 1.00 97.06 320 LEU A CA 1
ATOM 2550 C C . LEU A 1 320 ? -32.501 1.791 30.239 1.00 97.06 320 LEU A C 1
ATOM 2552 O O . LEU A 1 320 ? -33.396 1.411 29.485 1.00 97.06 320 LEU A O 1
ATOM 2556 N N . ASP A 1 321 ? -32.587 2.900 30.970 1.00 94.88 321 ASP A N 1
ATOM 2557 C CA . ASP A 1 321 ? -33.691 3.861 30.888 1.00 94.88 321 ASP A CA 1
ATOM 2558 C C . ASP A 1 321 ? -33.346 4.994 29.912 1.00 94.88 321 ASP A C 1
ATOM 2560 O O . ASP A 1 321 ? -34.010 5.179 28.889 1.00 94.88 321 ASP A O 1
ATOM 2564 N N . SER A 1 322 ? -32.276 5.742 30.199 1.00 93.94 322 SER A N 1
ATOM 2565 C CA . SER A 1 322 ? -31.892 6.905 29.400 1.00 93.94 322 SER A CA 1
ATOM 2566 C C . SER A 1 322 ? -30.400 7.243 29.501 1.00 93.94 322 SER A C 1
ATOM 2568 O O . SER A 1 322 ? -29.803 7.262 30.576 1.00 93.94 322 SER A O 1
ATOM 2570 N N . GLY A 1 323 ? -29.773 7.534 28.356 1.00 93.62 323 GLY A N 1
ATOM 2571 C CA . GLY A 1 323 ? -28.343 7.847 28.276 1.00 93.62 323 GLY A CA 1
ATOM 2572 C C . GLY A 1 323 ? -27.477 6.684 28.762 1.00 93.62 323 GLY A C 1
ATOM 2573 O O . GLY A 1 323 ? -27.380 5.675 28.078 1.00 93.62 323 GLY A O 1
ATOM 2574 N N . ASN A 1 324 ? -26.891 6.843 29.950 1.00 95.56 324 ASN A N 1
ATOM 2575 C CA . ASN A 1 324 ? -26.046 5.851 30.625 1.00 95.56 324 ASN A CA 1
ATOM 2576 C C . ASN A 1 324 ? -26.679 5.347 31.942 1.00 95.56 324 ASN A C 1
ATOM 2578 O O . ASN A 1 324 ? -25.990 4.788 32.793 1.00 95.56 324 ASN A O 1
ATOM 2582 N N . ILE A 1 325 ? -27.971 5.617 32.157 1.00 97.56 325 ILE A N 1
ATOM 2583 C CA . ILE A 1 325 ? -28.687 5.335 33.404 1.00 97.56 325 ILE A CA 1
ATOM 2584 C C . ILE A 1 325 ? -29.413 3.994 33.299 1.00 97.56 325 ILE A C 1
ATOM 2586 O O . ILE A 1 325 ? -30.277 3.804 32.443 1.00 97.56 325 ILE A O 1
ATOM 2590 N N . TYR A 1 326 ? -29.082 3.091 34.215 1.00 98.25 326 TYR A N 1
ATOM 2591 C CA . TYR A 1 326 ? -29.662 1.763 34.361 1.00 98.25 326 TYR A CA 1
ATOM 2592 C C . TYR A 1 326 ? -30.521 1.709 35.623 1.00 98.25 326 TYR A C 1
ATOM 2594 O O . TYR A 1 326 ? -30.050 2.077 36.703 1.00 98.25 326 TYR A O 1
ATOM 2602 N N . THR A 1 327 ? -31.765 1.235 35.510 1.00 97.62 327 THR A N 1
ATOM 2603 C CA . THR A 1 327 ? -32.711 1.225 36.635 1.00 97.62 327 THR A CA 1
ATOM 2604 C C . THR A 1 327 ? -33.449 -0.097 36.835 1.00 97.62 327 THR A C 1
ATOM 2606 O O . THR A 1 327 ? -33.546 -0.946 35.942 1.00 97.62 327 THR A O 1
ATOM 2609 N N . ASN A 1 328 ? -33.981 -0.278 38.046 1.00 97.06 328 ASN A N 1
ATOM 2610 C CA . ASN A 1 328 ? -35.030 -1.241 38.345 1.00 97.06 328 ASN A CA 1
ATOM 2611 C C . ASN A 1 328 ? -36.049 -0.637 39.331 1.00 97.06 328 ASN A C 1
ATOM 2613 O O . ASN A 1 328 ? -35.715 -0.289 40.465 1.00 97.06 328 ASN A O 1
ATOM 2617 N N . THR A 1 329 ? -37.308 -0.573 38.891 1.00 92.75 329 THR A N 1
ATOM 2618 C CA . THR A 1 329 ? -38.474 -0.046 39.628 1.00 92.75 329 THR A CA 1
ATOM 2619 C C . THR A 1 329 ? -39.443 -1.141 40.093 1.00 92.75 329 THR A C 1
ATOM 2621 O O . THR A 1 329 ? -40.541 -0.851 40.563 1.00 92.75 329 THR A O 1
ATOM 2624 N N . THR A 1 330 ? -39.072 -2.416 39.929 1.00 90.00 330 THR A N 1
ATOM 2625 C CA . THR A 1 330 ? -39.937 -3.577 40.220 1.00 90.00 330 THR A CA 1
ATOM 2626 C C . THR A 1 330 ? -39.694 -4.195 41.595 1.00 90.00 330 THR A C 1
ATOM 2628 O O . THR A 1 330 ? -40.523 -4.968 42.075 1.00 90.00 330 THR A O 1
ATOM 2631 N N . ILE A 1 331 ? -38.565 -3.870 42.229 1.00 91.00 331 ILE A N 1
ATOM 2632 C CA . ILE A 1 331 ? -38.234 -4.335 43.574 1.00 91.00 331 ILE A CA 1
ATOM 2633 C C . ILE A 1 331 ? -39.069 -3.595 44.627 1.00 91.00 331 ILE A C 1
ATOM 2635 O O . ILE A 1 331 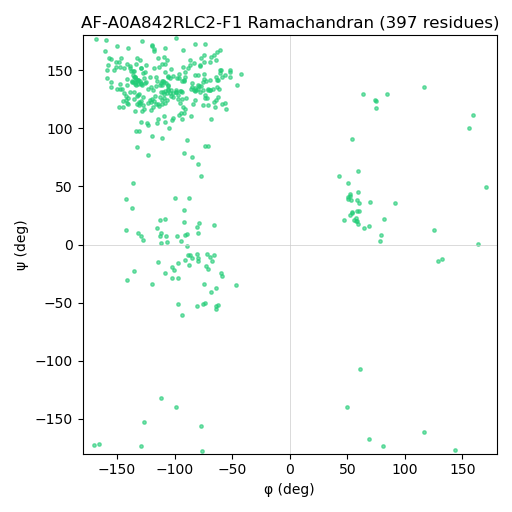? -39.408 -2.424 44.488 1.00 91.00 331 ILE A O 1
ATOM 2639 N N . THR A 1 332 ? -39.411 -4.287 45.708 1.00 93.19 332 THR A N 1
ATOM 2640 C CA . THR A 1 332 ? -39.975 -3.680 46.916 1.00 93.19 332 THR A CA 1
ATOM 2641 C C . THR A 1 332 ? -39.184 -4.217 48.093 1.00 93.19 332 THR A C 1
ATOM 2643 O O . THR A 1 332 ? -39.125 -5.431 48.289 1.00 93.19 332 THR A O 1
ATOM 2646 N N . PHE A 1 333 ? -38.551 -3.324 48.843 1.00 94.75 333 PHE A N 1
ATOM 2647 C CA . PHE A 1 333 ? -37.696 -3.699 49.963 1.00 94.75 333 PHE A CA 1
ATOM 2648 C C . PHE A 1 333 ? -38.518 -4.101 51.194 1.00 94.75 333 PHE A C 1
ATOM 2650 O O . PHE A 1 333 ? -39.708 -3.793 51.314 1.00 94.75 333 PHE A O 1
ATOM 2657 N N . THR A 1 334 ? -37.892 -4.824 52.117 1.00 94.69 334 THR A N 1
ATOM 2658 C CA . THR A 1 334 ? -38.497 -5.155 53.411 1.00 94.69 334 THR A CA 1
ATOM 2659 C C . THR A 1 334 ? -38.118 -4.114 54.459 1.00 94.69 334 THR A C 1
ATOM 2661 O O . THR A 1 334 ? -37.228 -3.305 54.245 1.00 94.69 334 THR A O 1
ATOM 2664 N N . GLU A 1 335 ? -38.791 -4.134 55.605 1.00 95.81 335 GLU A N 1
ATOM 2665 C CA . GLU A 1 335 ? -38.363 -3.369 56.779 1.00 95.81 335 GLU A CA 1
ATOM 2666 C C . GLU A 1 335 ? -36.967 -3.824 57.246 1.00 95.81 335 GLU A C 1
ATOM 2668 O O . GLU A 1 335 ? -36.738 -5.029 57.394 1.00 95.81 335 GLU A O 1
ATOM 2673 N N . GLY A 1 336 ? -36.064 -2.882 57.541 1.00 96.50 336 GLY A N 1
ATOM 2674 C CA . GLY A 1 336 ? -34.752 -3.160 58.131 1.00 96.50 336 GLY A CA 1
ATOM 2675 C C . GLY A 1 336 ? -33.542 -2.790 57.266 1.00 96.50 336 GLY A C 1
ATOM 2676 O O . GLY A 1 336 ? -33.605 -1.946 56.373 1.00 96.50 336 GLY A O 1
ATOM 2677 N N . HIS A 1 337 ? -32.391 -3.381 57.598 1.00 97.31 337 HIS A N 1
ATOM 2678 C CA . HIS A 1 337 ? -31.113 -3.110 56.935 1.00 97.31 337 HIS A CA 1
ATOM 2679 C C . HIS A 1 337 ? -30.939 -3.957 55.676 1.00 97.31 337 HIS A C 1
ATOM 2681 O O . HIS A 1 337 ? -31.116 -5.172 55.725 1.00 97.31 337 HIS A O 1
ATOM 2687 N N . HIS A 1 338 ? -30.477 -3.317 54.605 1.00 97.62 338 HIS A N 1
ATOM 2688 C CA . HIS A 1 338 ? -30.188 -3.948 53.324 1.00 97.62 338 HIS A CA 1
ATOM 2689 C C . HIS A 1 338 ? -28.750 -3.667 52.876 1.00 97.62 338 HIS A C 1
ATOM 2691 O O . HIS A 1 338 ? -28.149 -2.649 53.245 1.00 97.62 338 HIS A O 1
ATOM 2697 N N . SER A 1 339 ? -28.192 -4.557 52.054 1.00 97.69 339 SER A N 1
ATOM 2698 C CA . SER A 1 339 ? -26.939 -4.318 51.335 1.00 97.69 339 SER A CA 1
ATOM 2699 C C . SER A 1 339 ? -27.102 -4.501 49.833 1.00 97.69 339 SER A C 1
ATOM 2701 O O . SER A 1 339 ? -27.740 -5.456 49.399 1.00 97.69 339 SER A O 1
ATOM 2703 N N . LEU A 1 340 ? -26.479 -3.627 49.048 1.00 98.00 340 LEU A N 1
ATOM 2704 C CA . LEU A 1 340 ? -26.600 -3.606 47.596 1.00 98.00 340 LEU A CA 1
ATOM 2705 C C . LEU A 1 340 ? -25.232 -3.498 46.931 1.00 98.00 340 LEU A C 1
ATOM 2707 O O . LEU A 1 340 ? -24.374 -2.730 47.371 1.00 98.00 340 LEU A O 1
ATOM 2711 N N . LYS A 1 341 ? -25.052 -4.223 45.835 1.00 97.75 341 LYS A N 1
ATOM 2712 C CA . LYS A 1 341 ? -23.867 -4.155 44.984 1.00 97.75 341 LYS A CA 1
ATOM 2713 C C . LYS A 1 341 ? -24.290 -4.260 43.524 1.00 97.75 341 LYS A C 1
ATOM 2715 O O . LYS A 1 341 ? -25.129 -5.091 43.200 1.00 97.75 341 LYS A O 1
ATOM 2720 N N . ILE A 1 342 ? -23.713 -3.439 42.653 1.00 98.25 342 ILE A N 1
ATOM 2721 C CA . ILE A 1 342 ? -23.964 -3.482 41.210 1.00 98.25 342 ILE A CA 1
ATOM 2722 C C . ILE A 1 342 ? -22.786 -4.164 40.514 1.00 98.25 342 ILE A C 1
ATOM 2724 O O . ILE A 1 342 ? -21.634 -3.817 40.768 1.00 98.25 342 ILE A O 1
ATOM 2728 N N . TYR A 1 343 ? -23.084 -5.098 39.624 1.00 98.12 343 TYR A N 1
ATOM 2729 C CA . TYR A 1 343 ? -22.161 -5.720 38.683 1.00 98.12 343 TYR A CA 1
ATOM 2730 C C . TYR A 1 343 ? -22.514 -5.246 37.272 1.00 98.12 343 TYR A C 1
ATOM 2732 O O . TYR A 1 343 ? -23.701 -5.141 36.944 1.00 98.12 343 TYR A O 1
ATOM 2740 N N . ALA A 1 344 ? -21.505 -4.980 36.448 1.00 98.44 344 ALA A N 1
ATOM 2741 C CA . ALA A 1 344 ? -21.680 -4.680 35.030 1.00 98.44 344 ALA A CA 1
ATOM 2742 C C . ALA A 1 344 ? -20.637 -5.426 34.191 1.00 98.44 344 ALA A C 1
ATOM 2744 O O . ALA A 1 344 ? -19.508 -5.613 34.647 1.00 98.44 344 ALA A O 1
ATOM 2745 N N . GLU A 1 345 ? -21.031 -5.834 32.988 1.00 98.12 345 GLU A N 1
ATOM 2746 C CA . GLU A 1 345 ? -20.211 -6.554 32.008 1.00 98.12 345 GLU A CA 1
ATOM 2747 C C . GLU A 1 345 ? -20.449 -5.958 30.613 1.00 98.12 345 GLU A C 1
ATOM 2749 O O . GLU A 1 345 ? -21.577 -5.567 30.274 1.00 98.12 345 GLU A O 1
ATOM 2754 N N . ASP A 1 346 ? -19.377 -5.857 29.835 1.00 97.31 346 ASP A N 1
ATOM 2755 C CA . ASP A 1 346 ? -19.366 -5.321 28.477 1.00 97.31 346 ASP A CA 1
ATOM 2756 C C . ASP A 1 346 ? -19.404 -6.407 27.385 1.00 97.31 346 ASP A C 1
ATOM 2758 O O . ASP A 1 346 ? -19.396 -7.609 27.650 1.00 97.31 346 ASP A O 1
ATOM 2762 N N . SER A 1 347 ? -19.444 -5.974 26.125 1.00 95.00 347 SER A N 1
ATOM 2763 C CA . SER A 1 347 ? -19.495 -6.822 24.932 1.00 95.00 347 SER A CA 1
ATOM 2764 C C . SER A 1 347 ? -18.246 -7.678 24.700 1.00 95.00 347 SER A C 1
ATOM 2766 O O . SER A 1 347 ? -18.269 -8.544 23.827 1.00 95.00 347 SER A O 1
ATOM 2768 N N . LEU A 1 348 ? -17.183 -7.456 25.470 1.00 94.56 348 LEU A N 1
ATOM 2769 C CA . LEU A 1 348 ? -15.888 -8.128 25.398 1.00 94.56 348 LEU A CA 1
ATOM 2770 C C . LEU A 1 348 ? -15.604 -9.016 26.623 1.00 94.56 348 LEU A C 1
ATOM 2772 O O . LEU A 1 348 ? -14.568 -9.688 26.691 1.00 94.56 348 LEU A O 1
ATOM 2776 N N . GLY A 1 349 ? -16.557 -9.082 27.556 1.00 94.88 349 GLY A N 1
ATOM 2777 C CA . GLY A 1 349 ? -16.482 -9.866 28.781 1.00 94.88 349 GLY A CA 1
ATOM 2778 C C . GLY A 1 349 ? -15.641 -9.216 29.881 1.00 94.88 349 GLY A C 1
ATOM 2779 O O . GLY A 1 349 ? -15.403 -9.866 30.907 1.00 94.88 349 GLY A O 1
ATOM 2780 N N . ASN A 1 350 ? -15.197 -7.961 29.725 1.00 96.94 350 ASN A N 1
ATOM 2781 C CA . ASN A 1 350 ? -14.638 -7.247 30.864 1.00 96.94 350 ASN A CA 1
ATOM 2782 C C . ASN A 1 350 ? -15.788 -6.866 31.801 1.00 96.94 350 ASN A C 1
ATOM 2784 O O . ASN A 1 350 ? -16.895 -6.507 31.394 1.00 96.94 350 ASN A O 1
ATOM 2788 N N . SER A 1 351 ? -15.540 -6.978 33.101 1.00 97.62 351 SER A N 1
ATOM 2789 C CA . SER A 1 351 ? -16.562 -6.746 34.115 1.00 97.62 351 SER A CA 1
ATOM 2790 C C . SER A 1 351 ? -16.010 -5.979 35.300 1.00 97.62 351 SER A C 1
ATOM 2792 O O . SER A 1 351 ? -14.818 -6.014 35.610 1.00 97.62 351 SER A O 1
ATOM 2794 N N . ASN A 1 352 ? -16.902 -5.262 35.973 1.00 98.25 352 ASN A N 1
ATOM 2795 C CA . ASN A 1 352 ? -16.579 -4.502 37.167 1.00 98.25 352 ASN A CA 1
ATOM 2796 C C . ASN A 1 352 ? -17.699 -4.618 38.203 1.00 98.25 352 ASN A C 1
ATOM 2798 O O . ASN A 1 352 ? -18.785 -5.148 37.955 1.00 98.25 352 ASN A O 1
ATOM 2802 N N . THR A 1 353 ? -17.420 -4.157 39.415 1.00 97.69 353 THR A N 1
ATOM 2803 C CA . THR A 1 353 ? -18.297 -4.313 40.569 1.00 97.69 353 THR A CA 1
ATOM 2804 C C . THR A 1 353 ? -18.228 -3.074 41.450 1.00 97.69 353 THR A C 1
ATOM 2806 O O . THR A 1 353 ? -17.146 -2.632 41.834 1.00 97.69 353 THR A O 1
ATOM 2809 N N . SER A 1 354 ? -19.384 -2.523 41.819 1.00 97.75 354 SER A N 1
ATOM 2810 C CA . SER A 1 354 ? -19.452 -1.378 42.722 1.00 97.75 354 SER A CA 1
ATOM 2811 C C . SER A 1 354 ? -18.919 -1.724 44.121 1.00 97.75 354 SER A C 1
ATOM 2813 O O . SER A 1 354 ? -18.974 -2.880 44.559 1.00 97.75 354 SER A O 1
ATOM 2815 N N . PRO A 1 355 ? -18.509 -0.715 44.909 1.00 96.69 355 PRO A N 1
ATOM 2816 C CA . PRO A 1 355 ? -18.452 -0.854 46.358 1.00 96.69 355 PRO A CA 1
ATOM 2817 C C . PRO A 1 355 ? -19.789 -1.369 46.916 1.00 96.69 355 PRO A C 1
ATOM 2819 O O . PRO A 1 355 ? -20.853 -1.092 46.354 1.00 96.69 355 PRO A O 1
ATOM 2822 N N . LEU A 1 356 ? -19.735 -2.103 48.030 1.00 97.00 356 LEU A N 1
ATOM 2823 C CA . LEU A 1 356 ? -20.931 -2.550 48.743 1.00 97.00 356 LEU A CA 1
ATOM 2824 C C . LEU A 1 356 ? -21.593 -1.349 49.432 1.00 97.00 356 LEU A C 1
ATOM 2826 O O . LEU A 1 356 ? -20.980 -0.704 50.286 1.00 97.00 356 LEU A O 1
ATOM 2830 N N . LEU A 1 357 ? -22.842 -1.066 49.077 1.00 98.00 357 LEU A N 1
ATOM 2831 C CA . LEU A 1 357 ? -23.674 -0.081 49.752 1.00 98.00 357 LEU A CA 1
ATOM 2832 C C . LEU A 1 357 ? -24.471 -0.746 50.879 1.00 98.00 357 LEU A C 1
ATOM 2834 O O . LEU A 1 357 ? -24.970 -1.856 50.719 1.00 98.00 357 LEU A O 1
ATOM 2838 N N . HIS A 1 358 ? -24.666 -0.023 51.979 1.00 97.94 358 HIS A N 1
ATOM 2839 C CA . HIS A 1 358 ? -25.678 -0.331 52.989 1.00 97.94 358 HIS A CA 1
ATOM 2840 C C . HIS A 1 358 ? -26.701 0.802 53.059 1.00 97.94 358 HIS A C 1
ATOM 2842 O O . HIS A 1 358 ? -26.329 1.965 52.918 1.00 97.94 358 HIS A O 1
ATOM 2848 N N . PHE A 1 359 ? -27.968 0.468 53.287 1.00 97.75 359 PHE A N 1
ATOM 2849 C CA . PHE A 1 359 ? -29.058 1.419 53.526 1.00 97.75 359 PHE A CA 1
ATOM 2850 C C . PHE A 1 359 ? -30.116 0.772 54.433 1.00 97.75 359 PHE A C 1
ATOM 2852 O O . PHE A 1 359 ? -30.024 -0.415 54.757 1.00 97.75 359 PHE A O 1
ATOM 2859 N N . THR A 1 360 ? -31.090 1.551 54.902 1.00 97.94 360 THR A N 1
ATOM 2860 C CA . THR A 1 360 ? -32.145 1.063 55.809 1.00 97.94 360 THR A CA 1
ATOM 2861 C C . THR A 1 360 ? -33.523 1.492 55.319 1.00 97.94 360 THR A C 1
ATOM 2863 O O . THR A 1 360 ? -33.687 2.616 54.851 1.00 97.94 360 THR A O 1
ATOM 2866 N N . ILE A 1 361 ? -34.510 0.614 55.459 1.00 97.69 361 ILE A N 1
ATOM 2867 C CA . ILE A 1 361 ? -35.934 0.930 55.342 1.00 97.69 361 ILE A CA 1
ATOM 2868 C C . ILE A 1 361 ? -36.520 0.984 56.761 1.00 97.69 361 ILE A C 1
ATOM 2870 O O . ILE A 1 361 ? -36.316 0.046 57.531 1.00 97.69 361 ILE A O 1
ATOM 2874 N N . ASP A 1 362 ? -37.202 2.081 57.093 1.00 96.69 362 ASP A N 1
ATOM 2875 C CA . ASP A 1 362 ? -37.834 2.360 58.396 1.00 96.69 362 ASP A CA 1
ATOM 2876 C C . ASP A 1 362 ? -39.262 2.869 58.141 1.00 96.69 362 ASP A C 1
ATOM 2878 O O . ASP A 1 362 ? -39.506 4.070 57.979 1.00 96.69 362 ASP A O 1
ATOM 2882 N N . LEU A 1 363 ? -40.206 1.940 57.968 1.00 93.69 363 LEU A N 1
ATOM 2883 C CA . LEU A 1 363 ? -41.577 2.257 57.576 1.00 93.69 363 LEU A CA 1
ATOM 2884 C C . LEU A 1 363 ? -42.379 2.852 58.747 1.00 93.69 363 LEU A C 1
AT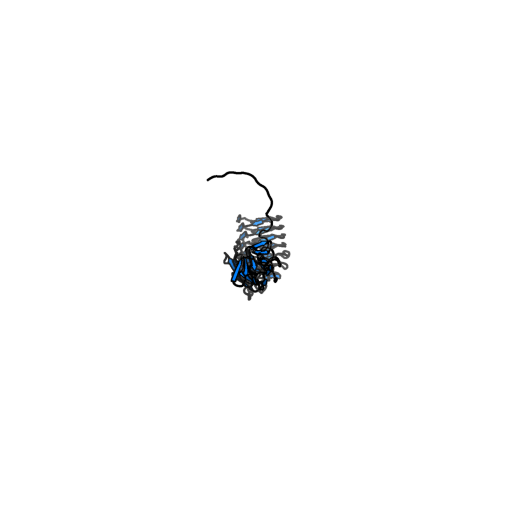OM 2886 O O . LEU A 1 363 ? -42.347 2.332 59.867 1.00 93.69 363 LEU A O 1
ATOM 2890 N N . PRO A 1 364 ? -43.218 3.879 58.503 1.00 86.56 364 PRO A N 1
ATOM 2891 C CA . PRO A 1 364 ? -44.052 4.465 59.545 1.00 86.56 364 PRO A CA 1
ATOM 2892 C C . PRO A 1 364 ? -44.987 3.416 60.164 1.00 86.56 364 PRO A C 1
ATOM 2894 O O . PRO A 1 364 ? -45.824 2.810 59.491 1.00 86.56 364 PRO A O 1
ATOM 2897 N N . SER A 1 365 ? -44.849 3.225 61.479 1.00 80.75 365 SER A N 1
ATOM 2898 C CA . SER A 1 365 ? -45.503 2.138 62.210 1.00 80.75 365 SER A CA 1
ATOM 2899 C C . SER A 1 365 ? -47.027 2.143 62.039 1.00 80.75 365 SER A C 1
ATOM 2901 O O . SER A 1 365 ? -47.714 3.100 62.402 1.00 80.75 365 SER A O 1
ATOM 2903 N N . THR A 1 366 ? -47.584 1.043 61.528 1.00 71.31 366 THR A N 1
ATOM 2904 C CA . THR A 1 366 ? -49.016 0.932 61.194 1.00 71.31 366 THR A CA 1
ATOM 2905 C C . THR A 1 366 ? -49.919 0.660 62.404 1.00 71.31 366 THR A C 1
ATOM 2907 O O . THR A 1 366 ? -51.094 0.328 62.235 1.00 71.31 366 THR A O 1
ATOM 2910 N N . THR A 1 367 ? -49.404 0.749 63.633 1.00 60.44 367 THR A N 1
ATOM 2911 C CA . THR A 1 367 ? -50.198 0.572 64.856 1.00 60.44 367 THR A CA 1
ATOM 2912 C C . THR A 1 367 ? -51.067 1.807 65.120 1.00 60.44 367 THR A C 1
ATOM 2914 O O . THR A 1 367 ? -50.514 2.889 65.334 1.00 60.44 367 THR A O 1
ATOM 2917 N N . PRO A 1 368 ? -52.409 1.689 65.176 1.00 57.97 368 PRO A N 1
ATOM 2918 C CA . PRO A 1 368 ? -53.262 2.795 65.604 1.00 57.97 368 PRO A CA 1
ATOM 2919 C C . PRO A 1 368 ? -52.902 3.238 67.032 1.00 57.97 368 PRO A C 1
ATOM 2921 O O . PRO A 1 368 ? -52.523 2.383 67.838 1.00 57.97 368 PRO A O 1
ATOM 2924 N N . PRO A 1 369 ? -53.078 4.524 67.400 1.00 59.53 369 PRO A N 1
ATOM 2925 C CA . PRO A 1 369 ? -52.859 4.975 68.770 1.00 59.53 369 PRO A CA 1
ATOM 2926 C C . PRO A 1 369 ? -53.698 4.152 69.752 1.00 59.53 369 PRO A C 1
ATOM 2928 O O . PRO A 1 369 ? -54.931 4.167 69.707 1.00 59.53 369 PRO A O 1
ATOM 2931 N N . SER A 1 370 ? -53.030 3.418 70.642 1.00 57.06 370 SER A N 1
ATOM 2932 C CA . SER A 1 370 ? -53.676 2.543 71.617 1.00 57.06 370 SER A CA 1
ATOM 2933 C C . SER A 1 370 ? -54.336 3.360 72.732 1.00 57.06 370 SER A C 1
ATOM 2935 O O . SER A 1 370 ? -53.758 3.557 73.799 1.00 57.06 370 SER A O 1
ATOM 2937 N N . GLY A 1 371 ? -55.564 3.813 72.471 1.00 55.25 371 GLY A N 1
ATOM 2938 C CA . GLY A 1 371 ? -56.441 4.481 73.432 1.00 55.25 371 GLY A CA 1
ATOM 2939 C C . GLY A 1 371 ? -56.196 5.985 73.576 1.00 55.25 371 GLY A C 1
ATOM 2940 O O . GLY A 1 371 ? -55.085 6.440 73.839 1.00 55.25 371 GLY A O 1
ATOM 2941 N N . ILE A 1 372 ? -57.270 6.774 73.478 1.00 58.22 372 ILE A N 1
ATOM 2942 C CA . ILE A 1 372 ? -57.249 8.163 73.952 1.00 58.22 372 ILE A CA 1
ATOM 2943 C C . ILE A 1 372 ? -57.284 8.123 75.491 1.00 58.22 372 ILE A C 1
ATOM 2945 O O . ILE A 1 372 ? -58.171 7.464 76.044 1.00 58.22 372 ILE A O 1
ATOM 2949 N N . PRO A 1 373 ? -56.381 8.815 76.210 1.00 51.94 373 PRO A N 1
ATOM 2950 C CA . PRO A 1 373 ? -56.414 8.825 77.668 1.00 51.94 373 PRO A CA 1
ATOM 2951 C C . PRO A 1 373 ? -57.685 9.513 78.195 1.00 51.94 373 PRO A C 1
ATOM 2953 O O . PRO A 1 373 ? -57.868 10.710 77.980 1.00 51.94 373 PRO A O 1
ATOM 2956 N N . GLY A 1 374 ? -58.532 8.783 78.937 1.00 55.84 374 GLY A N 1
ATOM 2957 C CA . GLY A 1 374 ? -59.527 9.395 79.835 1.00 55.84 374 GLY A CA 1
ATOM 2958 C C . GLY A 1 374 ? -61.013 9.031 79.685 1.00 55.84 374 GLY A C 1
ATOM 2959 O O . GLY A 1 374 ? -61.826 9.721 80.296 1.00 55.84 374 GLY A O 1
ATOM 2960 N N . TYR A 1 375 ? -61.409 7.990 78.935 1.00 53.31 375 TYR A N 1
ATOM 2961 C CA . TYR A 1 375 ? -62.843 7.705 78.677 1.00 53.31 375 TYR A CA 1
ATOM 2962 C C . TYR A 1 375 ? -63.440 6.433 79.312 1.00 53.31 375 TYR A C 1
ATOM 2964 O O . TYR A 1 375 ? -64.599 6.117 79.052 1.00 53.31 375 TYR A O 1
ATOM 2972 N N . ASP A 1 376 ? -62.730 5.758 80.217 1.00 54.34 376 ASP A N 1
ATOM 2973 C CA . ASP A 1 376 ? -63.190 4.500 80.844 1.00 54.34 376 ASP A CA 1
ATOM 2974 C C . ASP A 1 376 ? -64.185 4.669 82.023 1.00 54.34 376 ASP A C 1
ATOM 2976 O O . ASP A 1 376 ? -64.409 3.737 82.794 1.00 54.34 376 ASP A O 1
ATOM 2980 N N . LEU A 1 377 ? -64.801 5.851 82.198 1.00 47.59 377 LEU A N 1
ATOM 2981 C CA . LEU A 1 377 ? -65.626 6.151 83.388 1.00 47.59 377 LEU A CA 1
ATOM 2982 C C . LEU A 1 377 ? -67.013 6.780 83.138 1.00 47.59 377 LEU A C 1
ATOM 2984 O O . LEU A 1 377 ? -67.665 7.176 84.101 1.00 47.59 377 LEU A O 1
ATOM 2988 N N . PHE A 1 378 ? -67.512 6.860 81.895 1.00 48.22 378 PHE A N 1
ATOM 2989 C CA . PHE A 1 378 ? -68.814 7.513 81.620 1.00 48.22 378 PHE A CA 1
ATOM 2990 C C . PHE A 1 378 ? -69.861 6.718 80.820 1.00 48.22 378 PHE A C 1
ATOM 2992 O O . PHE A 1 378 ? -70.959 7.226 80.608 1.00 48.22 378 PHE A O 1
ATOM 2999 N N . VAL A 1 379 ? -69.614 5.451 80.466 1.00 46.06 379 VAL A N 1
ATOM 3000 C CA . VAL A 1 379 ? -70.631 4.609 79.785 1.00 46.06 379 VAL A CA 1
ATOM 3001 C C . VAL A 1 379 ? -71.503 3.795 80.767 1.00 46.06 379 VAL A C 1
ATOM 3003 O O . VAL A 1 379 ? -72.580 3.333 80.403 1.00 46.06 379 VAL A O 1
ATOM 3006 N N . ILE A 1 380 ? -71.121 3.683 82.048 1.00 47.34 380 ILE A N 1
ATOM 3007 C CA . ILE A 1 380 ? -71.853 2.877 83.057 1.00 47.34 380 ILE A CA 1
ATOM 3008 C C . ILE A 1 380 ? -72.969 3.659 83.797 1.00 47.34 380 ILE A C 1
ATOM 3010 O O . ILE A 1 380 ? -73.809 3.055 84.458 1.00 47.34 380 ILE A O 1
ATOM 3014 N N . LEU A 1 381 ? -73.069 4.987 83.636 1.00 44.81 381 LEU A N 1
ATOM 3015 C CA . LEU A 1 381 ? -74.089 5.830 84.300 1.00 44.81 381 LEU A CA 1
ATOM 3016 C C . LEU A 1 381 ? -75.196 6.366 83.364 1.00 44.81 381 LEU A C 1
ATOM 3018 O O . LEU A 1 381 ? -75.872 7.341 83.681 1.00 44.81 381 LEU A O 1
ATOM 3022 N N . GLY A 1 382 ? -75.418 5.701 82.224 1.00 42.50 382 GLY A N 1
ATOM 3023 C CA . GLY A 1 382 ? -76.465 6.038 81.245 1.00 42.50 382 GLY A CA 1
ATOM 3024 C C . GLY A 1 382 ? -77.796 5.278 81.383 1.00 42.50 382 GLY A C 1
ATOM 3025 O O . GLY A 1 382 ? -78.687 5.463 80.555 1.00 42.50 382 GLY A O 1
ATOM 3026 N N . LEU A 1 383 ? -77.963 4.409 82.388 1.00 44.34 383 LEU A N 1
ATOM 3027 C CA . LEU A 1 383 ? -79.171 3.585 82.542 1.00 44.34 383 LEU A CA 1
ATOM 3028 C C . LEU A 1 383 ? -80.273 4.268 83.374 1.00 44.34 383 LEU A C 1
ATOM 3030 O O . LEU A 1 383 ? -80.394 4.075 84.577 1.00 44.34 383 LEU A O 1
ATOM 3034 N N . MET A 1 384 ? -81.122 5.000 82.648 1.00 43.38 384 MET A N 1
ATOM 3035 C CA . MET A 1 384 ? -82.549 5.250 82.915 1.00 43.38 384 MET A CA 1
ATOM 3036 C C . MET A 1 384 ? -82.962 5.824 84.284 1.00 43.38 384 MET A C 1
ATOM 3038 O O . MET A 1 384 ? -83.396 5.102 85.181 1.00 43.38 384 MET A O 1
ATOM 3042 N N . ALA A 1 385 ? -83.021 7.160 84.363 1.00 40.78 385 ALA A N 1
ATOM 3043 C CA . ALA A 1 385 ? -83.757 7.876 85.412 1.00 40.78 385 ALA A CA 1
ATOM 3044 C C . ALA A 1 385 ? -84.482 9.160 84.933 1.00 40.78 385 ALA A C 1
ATOM 3046 O O . ALA A 1 385 ? -84.527 10.144 85.664 1.00 40.78 385 ALA A O 1
ATOM 3047 N N . VAL A 1 386 ? -85.095 9.165 83.737 1.00 40.91 386 VAL A N 1
ATOM 3048 C CA . VAL A 1 386 ? -86.160 10.131 83.365 1.00 40.91 386 VAL A CA 1
ATOM 3049 C C . VAL A 1 386 ? -87.193 9.432 82.474 1.00 40.91 386 VAL A C 1
ATOM 3051 O O . VAL A 1 386 ? -86.832 8.897 81.430 1.00 40.91 386 VAL A O 1
ATOM 3054 N N . GLY A 1 387 ? -88.473 9.436 82.866 1.00 36.59 387 GLY A N 1
ATOM 3055 C CA . GLY A 1 387 ? -89.534 8.772 82.094 1.00 36.59 387 GLY A CA 1
ATOM 3056 C C . GLY A 1 387 ? -90.895 8.670 82.793 1.00 36.59 387 GLY A C 1
ATOM 3057 O O . GLY A 1 387 ? -91.469 7.588 82.852 1.00 36.59 387 GLY A O 1
ATOM 3058 N N . LEU A 1 388 ? -91.417 9.772 83.343 1.00 37.56 388 LEU A N 1
ATOM 3059 C CA . LEU A 1 388 ? -92.769 9.837 83.922 1.00 37.56 388 LEU A CA 1
ATOM 3060 C C . LEU A 1 388 ? -93.487 11.130 83.500 1.00 37.56 388 LEU A C 1
ATOM 3062 O O . LEU A 1 388 ? -92.829 12.157 83.367 1.00 37.56 388 LEU A O 1
ATOM 3066 N N . VAL A 1 389 ? -94.831 11.059 83.392 1.00 38.19 389 VAL A N 1
ATOM 3067 C CA . VAL A 1 389 ? -95.791 12.110 82.938 1.00 38.19 389 VAL A CA 1
ATOM 3068 C C . VAL A 1 389 ? -95.778 12.327 81.403 1.00 38.19 389 VAL A C 1
ATOM 3070 O O . VAL A 1 389 ? -94.738 12.680 80.871 1.00 38.19 389 VAL A O 1
ATOM 3073 N N . TYR A 1 390 ? -96.848 12.225 80.587 1.00 37.75 390 TYR A N 1
ATOM 3074 C CA . TYR A 1 390 ? -98.248 11.694 80.607 1.00 37.75 390 TYR A CA 1
ATOM 3075 C C . TYR A 1 390 ? -98.762 11.753 79.115 1.00 37.75 390 TYR A C 1
ATOM 3077 O O . TYR A 1 390 ? -97.938 12.126 78.277 1.00 37.75 390 TYR A O 1
ATOM 3085 N N . PRO A 1 391 ? -100.035 11.501 78.684 1.00 50.97 391 PRO A N 1
ATOM 3086 C CA . PRO A 1 391 ? -101.263 11.019 79.344 1.00 50.97 391 PRO A CA 1
ATOM 3087 C C . PRO A 1 391 ? -101.923 9.778 78.642 1.00 50.97 391 PRO A C 1
ATOM 3089 O O . PRO A 1 391 ? -101.259 8.946 78.036 1.00 50.97 391 PRO A O 1
ATOM 3092 N N . LEU A 1 392 ? -103.248 9.631 78.795 1.00 32.22 392 LEU A N 1
ATOM 3093 C CA . LEU A 1 392 ? -104.188 8.570 78.386 1.00 32.22 392 LEU A CA 1
ATOM 3094 C C . LEU A 1 392 ? -104.702 8.641 76.917 1.00 32.22 392 LEU A C 1
ATOM 3096 O O . LEU A 1 392 ? -104.907 9.740 76.413 1.00 32.22 392 LEU A O 1
ATOM 3100 N N . MET A 1 393 ? -105.136 7.505 76.324 1.00 32.69 393 MET A N 1
ATOM 3101 C CA . MET A 1 393 ? -106.571 7.152 76.073 1.00 32.69 393 MET A CA 1
ATOM 3102 C C . MET A 1 393 ? -106.816 6.094 74.959 1.00 32.69 393 MET A C 1
ATOM 3104 O O . MET A 1 393 ? -106.721 6.419 73.779 1.00 32.69 393 MET A O 1
ATOM 3108 N N . LYS A 1 394 ? -107.285 4.887 75.345 1.00 39.28 394 LYS A N 1
ATOM 3109 C CA . LYS A 1 394 ? -108.377 4.042 74.757 1.00 39.28 394 LYS A CA 1
ATOM 3110 C C . LYS A 1 394 ? -108.146 2.558 75.136 1.00 39.28 394 LYS A C 1
ATOM 3112 O O . LYS A 1 394 ? -107.180 1.972 74.680 1.00 39.28 394 LYS A O 1
ATOM 3117 N N . LEU A 1 395 ? -108.821 1.980 76.137 1.00 38.03 395 LEU A N 1
ATOM 3118 C CA . LEU A 1 395 ? -110.207 1.451 76.212 1.00 38.03 395 LEU A CA 1
ATOM 3119 C C . LEU A 1 395 ? -110.472 0.106 75.496 1.00 38.03 395 LEU A C 1
ATOM 3121 O O . LEU A 1 395 ? -110.375 0.028 74.278 1.00 38.03 395 LEU A O 1
ATOM 3125 N N . LYS A 1 396 ? -111.000 -0.842 76.299 1.00 37.78 396 LYS A N 1
ATOM 3126 C CA . LYS A 1 396 ? -111.553 -2.189 76.009 1.00 37.78 396 LYS A CA 1
ATOM 3127 C C . LYS A 1 396 ? -110.510 -3.290 75.702 1.00 37.78 396 LYS A C 1
ATOM 3129 O O . LYS A 1 396 ? -109.720 -3.120 74.791 1.00 37.78 396 LYS A O 1
ATOM 3134 N N . SER A 1 397 ? -110.359 -4.381 76.479 1.00 39.94 397 SER A N 1
ATOM 3135 C CA . SER A 1 397 ? -111.336 -5.367 77.032 1.00 39.94 397 SER A CA 1
ATOM 3136 C C . SER A 1 397 ? -112.041 -6.137 75.904 1.00 39.94 397 SER A C 1
ATOM 3138 O O . SER A 1 397 ? -112.620 -5.474 75.050 1.00 39.94 397 SER A O 1
ATOM 3140 N N . ARG A 1 398 ? -112.144 -7.466 75.835 1.00 43.56 398 ARG A N 1
ATOM 3141 C CA . ARG A 1 398 ? -112.088 -8.595 76.797 1.00 43.56 398 ARG A CA 1
ATOM 3142 C C . ARG A 1 398 ? -111.984 -9.892 75.939 1.00 43.56 398 ARG A C 1
ATOM 3144 O O . ARG A 1 398 ? -112.027 -9.766 74.716 1.00 43.56 398 ARG A O 1
ATOM 3151 N N . ASP A 1 399 ? -111.846 -11.117 76.441 1.00 48.56 399 ASP A N 1
ATOM 3152 C CA . ASP A 1 399 ? -111.878 -11.687 77.803 1.00 48.56 399 ASP A CA 1
ATOM 3153 C C . ASP A 1 399 ? -110.600 -12.509 78.079 1.00 48.56 399 ASP A C 1
ATOM 3155 O O . ASP A 1 399 ? -109.974 -12.964 77.094 1.00 48.56 399 ASP A O 1
#

Mean predicted aligned error: 10.03 Å

pLDDT: mean 90.21, std 14.57, range [32.22, 98.5]

Nearest PDB structures (foldseek):
  2yn3-assembly1_C  TM=6.401E-01  e=1.564E-08  Salmonella enterica subsp. enterica serovar Typhimurium str. LT2
  2yn3-assembly1_A  TM=6.589E-01  e=1.564E-08  Salmonella enterica subsp. enterica serovar Typhimurium str. LT2
  2yn5-assembly1_B  TM=6.615E-01  e=8.321E-08  Salmonella enterica subsp. enterica serovar Typhimurium str. LT2
  2yn3-assembly3_D  TM=4.470E-01  e=1.108E-07  Salmonella enterica subsp. enterica serovar Typhimurium str. LT2
  6fg9-assembly1_A  TM=4.107E-01  e=2.935E-04  Mus musculus

Solvent-accessible surface area (backbone atoms only — not comparable to full-atom values): 21173 Å² total; per-residue (Å²): 83,82,43,64,70,38,97,34,60,59,41,80,45,64,69,49,57,66,41,75,49,63,53,29,40,29,33,46,12,44,21,25,22,32,40,38,32,51,28,35,50,32,41,40,28,51,26,40,29,30,41,8,26,53,86,87,63,102,14,17,20,29,38,36,31,59,22,36,49,29,35,40,31,37,28,39,25,34,40,7,47,23,24,36,35,38,33,36,50,25,28,45,30,36,43,33,36,28,39,42,38,75,47,68,40,84,37,36,33,39,36,30,92,61,21,32,66,23,41,38,25,48,25,30,31,63,63,42,48,34,32,34,61,60,44,41,27,38,56,100,85,43,11,26,18,44,69,81,68,78,70,50,58,90,89,71,81,51,45,23,79,45,62,44,79,35,50,63,70,26,51,19,66,29,25,27,76,62,73,57,38,53,88,52,84,67,56,44,53,45,44,72,65,30,73,69,74,47,64,34,61,51,42,57,51,64,40,33,40,52,60,82,63,86,62,59,64,37,31,39,41,29,54,62,95,48,75,74,44,79,41,85,61,59,61,49,82,47,76,74,50,72,73,40,80,46,35,44,39,43,33,38,30,33,40,44,70,32,65,13,65,36,74,48,59,37,32,24,40,78,67,40,43,50,69,45,76,67,31,72,57,82,47,77,35,67,52,45,79,59,50,41,32,28,42,48,47,61,92,66,59,50,81,72,47,41,35,35,36,38,70,86,76,44,80,42,71,39,45,82,76,56,98,47,33,30,35,37,80,84,60,69,58,67,84,41,81,47,38,41,31,44,38,34,29,30,72,67,70,32,53,33,67,42,74,80,44,53,35,33,28,56,60,78,76,86,71,73,82,87,68,78,92,84,70,94,81,67,80,86,81,72,83,80,91,82,89,79,92,87,89,89,94,84,86,81,88,86,134